Protein AF-A0A1E3XA93-F1 (afdb_monomer_lite)

Secondary structure (DSSP, 8-state):
--EEEEE--EEE-GGG--TTSB-TTT--B-TTSS-EEE-HHHHHHHHHHHHHHHHS---EEEEEES-GGGHHHHHHHHHHT-SEEEEE--GGGTT--HHHHHHHHHHHHHHHHHHHSTT---EEEEEES--TTT----HHHHHHHHHT--EEEEEEEEEEETTEEEEEEEETTEEEEE--SSSSEEEEES--SSPPPPPHHHHHHHHH--PEEE-HHHH--SS-TTTT-S-------PPP----------SHHHHHHHHHHHHHT-SS---------SS---PPP-S-TT----S--HHHHHHHHHHHHHHHHTT--SGGG--HHHHHHHHTT-SS---HHHHHHHHHHHHT-S-S----EEEEE-B-SSSB-HHHHHHHHHHHHHHHHHT--EEEEEEESS-GGGHHHHHHTT-SEEEEEE-GGGSS--HHHHHHHHHHHHHHH--SEEE--SSTTHHHH--

InterPro domains:
  IPR012255 Electron transfer flavoprotein, beta subunit [PTHR21294] (3-247)
  IPR014729 Rossmann-like alpha/beta/alpha sandwich fold [G3DSA:3.40.50.620] (3-265)
  IPR014729 Rossmann-like alpha/beta/alpha sandwich fold [G3DSA:3.40.50.620] (349-463)
  IPR014730 Electron transfer flavoprotein, alpha/beta-subunit, N-terminal [PF01012] (28-193)
  IPR014730 Electron transfer flavoprotein, alpha/beta-subunit, N-terminal [PF01012] (361-460)
  IPR014730 Electron transfer flavoprotein, alpha/beta-subunit, N-terminal [SM00893] (26-223)

pLDDT: mean 84.32, std 15.25, range [35.06, 98.69]

Sequence (463 aa):
MSNYIVTVKQVPDVTQITGNAFNPETGTLKRGALPSVINKLDADALAFANKMRQVSPGKIVCLTMGPPMAKDVLIYSLSRCADSAVLLTDRTLGGADTPATANPLAYAIRRIVKDVFNGNDDYIVISGMQSVDGDTAQVPAQIAEELQIPCIAYATAAEFMDGDFRIKKIVAGGNQWVRPKILPCVITVANYEYPLFALFQRSRWAKKFAVINWSTEDIKPTLFGYDGSKTRVIRVFPPPKSSRKNMRVTDIDTFITESVTDYKKGGGGSAFEVGEADYIVPSKRGGGTFQRNYESIDKEVKIFEQVAQALSKLRITEPNQLDEALVEKVQEHIQEKLSKRVMLEMFEGYKKTQPSYTGDVWVIAEHDGEKTNDVTAELLGKAGHLARSLGVRVSAVLVGHKCKHMVDELIAAGADDVHIIEDELLKDFRPSPYRKVVAEVVKKYEPQIVLFGATPQGRVITP

Radius of gyration: 26.75 Å; chains: 1; bounding box: 82×60×66 Å

Organism: NCBI:txid1872076

Structure (mmCIF, N/CA/C/O backbone):
data_AF-A0A1E3XA93-F1
#
_entry.id   AF-A0A1E3XA93-F1
#
loop_
_atom_site.group_PDB
_atom_site.id
_atom_site.type_symbol
_atom_site.label_atom_id
_atom_site.label_alt_id
_atom_site.label_comp_id
_atom_site.label_asym_id
_atom_site.label_entity_id
_atom_site.label_seq_id
_atom_site.pdbx_PDB_ins_code
_atom_site.Cartn_x
_atom_site.Cartn_y
_atom_site.Cartn_z
_atom_site.occupancy
_atom_site.B_iso_or_equiv
_atom_site.auth_seq_id
_atom_site.auth_comp_id
_atom_site.auth_asym_id
_atom_site.auth_atom_id
_atom_site.pdbx_PDB_model_num
ATOM 1 N N . MET A 1 1 ? -24.494 -2.553 13.210 1.00 80.00 1 MET A N 1
ATOM 2 C CA . MET A 1 1 ? -23.900 -1.240 13.552 1.00 80.00 1 MET A CA 1
ATOM 3 C C . MET A 1 1 ? -22.405 -1.450 13.510 1.00 80.00 1 MET A C 1
ATOM 5 O O . MET A 1 1 ? -21.887 -2.160 14.369 1.00 80.00 1 MET A O 1
ATOM 9 N N . SER A 1 2 ? -21.754 -0.916 12.479 1.00 90.31 2 SER A N 1
ATOM 10 C CA . SER A 1 2 ? -20.378 -1.284 12.139 1.00 90.31 2 SER A CA 1
ATOM 11 C C . SER A 1 2 ? -19.338 -0.592 13.012 1.00 90.31 2 SER A C 1
ATOM 13 O O . SER A 1 2 ? -19.411 0.616 13.232 1.00 90.31 2 SER A O 1
ATOM 15 N N . ASN A 1 3 ? -18.332 -1.340 13.462 1.00 97.25 3 ASN A N 1
ATOM 16 C CA . ASN A 1 3 ? -17.121 -0.784 14.066 1.00 97.25 3 ASN A CA 1
ATOM 17 C C . ASN A 1 3 ? -16.085 -0.396 13.000 1.00 97.25 3 ASN A C 1
ATOM 19 O O . ASN A 1 3 ? -16.159 -0.827 11.851 1.00 97.25 3 ASN A O 1
ATOM 23 N N . TYR A 1 4 ? -15.086 0.403 13.377 1.00 98.31 4 TYR A N 1
ATOM 24 C CA . TYR A 1 4 ? -14.094 0.933 12.442 1.00 98.31 4 TYR A CA 1
ATOM 25 C C . TYR A 1 4 ? -12.676 0.740 12.969 1.00 98.31 4 TYR A C 1
ATOM 27 O O . TYR A 1 4 ? -12.371 1.106 14.107 1.00 98.31 4 TYR A O 1
ATOM 35 N N . ILE A 1 5 ? -11.787 0.223 12.123 1.00 98.69 5 ILE A N 1
ATOM 36 C CA . ILE A 1 5 ? -10.350 0.159 12.399 1.00 98.69 5 ILE A CA 1
ATOM 37 C C . ILE A 1 5 ? -9.645 1.070 11.407 1.00 98.69 5 ILE A C 1
ATOM 39 O O . ILE A 1 5 ? -9.696 0.823 10.208 1.00 98.69 5 ILE A O 1
ATOM 43 N N . VAL A 1 6 ? -8.988 2.121 11.891 1.00 98.56 6 VAL A N 1
ATOM 44 C CA . VAL A 1 6 ? -8.261 3.064 11.036 1.00 98.56 6 VAL A CA 1
ATOM 45 C C . VAL A 1 6 ? -6.771 2.794 11.152 1.00 98.56 6 VAL A C 1
ATOM 47 O O . VAL A 1 6 ? -6.182 3.007 12.213 1.00 98.56 6 VAL A O 1
ATOM 50 N N . THR A 1 7 ? -6.147 2.335 10.073 1.00 98.38 7 THR A N 1
ATOM 51 C CA . THR A 1 7 ? -4.689 2.186 10.042 1.00 98.38 7 THR A CA 1
ATOM 52 C C . THR A 1 7 ? -4.052 3.537 9.750 1.00 98.38 7 THR A C 1
ATOM 54 O O . THR A 1 7 ? -4.434 4.186 8.776 1.00 98.38 7 THR A O 1
ATOM 57 N N . VAL A 1 8 ? -3.086 3.950 10.565 1.00 97.69 8 VAL A N 1
ATOM 58 C CA . VAL A 1 8 ? -2.368 5.220 10.405 1.00 97.69 8 VAL A CA 1
ATOM 59 C C . VAL A 1 8 ? -0.862 4.985 10.404 1.00 97.69 8 VAL A C 1
ATOM 61 O O . VAL A 1 8 ? -0.369 4.104 11.110 1.00 97.69 8 VAL A O 1
ATOM 64 N N . LYS A 1 9 ? -0.116 5.790 9.651 1.00 97.06 9 LYS A N 1
ATOM 65 C CA . LYS A 1 9 ? 1.343 5.738 9.553 1.00 97.06 9 LYS A CA 1
ATOM 66 C C . LYS A 1 9 ? 1.955 7.084 9.929 1.00 97.06 9 LYS A C 1
ATOM 68 O O . LYS A 1 9 ? 1.467 8.150 9.545 1.00 97.06 9 LYS A O 1
ATOM 73 N N . GLN A 1 10 ? 3.051 7.021 10.675 1.00 95.50 10 GLN A N 1
ATOM 74 C CA . GLN A 1 10 ? 3.930 8.162 10.891 1.00 95.50 10 GLN A CA 1
ATOM 75 C C . GLN A 1 10 ? 4.903 8.276 9.716 1.00 95.50 10 GLN A C 1
ATOM 77 O O . GLN A 1 10 ? 5.573 7.305 9.370 1.00 95.50 10 GLN A O 1
ATOM 82 N N . VAL A 1 11 ? 4.982 9.459 9.117 1.00 92.44 11 VAL A N 1
ATOM 83 C CA . VAL A 1 11 ? 5.837 9.755 7.962 1.00 92.44 11 VAL A CA 1
ATOM 84 C C . VAL A 1 11 ? 6.632 11.037 8.216 1.00 92.44 11 VAL A C 1
ATOM 86 O O . VAL A 1 11 ? 6.169 11.903 8.965 1.00 92.44 11 VAL A O 1
ATOM 89 N N . PRO A 1 12 ? 7.828 11.196 7.627 1.00 87.31 12 PRO A N 1
ATOM 90 C CA . PRO A 1 12 ? 8.499 12.490 7.611 1.00 87.31 12 PRO A CA 1
ATOM 91 C C . PRO A 1 12 ? 7.657 13.514 6.837 1.00 87.31 12 PRO A C 1
ATOM 93 O O . PRO A 1 12 ? 7.038 13.180 5.827 1.00 87.31 12 PRO A O 1
ATOM 96 N N . ASP A 1 13 ? 7.647 14.767 7.289 1.00 83.62 13 ASP A N 1
ATOM 97 C CA . ASP A 1 13 ? 6.970 15.847 6.571 1.00 83.62 13 ASP A CA 1
ATOM 98 C C . ASP A 1 13 ? 7.734 16.223 5.292 1.00 83.62 13 ASP A C 1
ATOM 100 O O . ASP A 1 13 ? 8.658 17.041 5.298 1.00 83.62 13 ASP A O 1
ATOM 104 N N . VAL A 1 14 ? 7.332 15.612 4.176 1.00 75.81 14 VAL A N 1
ATOM 105 C CA . VAL A 1 14 ? 7.942 15.834 2.859 1.00 75.81 14 VAL A CA 1
ATOM 106 C C . VAL A 1 14 ? 7.723 17.254 2.319 1.00 75.81 14 VAL A C 1
ATOM 108 O O . VAL A 1 14 ? 8.457 17.687 1.434 1.00 75.81 14 VAL A O 1
ATOM 111 N N . THR A 1 15 ? 6.764 18.018 2.857 1.00 73.31 15 THR A N 1
ATOM 112 C CA . THR A 1 15 ? 6.519 19.406 2.418 1.00 73.31 15 THR A CA 1
ATOM 113 C C . THR A 1 15 ? 7.612 20.368 2.883 1.00 73.31 15 THR A C 1
ATOM 115 O O . THR A 1 15 ? 7.807 21.423 2.284 1.00 73.31 15 THR A O 1
ATOM 118 N N . GLN A 1 16 ? 8.364 19.978 3.916 1.00 69.19 16 GLN A N 1
ATOM 119 C CA . GLN A 1 16 ? 9.450 20.763 4.502 1.00 69.19 16 GLN A CA 1
ATOM 120 C C . GLN A 1 16 ? 10.840 20.287 4.056 1.00 69.19 16 GLN A C 1
ATOM 122 O O . GLN A 1 16 ? 11.842 20.645 4.677 1.00 69.19 16 GLN A O 1
ATOM 127 N N . ILE A 1 17 ? 10.932 19.487 2.984 1.00 67.56 17 ILE A N 1
ATOM 128 C CA . ILE A 1 17 ? 12.216 19.054 2.414 1.00 67.56 17 ILE A CA 1
ATOM 129 C C . ILE A 1 17 ? 12.997 20.292 1.959 1.00 67.56 17 ILE A C 1
ATOM 131 O O . ILE A 1 17 ? 12.763 20.869 0.899 1.00 67.56 17 ILE A O 1
ATOM 135 N N . THR A 1 18 ? 13.961 20.702 2.778 1.00 61.00 18 THR A N 1
ATOM 136 C CA . THR A 1 18 ? 14.950 21.711 2.400 1.00 61.00 18 THR A CA 1
ATOM 137 C C . THR A 1 18 ? 15.966 21.096 1.437 1.00 61.00 18 THR A C 1
ATOM 139 O O . THR A 1 18 ? 16.212 19.889 1.460 1.00 61.00 18 THR A O 1
ATOM 142 N N . GLY A 1 19 ? 16.627 21.916 0.611 1.00 57.53 19 GLY A N 1
ATOM 143 C CA . GLY A 1 19 ? 17.668 21.445 -0.320 1.00 57.53 19 GLY A CA 1
ATOM 144 C C . GLY A 1 19 ? 18.838 20.695 0.344 1.00 57.53 19 GLY A C 1
ATOM 145 O O . GLY A 1 19 ? 19.565 19.983 -0.340 1.00 57.53 19 GLY A O 1
ATOM 146 N N . ASN A 1 20 ? 18.974 20.800 1.672 1.00 56.31 20 ASN A N 1
ATOM 147 C CA . ASN A 1 20 ? 19.995 20.139 2.490 1.00 56.31 20 ASN A CA 1
ATOM 148 C C . ASN A 1 20 ? 19.524 18.819 3.132 1.00 56.31 20 ASN A C 1
ATOM 150 O O . ASN A 1 20 ? 20.292 18.202 3.877 1.00 56.31 20 ASN A O 1
ATOM 154 N N . ALA A 1 21 ? 18.279 18.395 2.883 1.00 57.25 21 ALA A N 1
ATOM 155 C CA . ALA A 1 21 ? 17.683 17.199 3.480 1.00 57.25 21 ALA A CA 1
ATOM 156 C C . ALA A 1 21 ? 18.279 15.887 2.946 1.00 57.25 21 ALA A C 1
ATOM 158 O O . ALA A 1 21 ? 18.121 14.850 3.584 1.00 57.25 21 ALA A O 1
ATOM 159 N N . PHE A 1 22 ? 18.994 15.922 1.821 1.00 61.72 22 PHE A N 1
ATOM 160 C CA . PHE A 1 22 ? 19.686 14.769 1.249 1.00 61.72 22 PHE A CA 1
ATOM 161 C C . PHE A 1 22 ? 21.196 14.904 1.433 1.00 61.72 22 PHE A C 1
ATOM 163 O O . PHE A 1 22 ? 21.763 15.990 1.310 1.00 61.72 22 PHE A O 1
ATOM 170 N N . ASN A 1 23 ? 21.856 13.797 1.756 1.00 59.56 23 ASN A N 1
ATOM 171 C CA . ASN A 1 23 ? 23.303 13.697 1.679 1.00 59.56 23 ASN A CA 1
ATOM 172 C C . ASN A 1 23 ? 23.701 13.475 0.201 1.00 59.56 23 ASN A C 1
ATOM 174 O O . ASN A 1 23 ? 23.305 12.450 -0.355 1.00 59.56 23 ASN A O 1
ATOM 178 N N . PRO A 1 24 ? 24.456 14.395 -0.432 1.00 54.66 24 PRO A N 1
ATOM 179 C CA . PRO A 1 24 ? 24.851 14.281 -1.838 1.00 54.66 24 PRO A CA 1
ATOM 180 C C . PRO A 1 24 ? 25.721 13.053 -2.133 1.00 54.66 24 PRO A C 1
ATOM 182 O O . PRO A 1 24 ? 25.594 12.471 -3.201 1.00 54.66 24 PRO A O 1
ATOM 185 N N . GLU A 1 25 ? 26.560 12.635 -1.180 1.00 50.38 25 GLU A N 1
ATOM 186 C CA . GLU A 1 25 ? 27.517 11.533 -1.359 1.00 50.38 25 GLU A CA 1
ATOM 187 C C . GLU A 1 25 ? 26.856 10.157 -1.209 1.00 50.38 25 GLU A C 1
ATOM 189 O O . GLU A 1 25 ? 27.209 9.206 -1.897 1.00 50.38 25 GLU A O 1
ATOM 194 N N . THR A 1 26 ? 25.872 10.040 -0.311 1.00 53.94 26 THR A N 1
ATOM 195 C CA . THR A 1 26 ? 25.209 8.756 -0.006 1.00 53.94 26 THR A CA 1
ATOM 196 C C . THR A 1 26 ? 23.795 8.651 -0.574 1.00 53.94 26 THR A C 1
ATOM 198 O O . THR A 1 26 ? 23.135 7.633 -0.380 1.00 53.94 26 THR A O 1
ATOM 201 N N . GLY A 1 27 ? 23.274 9.711 -1.204 1.00 54.47 27 GLY A N 1
ATOM 202 C CA . GLY A 1 27 ? 21.893 9.792 -1.704 1.00 54.47 27 GLY A CA 1
ATOM 203 C C . GLY A 1 27 ? 20.813 9.670 -0.619 1.00 54.47 27 GLY A C 1
ATOM 204 O O . GLY A 1 27 ? 19.623 9.619 -0.924 1.00 54.47 27 GLY A O 1
ATOM 205 N N . THR A 1 28 ? 21.208 9.619 0.656 1.00 53.47 28 THR A N 1
ATOM 206 C CA . THR A 1 28 ? 20.333 9.260 1.775 1.00 53.47 28 THR A CA 1
ATOM 207 C C . THR A 1 28 ? 19.742 10.511 2.422 1.00 53.47 28 THR A C 1
ATOM 209 O O . THR A 1 28 ? 20.435 11.511 2.617 1.00 53.47 28 THR A O 1
ATOM 212 N N . LEU A 1 29 ? 18.462 10.463 2.802 1.00 61.56 29 LEU A N 1
ATOM 213 C CA . LEU A 1 29 ? 17.825 11.523 3.586 1.00 61.56 29 LEU A CA 1
ATOM 214 C C . LEU A 1 29 ? 18.515 11.649 4.959 1.00 61.56 29 LEU A C 1
ATOM 216 O O . LEU A 1 29 ? 18.639 10.661 5.689 1.00 61.56 29 LEU A O 1
ATOM 220 N N . LYS A 1 30 ? 18.933 12.857 5.350 1.00 63.56 30 LYS A N 1
ATOM 221 C CA . LYS A 1 30 ? 19.475 13.145 6.685 1.00 63.56 30 LYS A CA 1
ATOM 222 C C . LYS A 1 30 ? 18.358 12.999 7.725 1.00 63.56 30 LYS A C 1
ATOM 224 O O . LYS A 1 30 ? 17.573 13.917 7.965 1.00 63.56 30 LYS A O 1
ATOM 229 N N . ARG A 1 31 ? 18.268 11.808 8.325 1.00 49.00 31 ARG A N 1
ATOM 230 C CA . ARG A 1 31 ? 17.290 11.468 9.370 1.00 49.00 31 ARG A CA 1
ATOM 231 C C . ARG A 1 31 ? 17.544 12.354 10.597 1.00 49.00 31 ARG A C 1
ATOM 233 O O . ARG A 1 31 ? 18.593 12.251 11.221 1.00 49.00 31 ARG A O 1
ATOM 240 N N . GLY A 1 32 ? 16.601 13.252 10.889 1.00 57.69 32 GLY A N 1
ATOM 241 C CA . GLY A 1 32 ? 16.692 14.273 11.944 1.00 57.69 32 GLY A CA 1
ATOM 242 C C . GLY A 1 32 ? 16.317 15.689 11.486 1.00 57.69 32 GLY A C 1
ATOM 243 O O . GLY A 1 32 ? 16.037 16.537 12.323 1.00 57.69 32 GLY A O 1
ATOM 244 N N . ALA A 1 33 ? 16.267 15.942 10.173 1.00 58.75 33 ALA A N 1
ATOM 245 C CA . ALA A 1 33 ? 15.964 17.271 9.633 1.00 58.75 33 ALA A CA 1
ATOM 246 C C . ALA A 1 33 ? 14.461 17.583 9.496 1.00 58.75 33 ALA A C 1
ATOM 248 O O . ALA A 1 33 ? 14.106 18.748 9.341 1.00 58.75 33 ALA A O 1
ATOM 249 N N . LEU A 1 34 ? 13.584 16.570 9.526 1.00 69.56 34 LEU A N 1
ATOM 250 C CA . LEU A 1 34 ? 12.151 16.735 9.263 1.00 69.56 34 LEU A CA 1
ATOM 251 C C . LEU A 1 34 ? 11.301 16.292 10.457 1.00 69.56 34 LEU A C 1
ATOM 253 O O . LEU A 1 34 ? 11.564 15.223 11.022 1.00 69.56 34 LEU A O 1
ATOM 257 N N . PRO A 1 35 ? 10.265 17.067 10.826 1.00 81.31 35 PRO A N 1
ATOM 258 C CA . PRO A 1 35 ? 9.297 16.629 11.816 1.00 81.31 35 PRO A CA 1
ATOM 259 C C . PRO A 1 35 ? 8.545 15.400 11.294 1.00 81.31 35 PRO A C 1
ATOM 261 O O . PRO A 1 35 ? 8.252 15.279 10.104 1.00 81.31 35 PRO A O 1
ATOM 264 N N . SER A 1 36 ? 8.239 14.470 12.195 1.00 86.94 36 SER A N 1
ATOM 265 C CA . SER A 1 36 ? 7.397 13.316 11.880 1.00 86.94 36 SER A CA 1
ATOM 266 C C . SER A 1 36 ? 5.933 13.672 12.109 1.00 86.94 36 SER A C 1
ATOM 268 O O . SER A 1 36 ? 5.568 14.149 13.183 1.00 86.94 36 SER A O 1
ATOM 270 N N . VAL A 1 37 ? 5.093 13.429 11.110 1.00 92.38 37 VAL A N 1
ATOM 271 C CA . VAL A 1 37 ? 3.668 13.772 11.110 1.00 92.38 37 VAL A CA 1
ATOM 272 C C . VAL A 1 37 ? 2.824 12.545 10.776 1.00 92.38 37 VAL A C 1
ATOM 274 O O . VAL A 1 37 ? 3.332 11.522 10.315 1.00 92.38 37 VAL A O 1
ATOM 277 N N . ILE A 1 38 ? 1.517 12.623 11.032 1.00 94.69 38 ILE A N 1
ATOM 278 C CA . ILE A 1 38 ? 0.581 11.638 10.482 1.00 94.69 38 ILE A CA 1
ATOM 279 C C . ILE A 1 38 ? 0.546 11.796 8.960 1.00 94.69 38 ILE A C 1
ATOM 281 O O . ILE A 1 38 ? 0.506 12.919 8.454 1.00 94.69 38 ILE A O 1
ATOM 285 N N . ASN A 1 39 ? 0.548 10.682 8.233 1.00 94.81 39 ASN A N 1
ATOM 286 C CA . ASN A 1 39 ? 0.348 10.707 6.790 1.00 94.81 39 ASN A CA 1
ATOM 287 C C . ASN A 1 39 ? -0.958 11.442 6.444 1.00 94.81 39 ASN A C 1
ATOM 289 O O . ASN A 1 39 ? -2.001 11.192 7.052 1.00 94.81 39 ASN A O 1
ATOM 293 N N . LYS A 1 40 ? -0.914 12.353 5.464 1.00 93.06 40 LYS A N 1
ATOM 294 C CA . LYS A 1 40 ? -2.068 13.205 5.130 1.00 93.06 40 LYS A CA 1
ATOM 295 C C . LYS A 1 40 ? -3.292 12.373 4.738 1.00 93.06 40 LYS A C 1
ATOM 297 O O . LYS A 1 40 ? -4.379 12.618 5.250 1.00 93.06 40 LYS A O 1
ATOM 302 N N . LEU A 1 41 ? -3.091 11.348 3.914 1.00 94.81 41 LEU A N 1
ATOM 303 C CA . LEU A 1 41 ? -4.167 10.464 3.463 1.00 94.81 41 LEU A CA 1
ATOM 304 C C . LEU A 1 41 ? -4.755 9.623 4.604 1.00 94.81 41 LEU A C 1
ATOM 306 O O . LEU A 1 41 ? -5.944 9.318 4.593 1.00 94.81 41 LEU A O 1
ATOM 310 N N . ASP A 1 42 ? -3.966 9.310 5.632 1.00 96.56 42 ASP A N 1
ATOM 311 C CA . ASP A 1 42 ? -4.459 8.605 6.821 1.00 96.56 42 ASP A CA 1
ATOM 312 C C . ASP A 1 42 ? -5.266 9.542 7.732 1.00 96.56 42 ASP A C 1
ATOM 314 O O . ASP A 1 42 ? -6.234 9.131 8.373 1.00 96.56 42 ASP A O 1
ATOM 318 N N . ALA A 1 43 ? -4.907 10.829 7.776 1.00 95.56 43 ALA A N 1
ATOM 319 C CA . ALA A 1 43 ? -5.703 11.846 8.457 1.00 95.56 43 ALA A CA 1
ATOM 320 C C . ALA A 1 43 ? -7.065 12.058 7.769 1.00 95.56 43 ALA A C 1
ATOM 322 O O . ALA A 1 43 ? -8.068 12.266 8.462 1.00 95.56 43 ALA A O 1
ATOM 323 N N . ASP A 1 44 ? -7.104 11.960 6.439 1.00 96.00 44 ASP A N 1
ATOM 324 C CA . ASP A 1 44 ? -8.335 11.982 5.642 1.00 96.00 44 ASP A CA 1
ATOM 325 C C . ASP A 1 44 ? -9.145 10.691 5.854 1.00 96.00 44 ASP A C 1
ATOM 327 O O . ASP A 1 44 ? -10.356 10.752 6.063 1.00 96.00 44 ASP A O 1
ATOM 331 N N . ALA A 1 45 ? -8.485 9.529 5.936 1.00 97.31 45 ALA A N 1
ATOM 332 C CA . ALA A 1 45 ? -9.108 8.253 6.295 1.00 97.31 45 ALA A CA 1
ATOM 333 C C . ALA A 1 45 ? -9.763 8.280 7.687 1.00 97.31 45 ALA A C 1
ATOM 335 O O . ALA A 1 45 ? -10.875 7.783 7.873 1.00 97.31 45 ALA A O 1
ATOM 336 N N . LEU A 1 46 ? -9.119 8.921 8.664 1.00 97.31 46 LEU A N 1
ATOM 337 C CA . LEU A 1 46 ? -9.673 9.114 10.003 1.00 97.31 46 LEU A CA 1
ATOM 338 C C . LEU A 1 46 ? -10.911 10.030 9.997 1.00 97.31 46 LEU A C 1
ATOM 340 O O . LEU A 1 46 ? -11.885 9.782 10.717 1.00 97.31 46 LEU A O 1
ATOM 344 N N . ALA A 1 47 ? -10.895 11.086 9.180 1.00 96.94 47 ALA A N 1
ATOM 345 C CA . ALA A 1 47 ? -12.043 11.970 8.997 1.00 96.94 47 ALA A CA 1
ATOM 346 C C . ALA A 1 47 ? -13.208 11.253 8.287 1.00 96.94 47 ALA A C 1
ATOM 348 O O . ALA A 1 47 ? -14.360 11.370 8.717 1.00 96.94 47 ALA A O 1
ATOM 349 N N . PHE A 1 48 ? -12.899 10.444 7.273 1.00 97.12 48 PHE A N 1
ATOM 350 C CA . PHE A 1 48 ? -13.847 9.585 6.568 1.00 97.12 48 PHE A CA 1
ATOM 351 C C . PHE A 1 48 ? -14.509 8.575 7.519 1.00 97.12 48 PHE A C 1
ATOM 353 O O . PHE A 1 48 ? -15.735 8.484 7.569 1.00 97.12 48 PHE A O 1
ATOM 360 N N . ALA A 1 49 ? -13.723 7.898 8.364 1.00 97.31 49 ALA A N 1
ATOM 361 C CA . ALA A 1 49 ? -14.230 6.985 9.391 1.00 97.31 49 ALA A CA 1
ATOM 362 C C . ALA A 1 49 ? -15.182 7.685 10.375 1.00 97.31 49 ALA A C 1
ATOM 364 O O . ALA A 1 49 ? -16.232 7.150 10.730 1.00 97.31 49 ALA A O 1
ATOM 365 N N . ASN A 1 50 ? -14.862 8.918 10.782 1.00 96.50 50 ASN A N 1
ATOM 366 C CA . ASN A 1 50 ? -15.750 9.709 11.633 1.00 96.50 50 ASN A CA 1
ATOM 367 C C . ASN A 1 50 ? -17.081 10.043 10.940 1.00 96.50 50 ASN A C 1
ATOM 369 O O . ASN A 1 50 ? -18.119 10.018 11.599 1.00 96.50 50 ASN A O 1
ATOM 373 N N . LYS A 1 51 ? -17.073 10.325 9.630 1.00 95.25 51 LYS A N 1
ATOM 374 C CA . LYS A 1 51 ? -18.306 10.531 8.856 1.00 95.25 51 LYS A CA 1
ATOM 375 C C . LYS A 1 51 ? -19.137 9.254 8.766 1.00 95.25 51 LYS A C 1
ATOM 377 O O . LYS A 1 51 ? -20.343 9.317 8.984 1.00 95.25 51 LYS A O 1
ATOM 382 N N . MET A 1 52 ? -18.507 8.107 8.508 1.00 95.31 52 MET A N 1
ATOM 383 C CA . MET A 1 52 ? -19.201 6.814 8.509 1.00 95.31 52 MET A CA 1
ATOM 384 C C . MET A 1 52 ? -19.830 6.523 9.877 1.00 95.31 52 MET A C 1
ATOM 386 O O . MET A 1 52 ? -21.002 6.164 9.947 1.00 95.31 52 MET A O 1
ATOM 390 N N . ARG A 1 53 ? -19.113 6.806 10.973 1.00 95.56 53 ARG A N 1
ATOM 391 C CA . ARG A 1 53 ? -19.644 6.676 12.339 1.00 95.56 53 ARG A CA 1
ATOM 392 C C . ARG A 1 53 ? -20.884 7.538 12.601 1.00 95.56 53 ARG A C 1
ATOM 394 O O . ARG A 1 53 ? -21.740 7.134 13.379 1.00 95.56 53 ARG A O 1
ATOM 401 N N . GLN A 1 54 ? -20.994 8.718 11.987 1.00 93.62 54 GLN A N 1
ATOM 402 C CA . GLN A 1 54 ? -22.177 9.576 12.149 1.00 93.62 54 GLN A CA 1
ATOM 403 C C . GLN A 1 54 ? -23.440 8.969 11.526 1.00 93.62 54 GLN A C 1
ATOM 405 O O . GLN A 1 54 ? -24.533 9.261 12.001 1.00 93.62 54 GLN A O 1
ATOM 410 N N . VAL A 1 55 ? -23.299 8.151 10.478 1.00 92.19 55 VAL A N 1
ATOM 411 C CA . VAL A 1 55 ? -24.433 7.510 9.788 1.00 92.19 55 VAL A CA 1
ATOM 412 C C . VAL A 1 55 ? -24.676 6.065 10.242 1.00 92.19 55 VAL A C 1
ATOM 414 O O . VAL A 1 55 ? -25.810 5.606 10.211 1.00 92.19 55 VAL A O 1
ATOM 417 N N . SER A 1 56 ? -23.645 5.373 10.733 1.00 92.88 56 SER A N 1
ATOM 418 C CA . SER A 1 56 ? -23.740 4.074 11.411 1.00 92.88 56 SER A CA 1
ATOM 419 C C . SER A 1 56 ? -22.846 4.095 12.659 1.00 92.88 56 SER A C 1
ATOM 421 O O . SER A 1 56 ? -21.624 3.943 12.538 1.00 92.88 56 SER A O 1
ATOM 423 N N . PRO A 1 57 ? -23.417 4.297 13.860 1.00 94.00 57 PRO A N 1
ATOM 424 C CA . PRO A 1 57 ? -22.650 4.378 15.098 1.00 94.00 57 PRO A CA 1
ATOM 425 C C . PRO A 1 57 ? -21.811 3.123 15.359 1.00 94.00 57 PRO A C 1
ATOM 427 O O . PRO A 1 57 ? -22.259 2.002 15.139 1.00 94.00 57 PRO A O 1
ATOM 430 N N . GLY A 1 58 ? -20.599 3.326 15.872 1.00 95.12 58 GLY A N 1
ATOM 431 C CA . GLY A 1 58 ? -19.654 2.264 16.203 1.00 95.12 58 GLY A CA 1
ATOM 432 C C . GLY A 1 58 ? -18.345 2.825 16.746 1.00 95.12 58 GLY A C 1
ATOM 433 O O . GLY A 1 58 ? -18.124 4.040 16.739 1.00 95.12 58 GLY A O 1
ATOM 434 N N . LYS A 1 59 ? -17.478 1.944 17.246 1.00 97.31 59 LYS A N 1
ATOM 435 C CA . LYS A 1 59 ? -16.204 2.325 17.868 1.00 97.31 59 LYS A CA 1
ATOM 436 C C . LYS A 1 59 ? -15.114 2.512 16.814 1.00 97.31 59 LYS A C 1
ATOM 438 O O . LYS A 1 59 ? -14.980 1.672 15.929 1.00 97.31 59 LYS A O 1
ATOM 443 N N . ILE A 1 60 ? -14.309 3.570 16.933 1.00 98.44 60 ILE A N 1
ATOM 444 C CA . ILE A 1 60 ? -13.129 3.802 16.084 1.00 98.44 60 ILE A CA 1
ATOM 445 C C . ILE A 1 60 ? -11.862 3.400 16.846 1.00 98.44 60 ILE A C 1
ATOM 447 O O . ILE A 1 60 ? -11.534 3.993 17.877 1.00 98.44 60 ILE A O 1
ATOM 451 N N . VAL A 1 61 ? -11.120 2.426 16.321 1.00 98.62 61 VAL A N 1
ATOM 452 C CA . VAL A 1 61 ? -9.816 1.994 16.847 1.00 98.62 61 VAL A CA 1
ATOM 453 C C . VAL A 1 61 ? -8.727 2.376 15.853 1.00 98.62 61 VAL A C 1
ATOM 455 O O . VAL A 1 61 ? -8.759 1.934 14.709 1.00 98.62 61 VAL A O 1
ATOM 458 N N . CYS A 1 62 ? -7.751 3.180 16.271 1.00 98.56 62 CYS A N 1
ATOM 459 C CA . CYS A 1 62 ? -6.585 3.467 15.436 1.00 98.56 62 CYS A CA 1
ATOM 460 C C . CYS A 1 62 ? -5.481 2.434 15.658 1.00 98.56 62 CYS A C 1
ATOM 462 O O . CYS A 1 62 ? -5.134 2.138 16.799 1.00 98.56 62 CYS A O 1
ATOM 464 N N . LEU A 1 63 ? -4.905 1.929 14.573 1.00 98.62 63 LEU A N 1
ATOM 465 C CA . LEU A 1 63 ? -3.809 0.965 14.582 1.00 98.62 63 LEU A CA 1
ATOM 466 C C . LEU A 1 63 ? -2.613 1.554 13.830 1.00 98.62 63 LEU A C 1
ATOM 468 O O . LEU A 1 63 ? -2.764 2.044 12.714 1.00 98.62 63 LEU A O 1
ATOM 472 N N . THR A 1 64 ? -1.422 1.486 14.415 1.00 98.06 64 THR A N 1
ATOM 473 C CA . THR A 1 64 ? -0.175 1.827 13.716 1.00 98.06 64 THR A CA 1
ATOM 474 C C . THR A 1 64 ? 0.890 0.778 13.984 1.00 98.06 64 THR A C 1
ATOM 476 O O . THR A 1 64 ? 0.925 0.197 15.068 1.00 98.06 64 THR A O 1
ATOM 479 N N . MET A 1 65 ? 1.763 0.556 13.003 1.00 97.31 65 MET A N 1
ATOM 480 C CA . MET A 1 65 ? 2.980 -0.232 13.157 1.00 97.31 65 MET A CA 1
ATOM 481 C C . MET A 1 65 ? 4.177 0.697 13.002 1.00 97.31 65 MET A C 1
ATOM 483 O O . MET A 1 65 ? 4.291 1.396 11.994 1.00 97.31 65 MET A O 1
ATOM 487 N N . GLY A 1 66 ? 5.070 0.720 13.986 1.00 95.12 66 GLY A N 1
ATOM 488 C CA . GLY A 1 66 ? 6.223 1.606 13.928 1.00 95.12 66 GLY A CA 1
ATOM 489 C C . GLY A 1 66 ? 7.034 1.652 15.218 1.00 95.12 66 GLY A C 1
ATOM 490 O O . GLY A 1 66 ? 6.722 0.953 16.182 1.00 95.12 66 GLY A O 1
ATOM 491 N N . PRO A 1 67 ? 8.090 2.481 15.246 1.00 94.88 67 PRO A N 1
ATOM 492 C CA . PRO A 1 67 ? 8.890 2.690 16.446 1.00 94.88 67 PRO A CA 1
ATOM 493 C C . PRO A 1 67 ? 8.056 3.327 17.575 1.00 94.88 67 PRO A C 1
ATOM 495 O O . PRO A 1 67 ? 7.008 3.914 17.306 1.00 94.88 67 PRO A O 1
ATOM 498 N N . PRO A 1 68 ? 8.545 3.338 18.831 1.00 95.00 68 PRO A N 1
ATOM 499 C CA . PRO A 1 68 ? 7.811 3.909 19.968 1.00 95.00 68 PRO A CA 1
ATOM 500 C C . PRO A 1 68 ? 7.335 5.361 19.778 1.00 95.00 68 PRO A C 1
ATOM 502 O O . PRO A 1 68 ? 6.301 5.748 20.318 1.00 95.00 68 PRO A O 1
ATOM 505 N N . MET A 1 69 ? 8.051 6.161 18.978 1.00 93.56 69 MET A N 1
ATOM 506 C CA . MET A 1 69 ? 7.666 7.538 18.627 1.00 93.56 69 MET A CA 1
ATOM 507 C C . MET A 1 69 ? 6.396 7.633 17.759 1.00 93.56 69 MET A C 1
ATOM 509 O O . MET A 1 69 ? 5.741 8.673 17.745 1.00 93.56 69 MET A O 1
ATOM 513 N N . ALA A 1 70 ? 5.980 6.550 17.091 1.00 95.31 70 ALA A N 1
ATOM 514 C CA . ALA A 1 70 ? 4.711 6.490 16.361 1.00 95.31 70 ALA A CA 1
ATOM 515 C C . ALA A 1 70 ? 3.494 6.575 17.301 1.00 95.31 70 ALA A C 1
ATOM 517 O O . ALA A 1 70 ? 2.372 6.829 16.863 1.00 95.31 70 ALA A O 1
ATOM 518 N N . LYS A 1 71 ? 3.699 6.458 18.620 1.00 96.44 71 LYS A N 1
ATOM 519 C CA . LYS A 1 71 ? 2.677 6.780 19.618 1.00 96.44 71 LYS A CA 1
ATOM 520 C C . LYS A 1 71 ? 2.089 8.182 19.413 1.00 96.44 71 LYS A C 1
ATOM 522 O O . LYS A 1 71 ? 0.892 8.364 19.625 1.00 96.44 71 LYS A O 1
ATOM 527 N N . ASP A 1 72 ? 2.876 9.153 18.956 1.00 95.19 72 ASP A N 1
ATOM 528 C CA . ASP A 1 72 ? 2.411 10.535 18.803 1.00 95.19 72 ASP A CA 1
ATOM 529 C C . ASP A 1 72 ? 1.290 10.668 17.762 1.00 95.19 72 ASP A C 1
ATOM 531 O O . ASP A 1 72 ? 0.315 11.390 17.994 1.00 95.19 72 ASP A O 1
ATOM 535 N N . VAL A 1 73 ? 1.347 9.907 16.659 1.00 96.25 73 VAL A N 1
ATOM 536 C CA . VAL A 1 73 ? 0.274 9.916 15.647 1.00 96.25 73 VAL A CA 1
ATOM 537 C C . VAL A 1 73 ? -1.004 9.237 16.149 1.00 96.25 73 VAL A C 1
ATOM 539 O O . VAL A 1 73 ? -2.110 9.630 15.766 1.00 96.25 73 VAL A O 1
ATOM 542 N N . LEU A 1 74 ? -0.893 8.278 17.071 1.00 97.81 74 LEU A N 1
ATOM 543 C CA . LEU A 1 74 ? -2.050 7.675 17.736 1.00 97.81 74 LEU A CA 1
ATOM 544 C C . LEU A 1 74 ? -2.707 8.639 18.725 1.00 97.81 74 LEU A C 1
ATOM 546 O O . LEU A 1 74 ? -3.928 8.780 18.724 1.00 97.81 74 LEU A O 1
ATOM 550 N N . ILE A 1 75 ? -1.911 9.347 19.532 1.00 97.38 75 ILE A N 1
ATOM 551 C CA . ILE A 1 75 ? -2.413 10.394 20.434 1.00 97.38 75 ILE A CA 1
ATOM 552 C C . ILE A 1 75 ? -3.110 11.492 19.623 1.00 97.38 75 ILE A C 1
ATOM 554 O O . ILE A 1 75 ? -4.199 11.943 19.990 1.00 97.38 75 ILE A O 1
ATOM 558 N N . TYR A 1 76 ? -2.536 11.872 18.479 1.00 96.25 76 TYR A N 1
ATOM 559 C CA . TYR A 1 76 ? -3.177 12.788 17.541 1.00 96.25 76 TYR A CA 1
ATOM 560 C C . TYR A 1 76 ? -4.519 12.246 17.026 1.00 96.25 76 TYR A C 1
ATOM 562 O O . TYR A 1 76 ? -5.518 12.968 17.017 1.00 96.25 76 TYR A O 1
ATOM 570 N N . SER A 1 77 ? -4.593 10.962 16.688 1.00 97.31 77 SER A N 1
ATOM 571 C CA . SER A 1 77 ? -5.826 10.330 16.206 1.00 97.31 77 SER A CA 1
ATOM 572 C C . SER A 1 77 ? -6.930 10.272 17.278 1.00 97.31 77 SER A C 1
ATOM 574 O O . SER A 1 77 ? -8.091 10.600 17.005 1.00 97.31 77 SER A O 1
ATOM 576 N N . LEU A 1 78 ? -6.568 9.961 18.529 1.00 97.75 78 LEU A N 1
ATOM 577 C CA . LEU A 1 78 ? -7.454 10.005 19.706 1.00 97.75 78 LEU A CA 1
ATOM 578 C C . LEU A 1 78 ? -7.999 11.419 19.968 1.00 97.75 78 LEU A C 1
ATOM 580 O O . LEU A 1 78 ? -9.175 11.600 20.304 1.00 97.75 78 LEU A O 1
ATOM 584 N N . SER A 1 79 ? -7.158 12.439 19.770 1.00 97.19 79 SER A N 1
ATOM 585 C CA . SER A 1 79 ? -7.543 13.846 19.945 1.00 97.19 79 SER A CA 1
ATOM 586 C C . SER A 1 79 ? -8.596 14.329 18.937 1.00 97.19 79 SER A C 1
ATOM 588 O O . SER A 1 79 ? -9.308 15.300 19.204 1.00 97.19 79 SER A O 1
ATOM 590 N N . ARG A 1 80 ? -8.725 13.632 17.800 1.00 95.62 80 ARG A N 1
ATOM 591 C CA . ARG A 1 80 ? -9.681 13.929 16.728 1.00 95.62 80 ARG A CA 1
ATOM 592 C C . ARG A 1 80 ? -10.997 13.172 16.910 1.00 95.62 80 ARG A C 1
ATOM 594 O O . ARG A 1 80 ? -12.018 13.786 17.205 1.00 95.62 80 ARG A O 1
ATOM 601 N N . CYS A 1 81 ? -10.987 11.848 16.771 1.00 95.69 81 CYS A N 1
ATOM 602 C CA . CYS A 1 81 ? -12.216 11.042 16.860 1.00 95.69 81 CYS A CA 1
ATOM 603 C C . CYS A 1 81 ? -12.030 9.611 17.357 1.00 95.69 81 CYS A C 1
ATOM 605 O O . CYS A 1 81 ? -13.045 9.005 17.704 1.00 95.69 81 CYS A O 1
ATOM 607 N N . ALA A 1 82 ? -10.802 9.080 17.392 1.00 97.56 82 ALA A N 1
ATOM 608 C CA . ALA A 1 82 ? -10.580 7.695 17.787 1.00 97.56 82 ALA A CA 1
ATOM 609 C C . ALA A 1 82 ? -10.952 7.473 19.260 1.00 97.56 82 ALA A C 1
ATOM 611 O O . ALA A 1 82 ? -10.783 8.361 20.104 1.00 97.56 82 ALA A O 1
ATOM 612 N N . ASP A 1 83 ? -11.466 6.281 19.546 1.00 97.62 83 ASP A N 1
ATOM 613 C CA . ASP A 1 83 ? -11.942 5.862 20.865 1.00 97.62 83 ASP A CA 1
ATOM 614 C C . ASP A 1 83 ? -10.924 4.953 21.569 1.00 97.62 83 ASP A C 1
ATOM 616 O O . ASP A 1 83 ? -10.896 4.862 22.795 1.00 97.62 83 ASP A O 1
ATOM 620 N N . SER A 1 84 ? -10.071 4.281 20.795 1.00 97.56 84 SER A N 1
ATOM 621 C CA . SER A 1 84 ? -8.946 3.487 21.283 1.00 97.56 84 SER A CA 1
ATOM 622 C C . SER A 1 84 ? -7.791 3.523 20.283 1.00 97.56 84 SER A C 1
ATOM 624 O O . SER A 1 84 ? -7.972 3.899 19.122 1.00 97.56 84 SER A O 1
ATOM 626 N N . ALA A 1 85 ? -6.601 3.150 20.740 1.00 98.06 85 ALA A N 1
ATOM 627 C CA . ALA A 1 85 ? -5.397 3.148 19.931 1.00 98.06 85 ALA A CA 1
ATOM 628 C C . ALA A 1 85 ? -4.492 1.967 20.280 1.00 98.06 85 ALA A C 1
ATOM 630 O O . ALA A 1 85 ? -4.246 1.696 21.460 1.00 98.06 85 ALA A O 1
ATOM 631 N N . VAL A 1 86 ? -3.972 1.322 19.239 1.00 98.50 86 VAL A N 1
ATOM 632 C CA . VAL A 1 86 ? -3.052 0.190 19.303 1.00 98.50 86 VAL A CA 1
ATOM 633 C C . VAL A 1 86 ? -1.770 0.550 18.557 1.00 98.50 86 VAL A C 1
ATOM 635 O O . VAL A 1 86 ? -1.801 0.927 17.384 1.00 98.50 86 VAL A O 1
ATOM 638 N N . LEU A 1 87 ? -0.643 0.423 19.248 1.00 98.50 87 LEU A N 1
ATOM 639 C CA . LEU A 1 87 ? 0.697 0.538 18.699 1.00 98.50 87 LEU A CA 1
ATOM 640 C C . LEU A 1 87 ? 1.312 -0.856 18.603 1.00 98.50 87 LEU A C 1
ATOM 642 O O . LEU A 1 87 ? 1.606 -1.489 19.616 1.00 98.50 87 LEU A O 1
ATOM 646 N N . LEU A 1 88 ? 1.541 -1.312 17.379 1.00 97.81 88 LEU A N 1
ATOM 647 C CA . LEU A 1 88 ? 2.360 -2.478 17.104 1.00 97.81 88 LEU A CA 1
ATOM 648 C C . LEU A 1 88 ? 3.825 -2.022 17.010 1.00 97.81 88 LEU A C 1
ATOM 650 O O . LEU A 1 88 ? 4.224 -1.370 16.044 1.00 97.81 88 LEU A O 1
ATOM 654 N N . THR A 1 89 ? 4.608 -2.311 18.048 1.00 96.75 89 THR A N 1
ATOM 655 C CA . THR A 1 89 ? 5.979 -1.809 18.208 1.00 96.75 89 THR A CA 1
ATOM 656 C C . THR A 1 89 ? 6.914 -2.925 18.650 1.00 96.75 89 THR A C 1
ATOM 658 O O . THR A 1 89 ? 6.827 -3.434 19.763 1.00 96.75 89 THR A O 1
ATOM 661 N N . ASP A 1 90 ? 7.862 -3.264 17.786 1.00 94.25 90 ASP A N 1
ATOM 662 C CA . ASP A 1 90 ? 8.908 -4.251 18.040 1.00 94.25 90 ASP A CA 1
ATOM 663 C C . ASP A 1 90 ? 10.097 -3.947 17.119 1.00 94.25 90 ASP A C 1
ATOM 665 O O . ASP A 1 90 ? 9.915 -3.470 15.996 1.00 94.25 90 ASP A O 1
ATOM 669 N N . ARG A 1 91 ? 11.324 -4.211 17.575 1.00 92.25 91 ARG A N 1
ATOM 670 C CA . ARG A 1 91 ? 12.523 -4.043 16.741 1.00 92.25 91 ARG A CA 1
ATOM 671 C C . ARG A 1 91 ? 12.535 -5.030 15.578 1.00 92.25 91 ARG A C 1
ATOM 673 O O . ARG A 1 91 ? 13.042 -4.684 14.514 1.00 92.25 91 ARG A O 1
ATOM 680 N N . THR A 1 92 ? 11.960 -6.217 15.763 1.00 92.94 92 THR A N 1
ATOM 681 C CA . THR A 1 92 ? 11.909 -7.268 14.735 1.00 92.94 92 THR A CA 1
ATOM 682 C C . THR A 1 92 ? 11.010 -6.909 13.551 1.00 92.94 92 THR A C 1
ATOM 684 O O . THR A 1 92 ? 11.189 -7.452 12.470 1.00 92.94 92 THR A O 1
ATOM 687 N N . LEU A 1 93 ? 10.096 -5.946 13.711 1.00 92.25 93 LEU A N 1
ATOM 688 C CA . LEU A 1 93 ? 9.254 -5.412 12.633 1.00 92.25 93 LEU A CA 1
ATOM 689 C C . LEU A 1 93 ? 9.992 -4.400 11.740 1.00 92.25 93 LEU A C 1
ATOM 691 O O . LEU A 1 93 ? 9.456 -3.952 10.727 1.00 92.25 93 LEU A O 1
ATOM 695 N N . GLY A 1 94 ? 11.207 -3.996 12.121 1.00 89.44 94 GLY A N 1
ATOM 696 C CA . GLY A 1 94 ? 12.012 -3.043 11.368 1.00 89.44 94 GLY A CA 1
ATOM 697 C C . GLY A 1 94 ? 12.452 -3.586 10.006 1.00 89.44 94 GLY A C 1
ATOM 698 O O . GLY A 1 94 ? 12.701 -4.777 9.842 1.00 89.44 94 GLY A O 1
ATOM 699 N N . GLY A 1 95 ? 12.577 -2.688 9.025 1.00 86.62 95 GLY A N 1
ATOM 700 C CA . GLY A 1 95 ? 13.037 -3.042 7.677 1.00 86.62 95 GLY A CA 1
ATOM 701 C C . GLY A 1 95 ? 12.025 -3.830 6.841 1.00 86.62 95 GLY A C 1
ATOM 702 O O . GLY A 1 95 ? 12.425 -4.408 5.839 1.00 86.62 95 GLY A O 1
ATOM 703 N N . ALA A 1 96 ? 10.755 -3.851 7.254 1.00 91.38 96 ALA A N 1
ATOM 704 C CA . ALA A 1 96 ? 9.670 -4.511 6.542 1.00 91.38 96 ALA A CA 1
ATOM 705 C C . ALA A 1 96 ? 9.321 -3.815 5.214 1.00 91.38 96 ALA A C 1
ATOM 707 O O . ALA A 1 96 ? 9.192 -2.589 5.156 1.00 91.38 96 ALA A O 1
ATOM 708 N N . ASP A 1 97 ? 9.105 -4.611 4.170 1.00 92.38 97 ASP A N 1
ATOM 709 C CA . ASP A 1 97 ? 8.429 -4.195 2.945 1.00 92.38 97 ASP A CA 1
ATOM 710 C C . ASP A 1 97 ? 6.896 -4.230 3.084 1.00 92.38 97 ASP A C 1
ATOM 712 O O . ASP A 1 97 ? 6.355 -4.308 4.191 1.00 92.38 97 ASP A O 1
ATOM 716 N N . THR A 1 98 ? 6.167 -4.117 1.970 1.00 93.88 98 THR A N 1
ATOM 717 C CA . THR A 1 98 ? 4.701 -4.058 1.982 1.00 93.88 98 THR A CA 1
ATOM 718 C C . THR A 1 98 ? 4.063 -5.361 2.501 1.00 93.88 98 THR A C 1
ATOM 720 O O . THR A 1 98 ? 3.324 -5.247 3.486 1.00 93.88 98 THR A O 1
ATOM 723 N N . PRO A 1 99 ? 4.393 -6.580 2.006 1.00 93.19 99 PRO A N 1
ATOM 724 C CA . PRO A 1 99 ? 3.909 -7.833 2.595 1.00 93.19 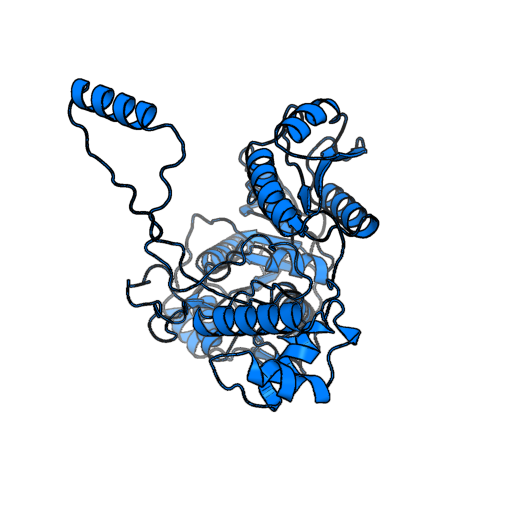99 PRO A CA 1
ATOM 725 C C . PRO A 1 99 ? 4.254 -7.994 4.077 1.00 93.19 99 PRO A C 1
ATOM 727 O O . PRO A 1 99 ? 3.383 -8.326 4.884 1.00 93.19 99 PRO A O 1
ATOM 730 N N . ALA A 1 100 ? 5.506 -7.710 4.452 1.00 94.94 100 ALA A N 1
ATOM 731 C CA . ALA A 1 100 ? 5.979 -7.818 5.830 1.00 94.94 100 ALA A CA 1
ATOM 732 C C . ALA A 1 100 ? 5.386 -6.746 6.767 1.00 94.94 100 ALA A C 1
ATOM 734 O O . ALA A 1 100 ? 5.518 -6.848 7.986 1.00 94.94 100 ALA A O 1
ATOM 735 N N . THR A 1 101 ? 4.724 -5.725 6.214 1.00 96.25 101 THR A N 1
ATOM 736 C CA . THR A 1 101 ? 3.945 -4.719 6.951 1.00 96.25 101 THR A CA 1
ATOM 737 C C . THR A 1 101 ? 2.464 -5.091 7.021 1.00 96.25 101 THR A C 1
ATOM 739 O O . THR A 1 101 ? 1.833 -4.952 8.070 1.00 96.25 101 THR A O 1
ATOM 742 N N . ALA A 1 102 ? 1.893 -5.574 5.918 1.00 96.75 102 ALA A N 1
ATOM 743 C CA . ALA A 1 102 ? 0.483 -5.929 5.826 1.00 96.75 102 ALA A CA 1
ATOM 744 C C . ALA A 1 102 ? 0.125 -7.126 6.715 1.00 96.75 102 ALA A C 1
ATOM 746 O O . ALA A 1 102 ? -0.904 -7.096 7.392 1.00 96.75 102 ALA A O 1
ATOM 747 N N . ASN A 1 103 ? 0.988 -8.145 6.770 1.00 97.19 103 ASN A N 1
ATOM 748 C CA . ASN A 1 103 ? 0.736 -9.351 7.553 1.00 97.19 103 ASN A CA 1
ATOM 749 C C . ASN A 1 103 ? 0.638 -9.049 9.066 1.00 97.19 103 ASN A C 1
ATOM 751 O O . ASN A 1 103 ? -0.417 -9.328 9.640 1.00 97.19 103 ASN A O 1
ATOM 755 N N . PRO A 1 104 ? 1.592 -8.364 9.731 1.00 97.75 104 PRO A N 1
ATOM 756 C CA . PRO A 1 104 ? 1.445 -8.015 11.147 1.00 97.75 104 PRO A CA 1
ATOM 757 C C . PRO A 1 104 ? 0.234 -7.131 11.441 1.00 97.75 104 PRO A C 1
ATOM 759 O O . PRO A 1 104 ? -0.449 -7.336 12.447 1.00 97.75 104 PRO A O 1
ATOM 762 N N . LEU A 1 105 ? -0.085 -6.187 10.548 1.00 98.19 105 LEU A N 1
ATOM 763 C CA . LEU A 1 105 ? -1.285 -5.359 10.671 1.00 98.19 105 LEU A CA 1
ATOM 764 C C . LEU A 1 105 ? -2.569 -6.196 10.590 1.00 98.19 105 LEU A C 1
ATOM 766 O O . LEU A 1 105 ? -3.477 -5.978 11.390 1.00 98.19 105 LEU A O 1
ATOM 770 N N . ALA A 1 106 ? -2.643 -7.183 9.695 1.00 98.12 106 ALA A N 1
ATOM 771 C CA . ALA A 1 106 ? -3.782 -8.094 9.597 1.00 98.12 106 ALA A CA 1
ATOM 772 C C . ALA A 1 106 ? -3.952 -8.948 10.868 1.00 98.12 106 ALA A C 1
ATOM 774 O O . ALA A 1 106 ? -5.066 -9.086 11.378 1.00 98.12 106 ALA A O 1
ATOM 775 N N . TYR A 1 107 ? -2.861 -9.466 11.443 1.00 98.12 107 TYR A N 1
ATOM 776 C CA . TYR A 1 107 ? -2.911 -10.187 12.724 1.00 98.12 107 TYR A CA 1
ATOM 777 C C . TYR A 1 107 ? -3.350 -9.279 13.882 1.00 98.12 107 TYR A C 1
ATOM 779 O O . TYR A 1 107 ? -4.188 -9.676 14.697 1.00 98.12 107 TYR A O 1
ATOM 787 N N . ALA A 1 108 ? -2.863 -8.037 13.924 1.00 98.19 108 ALA A N 1
ATOM 788 C CA . ALA A 1 108 ? -3.320 -7.049 14.896 1.00 98.19 108 ALA A CA 1
ATOM 789 C C . ALA A 1 108 ? -4.812 -6.713 14.717 1.00 98.19 108 ALA A C 1
ATOM 791 O O . ALA A 1 108 ? -5.532 -6.626 15.708 1.00 98.19 108 ALA A O 1
ATOM 792 N N . ILE A 1 109 ? -5.313 -6.599 13.481 1.00 98.38 109 ILE A N 1
ATOM 793 C CA . ILE A 1 109 ? -6.744 -6.400 13.195 1.00 98.38 109 ILE A CA 1
ATOM 794 C C . ILE A 1 109 ? -7.578 -7.560 13.749 1.00 98.38 109 ILE A C 1
ATOM 796 O O . ILE A 1 109 ? -8.540 -7.311 14.474 1.00 98.38 109 ILE A O 1
ATOM 800 N N . ARG A 1 110 ? -7.185 -8.817 13.502 1.00 97.88 110 ARG A N 1
ATOM 801 C CA . ARG A 1 110 ? -7.874 -9.994 14.070 1.00 97.88 110 ARG A CA 1
ATOM 802 C C . ARG A 1 110 ? -7.921 -9.941 15.598 1.00 97.88 110 ARG A C 1
ATOM 804 O O . ARG A 1 110 ? -8.952 -10.237 16.201 1.00 97.88 110 ARG A O 1
ATOM 811 N N . ARG A 1 111 ? -6.821 -9.524 16.233 1.00 97.69 111 ARG A N 1
ATOM 812 C CA . ARG A 1 111 ? -6.762 -9.364 17.690 1.00 97.69 111 ARG A CA 1
ATOM 813 C C . ARG A 1 111 ? -7.638 -8.210 18.186 1.00 97.69 111 ARG A C 1
ATOM 815 O O . ARG A 1 111 ? -8.315 -8.382 19.189 1.00 97.69 111 ARG A O 1
ATOM 822 N N . ILE A 1 112 ? -7.706 -7.078 17.479 1.00 97.94 112 ILE A N 1
ATOM 823 C CA . ILE A 1 112 ? -8.640 -5.979 17.796 1.00 97.94 112 ILE A CA 1
ATOM 824 C C . ILE A 1 112 ? -10.086 -6.473 17.742 1.00 97.94 112 ILE A C 1
ATOM 826 O O . ILE A 1 112 ? -10.856 -6.196 18.659 1.00 97.94 112 ILE A O 1
ATOM 830 N N . VAL A 1 113 ? -10.457 -7.225 16.705 1.00 97.25 113 VAL A N 1
ATOM 831 C CA . VAL A 1 113 ? -11.815 -7.772 16.573 1.00 97.25 113 VAL A CA 1
ATOM 832 C C . VAL A 1 113 ? -12.145 -8.668 17.767 1.00 97.25 113 VAL A C 1
ATOM 834 O O . VAL A 1 113 ? -13.189 -8.501 18.395 1.00 97.25 113 VAL A O 1
ATOM 837 N N . LYS A 1 114 ? -11.221 -9.555 18.149 1.00 96.69 114 LYS A N 1
ATOM 838 C CA . LYS A 1 114 ? -11.380 -10.440 19.307 1.00 96.69 114 LYS A CA 1
ATOM 839 C C . LYS A 1 114 ? -11.460 -9.680 20.639 1.00 96.69 114 LYS A C 1
ATOM 841 O O . LYS A 1 114 ? -12.408 -9.882 21.392 1.00 96.69 114 LYS A O 1
ATOM 846 N N . ASP A 1 115 ? -10.479 -8.824 20.920 1.00 95.88 115 ASP A N 1
ATOM 847 C CA . ASP A 1 115 ? -10.254 -8.235 22.247 1.00 95.88 115 ASP A CA 1
ATOM 848 C C . ASP A 1 115 ? -11.080 -6.955 22.479 1.00 95.88 115 ASP A C 1
ATOM 850 O O . ASP A 1 115 ? -11.403 -6.620 23.617 1.00 95.88 115 ASP A O 1
ATOM 854 N N . VAL A 1 116 ? -11.401 -6.207 21.416 1.00 94.81 116 VAL A N 1
ATOM 855 C CA . VAL A 1 116 ? -12.039 -4.879 21.499 1.00 94.81 116 VAL A CA 1
ATOM 856 C C . VAL A 1 116 ? -13.463 -4.879 20.951 1.00 94.81 116 VAL A C 1
ATOM 858 O O . VAL A 1 116 ? -14.302 -4.142 21.473 1.00 94.81 116 VAL A O 1
ATOM 861 N N . PHE A 1 117 ? -13.736 -5.657 19.899 1.00 96.06 117 PHE A N 1
ATOM 862 C CA . PHE A 1 117 ? -15.076 -5.781 19.306 1.00 96.06 117 PHE A CA 1
ATOM 863 C C . PHE A 1 117 ? -15.812 -7.052 19.742 1.00 96.06 117 PHE A C 1
ATOM 865 O O . PHE A 1 117 ? -16.911 -7.308 19.257 1.00 96.06 117 PHE A O 1
ATOM 872 N N . ASN A 1 118 ? -15.241 -7.829 20.666 1.00 94.31 118 ASN A N 1
ATOM 873 C CA . ASN A 1 118 ? -15.822 -9.051 21.224 1.00 94.31 118 ASN A CA 1
ATOM 874 C C . ASN A 1 118 ? -16.191 -10.096 20.152 1.00 94.31 118 ASN A C 1
ATOM 876 O O . ASN A 1 118 ? -17.203 -10.782 20.275 1.00 94.31 118 ASN A O 1
ATOM 880 N N . GLY A 1 119 ? -15.390 -10.196 19.086 1.00 92.12 119 GLY A N 1
ATOM 881 C CA . GLY A 1 119 ? -15.632 -11.116 17.970 1.00 92.12 119 GLY A CA 1
ATOM 882 C C . GLY A 1 119 ? -16.729 -10.668 17.000 1.00 92.12 119 GLY A C 1
ATOM 883 O O . GLY A 1 119 ? -17.237 -11.493 16.251 1.00 92.12 119 GLY A O 1
ATOM 884 N N . ASN A 1 120 ? -17.131 -9.394 17.022 1.00 93.00 120 ASN A N 1
ATOM 885 C CA . ASN A 1 120 ? -18.117 -8.867 16.082 1.00 93.00 120 ASN A CA 1
ATOM 886 C C . ASN A 1 120 ? -17.494 -8.611 14.697 1.00 93.00 120 ASN A C 1
ATOM 888 O O . ASN A 1 120 ? -16.644 -7.729 14.555 1.00 93.00 120 ASN A O 1
ATOM 892 N N . ASP A 1 121 ? -17.980 -9.339 13.690 1.00 92.50 121 ASP A N 1
ATOM 893 C CA . ASP A 1 121 ? -17.541 -9.252 12.291 1.00 92.50 121 ASP A CA 1
ATOM 894 C C . ASP A 1 121 ? -18.164 -8.079 11.503 1.00 92.50 121 ASP A C 1
ATOM 896 O O . ASP A 1 121 ? -17.787 -7.817 10.361 1.00 92.50 121 ASP A O 1
ATOM 900 N N . ASP A 1 122 ? -19.075 -7.310 12.107 1.00 94.19 122 ASP A N 1
ATOM 901 C CA . ASP A 1 122 ? -19.577 -6.048 11.556 1.00 94.19 122 ASP A CA 1
ATOM 902 C C . ASP A 1 122 ? -18.545 -4.927 11.795 1.00 94.19 122 ASP A C 1
ATOM 904 O O . ASP A 1 122 ? -18.665 -4.104 12.712 1.00 94.19 122 ASP A O 1
ATOM 908 N N . TYR A 1 123 ? -17.471 -4.927 10.996 1.00 96.44 123 TYR A N 1
ATOM 909 C CA . TYR A 1 123 ? -16.438 -3.891 11.027 1.00 96.44 123 TYR A CA 1
ATOM 910 C C . TYR A 1 123 ? -15.905 -3.508 9.642 1.00 96.44 123 TYR A C 1
ATOM 912 O O . TYR A 1 123 ? -15.999 -4.251 8.667 1.00 96.44 123 TYR A O 1
ATOM 920 N N . ILE A 1 124 ? -15.303 -2.322 9.561 1.00 97.88 124 ILE A N 1
ATOM 921 C CA . ILE A 1 124 ? -14.674 -1.794 8.349 1.00 97.88 124 ILE A CA 1
ATOM 922 C C . ILE A 1 124 ? -13.254 -1.340 8.684 1.00 97.88 124 ILE A C 1
ATOM 924 O O . ILE A 1 124 ? -13.038 -0.575 9.627 1.00 97.88 124 ILE A O 1
ATOM 928 N N . VAL A 1 125 ? -12.277 -1.796 7.902 1.00 98.38 125 VAL A N 1
ATOM 929 C CA . VAL A 1 125 ? -10.894 -1.311 7.978 1.00 98.38 125 VAL A CA 1
ATOM 930 C C . VAL A 1 125 ? -10.741 -0.144 7.013 1.00 98.38 125 VAL A C 1
ATOM 932 O O . VAL A 1 125 ? -11.067 -0.269 5.838 1.00 98.38 125 VAL A O 1
ATOM 935 N N . ILE A 1 126 ? -10.244 0.993 7.484 1.00 98.31 126 ILE A N 1
ATOM 936 C CA . ILE A 1 126 ? -10.107 2.218 6.695 1.00 98.31 126 ILE A CA 1
ATOM 937 C C . ILE A 1 126 ? -8.642 2.655 6.727 1.00 98.31 126 ILE A C 1
ATOM 939 O O . ILE A 1 126 ? -8.025 2.733 7.788 1.00 98.31 126 ILE A O 1
ATOM 943 N N . SER A 1 127 ? -8.077 2.939 5.560 1.00 97.69 127 SER A N 1
ATOM 944 C CA . SER A 1 127 ? -6.681 3.356 5.407 1.00 97.69 127 SER A CA 1
ATOM 945 C C . SER A 1 127 ? -6.566 4.509 4.417 1.00 97.69 127 SER A C 1
ATOM 947 O O . SER A 1 127 ? -7.424 4.649 3.542 1.00 97.69 127 SER A O 1
ATOM 949 N N . GLY A 1 128 ? -5.517 5.326 4.512 1.00 96.25 128 GLY A N 1
ATOM 950 C CA . GLY A 1 128 ? -5.150 6.206 3.405 1.00 96.25 128 GLY A CA 1
ATOM 951 C C . GLY A 1 128 ? -4.732 5.375 2.189 1.00 96.25 128 GLY A C 1
ATOM 952 O O . GLY A 1 128 ? -4.239 4.257 2.328 1.00 96.25 128 GLY A O 1
ATOM 953 N N . MET A 1 129 ? -4.941 5.887 0.972 1.00 92.00 129 MET A N 1
ATOM 954 C CA . MET A 1 129 ? -4.613 5.108 -0.231 1.00 92.00 129 MET A CA 1
ATOM 955 C C . MET A 1 129 ? -3.121 4.788 -0.363 1.00 92.00 129 MET A C 1
ATOM 957 O O . MET A 1 129 ? -2.781 3.735 -0.887 1.00 92.00 129 MET A O 1
ATOM 961 N N . GLN A 1 130 ? -2.241 5.678 0.096 1.00 91.75 130 GLN A N 1
ATOM 962 C CA . GLN A 1 130 ? -0.790 5.509 0.067 1.00 91.75 130 GLN A CA 1
ATOM 963 C C . GLN A 1 130 ? -0.141 6.371 1.152 1.00 91.75 130 GLN A C 1
ATOM 965 O O . GLN A 1 130 ? -0.776 7.276 1.700 1.00 91.75 130 GLN A O 1
ATOM 970 N N . SER A 1 131 ? 1.127 6.110 1.455 1.00 90.62 131 SER A N 1
ATOM 971 C CA . SER A 1 131 ? 1.926 6.950 2.342 1.00 90.62 131 SER A CA 1
ATOM 972 C C . SER A 1 131 ? 2.966 7.727 1.546 1.00 90.62 131 SER A C 1
ATOM 974 O O . SER A 1 131 ? 3.632 7.143 0.703 1.00 90.62 131 SER A O 1
ATOM 976 N N . VAL A 1 132 ? 3.136 9.016 1.841 1.00 85.12 132 VAL A N 1
ATOM 977 C CA . VAL A 1 132 ? 4.001 9.939 1.067 1.00 85.12 132 VAL A CA 1
ATOM 978 C C . VAL A 1 132 ? 5.501 9.624 1.107 1.00 85.12 132 VAL A C 1
ATOM 980 O O . VAL A 1 132 ? 6.294 10.262 0.427 1.00 85.12 132 VAL A O 1
ATOM 983 N N . ASP A 1 133 ? 5.916 8.691 1.960 1.00 83.62 133 ASP A N 1
ATOM 984 C CA . ASP A 1 133 ? 7.307 8.265 2.095 1.00 83.62 133 ASP A CA 1
ATOM 985 C C . ASP A 1 133 ? 7.673 7.132 1.126 1.00 83.62 133 ASP A C 1
ATOM 987 O O . ASP A 1 133 ? 8.756 7.143 0.550 1.00 83.62 133 ASP A O 1
ATOM 991 N N . GLY A 1 134 ? 6.784 6.149 0.966 1.00 81.31 134 GLY A N 1
ATOM 992 C CA . GLY A 1 134 ? 6.992 4.992 0.095 1.00 81.31 134 GLY A CA 1
ATOM 993 C C . GLY A 1 134 ? 6.167 5.019 -1.190 1.00 81.31 134 GLY A C 1
ATOM 994 O O . GLY A 1 134 ? 6.525 4.333 -2.139 1.00 81.31 134 GLY A O 1
ATOM 995 N N . ASP A 1 135 ? 5.052 5.755 -1.206 1.00 86.19 135 ASP A N 1
ATOM 996 C CA . ASP A 1 135 ? 4.116 5.936 -2.326 1.00 86.19 135 ASP A CA 1
ATOM 997 C C . ASP A 1 135 ? 3.693 4.639 -3.048 1.00 86.19 135 ASP A C 1
ATOM 999 O O . ASP A 1 135 ? 3.318 4.643 -4.219 1.00 86.19 135 ASP A O 1
ATOM 1003 N N . THR A 1 136 ? 3.693 3.508 -2.332 1.00 87.44 136 THR A N 1
ATOM 1004 C CA . THR A 1 136 ? 3.441 2.187 -2.930 1.00 87.44 136 THR A CA 1
ATOM 1005 C C . THR A 1 136 ? 1.962 1.904 -3.181 1.00 87.44 136 THR A C 1
ATOM 1007 O O . THR A 1 136 ? 1.635 1.188 -4.118 1.00 87.44 136 THR A O 1
ATOM 1010 N N . ALA A 1 137 ? 1.070 2.443 -2.343 1.00 90.69 137 ALA A N 1
ATOM 1011 C CA . ALA A 1 137 ? -0.375 2.174 -2.340 1.00 90.69 137 ALA A CA 1
ATOM 1012 C C . ALA A 1 137 ? -0.797 0.696 -2.127 1.00 90.69 137 ALA A C 1
ATOM 1014 O O . ALA A 1 137 ? -1.932 0.331 -2.420 1.00 90.69 137 ALA A O 1
ATOM 1015 N N . GLN A 1 138 ? 0.091 -0.151 -1.591 1.00 91.69 138 GLN A N 1
ATOM 1016 C CA . GLN A 1 138 ? -0.088 -1.618 -1.560 1.00 91.69 138 GLN A CA 1
ATOM 1017 C C . GLN A 1 138 ? -0.625 -2.174 -0.236 1.00 91.69 138 GLN A C 1
ATOM 1019 O O . GLN A 1 138 ? -1.470 -3.068 -0.219 1.00 91.69 138 GLN A O 1
ATOM 1024 N N . VAL A 1 139 ? -0.148 -1.641 0.896 1.00 94.75 139 VAL A N 1
ATOM 1025 C CA . VAL A 1 139 ? -0.394 -2.218 2.234 1.00 94.75 139 VAL A CA 1
ATOM 1026 C C . VAL A 1 139 ? -1.882 -2.479 2.517 1.00 94.75 139 VAL A C 1
ATOM 1028 O O . VAL A 1 139 ? -2.196 -3.575 2.975 1.00 94.75 139 VAL A O 1
ATOM 1031 N N . PRO A 1 140 ? -2.831 -1.564 2.228 1.00 94.50 140 PRO A N 1
ATOM 1032 C CA . PRO A 1 140 ? -4.241 -1.821 2.525 1.00 94.50 140 PRO A CA 1
ATOM 1033 C C . PRO A 1 140 ? -4.844 -2.970 1.705 1.00 94.50 140 PRO A C 1
ATOM 1035 O O . PRO A 1 140 ? -5.638 -3.750 2.229 1.00 94.50 140 PRO A O 1
ATOM 1038 N N . ALA A 1 141 ? -4.463 -3.099 0.431 1.00 92.31 141 ALA A N 1
ATOM 1039 C CA . ALA A 1 141 ? -4.926 -4.193 -0.421 1.00 92.31 141 ALA A CA 1
ATOM 1040 C C . ALA A 1 141 ? -4.359 -5.538 0.054 1.00 92.31 141 ALA A C 1
ATOM 1042 O O . ALA A 1 141 ? -5.083 -6.530 0.108 1.00 92.31 141 ALA A O 1
ATOM 1043 N N . GLN A 1 142 ? -3.099 -5.551 0.487 1.00 94.19 142 GLN A N 1
ATOM 1044 C CA . GLN A 1 142 ? -2.466 -6.734 1.064 1.00 94.19 142 GLN A CA 1
ATOM 1045 C C . GLN A 1 142 ? -3.057 -7.105 2.431 1.00 94.19 142 GLN A C 1
ATOM 1047 O O . GLN A 1 142 ? -3.225 -8.285 2.711 1.00 94.19 142 GLN A O 1
ATOM 1052 N N . ILE A 1 143 ? -3.468 -6.133 3.258 1.00 96.25 143 ILE A N 1
ATOM 1053 C CA . ILE A 1 143 ? -4.240 -6.404 4.485 1.00 96.25 143 ILE A CA 1
ATOM 1054 C C . ILE A 1 143 ? -5.565 -7.090 4.139 1.00 96.25 143 ILE A C 1
ATOM 1056 O O . ILE A 1 143 ? -5.952 -8.046 4.808 1.00 96.25 143 ILE A O 1
ATOM 1060 N N . ALA A 1 144 ? -6.263 -6.614 3.104 1.00 94.38 144 ALA A N 1
ATOM 1061 C CA . ALA A 1 144 ? -7.518 -7.214 2.662 1.00 94.38 144 ALA A CA 1
ATOM 1062 C C . ALA A 1 144 ? -7.321 -8.671 2.215 1.00 94.38 144 ALA A C 1
ATOM 1064 O O . ALA A 1 144 ? -8.116 -9.533 2.583 1.00 94.38 144 ALA A O 1
ATOM 1065 N N . GLU A 1 145 ? -6.234 -8.947 1.487 1.00 92.62 145 GLU A N 1
ATOM 1066 C CA . GLU A 1 145 ? -5.843 -10.304 1.101 1.00 92.62 145 GLU A CA 1
ATOM 1067 C C . GLU A 1 145 ? -5.520 -11.172 2.319 1.00 92.62 145 GLU A C 1
ATOM 1069 O O . GLU A 1 145 ? -6.078 -12.252 2.465 1.00 92.62 145 GLU A O 1
ATOM 1074 N N . GLU A 1 146 ? -4.676 -10.702 3.234 1.00 95.38 146 GLU A N 1
ATOM 1075 C CA . GLU A 1 146 ? -4.319 -11.447 4.446 1.00 95.38 146 GLU A CA 1
ATOM 1076 C C . GLU A 1 146 ? -5.555 -11.780 5.292 1.00 95.38 146 GLU A C 1
ATOM 1078 O O . GLU A 1 146 ? -5.667 -12.871 5.848 1.00 95.38 146 GLU A O 1
ATOM 1083 N N . LEU A 1 147 ? -6.526 -10.867 5.364 1.00 95.25 147 LEU A N 1
ATOM 1084 C CA . LEU A 1 147 ? -7.797 -11.077 6.056 1.00 95.25 147 LEU A CA 1
ATOM 1085 C C . LEU A 1 147 ? -8.819 -11.889 5.243 1.00 95.25 147 LEU A C 1
ATOM 1087 O O . LEU A 1 147 ? -9.796 -12.340 5.833 1.00 95.25 147 LEU A O 1
ATOM 1091 N N . GLN A 1 148 ? -8.595 -12.097 3.941 1.00 93.19 148 GLN A N 1
ATOM 1092 C CA . GLN A 1 148 ? -9.538 -12.705 2.991 1.00 93.19 148 GLN A CA 1
ATOM 1093 C C . GLN A 1 148 ? -10.883 -11.953 2.911 1.00 93.19 148 GLN A C 1
ATOM 1095 O O . GLN A 1 148 ? -11.955 -12.554 2.857 1.00 93.19 148 GLN A O 1
ATOM 1100 N N . ILE A 1 149 ? -10.829 -10.616 2.899 1.00 93.62 149 ILE A N 1
ATOM 1101 C CA . ILE A 1 149 ? -12.007 -9.731 2.871 1.00 93.62 149 ILE A CA 1
ATOM 1102 C C . ILE A 1 149 ? -11.962 -8.789 1.656 1.00 93.62 149 ILE A C 1
ATOM 1104 O O . ILE A 1 149 ? -10.885 -8.479 1.144 1.00 93.62 149 ILE A O 1
ATOM 1108 N N . PRO A 1 150 ? -13.112 -8.304 1.153 1.00 92.56 150 PRO A N 1
ATOM 1109 C CA . PRO A 1 150 ? -13.143 -7.412 -0.004 1.00 92.56 150 PRO A CA 1
ATOM 1110 C C . PRO A 1 150 ? -12.470 -6.057 0.268 1.00 92.56 150 PRO A C 1
ATOM 1112 O O . PRO A 1 150 ? -12.568 -5.510 1.365 1.00 92.56 150 PRO A O 1
ATOM 1115 N N . CYS A 1 151 ? -11.855 -5.476 -0.770 1.00 92.62 151 CYS A N 1
ATOM 1116 C CA . CYS A 1 151 ? -11.229 -4.151 -0.737 1.00 92.62 151 CYS A CA 1
ATOM 1117 C C . CYS A 1 151 ? -11.912 -3.173 -1.709 1.00 92.62 151 CYS A C 1
ATOM 1119 O O . CYS A 1 151 ? -12.059 -3.456 -2.901 1.00 92.62 151 CYS A O 1
ATOM 1121 N N . ILE A 1 152 ? -12.298 -1.997 -1.213 1.00 93.88 152 ILE A N 1
ATOM 1122 C CA . ILE A 1 152 ? -12.809 -0.868 -1.991 1.00 93.88 152 ILE A CA 1
ATOM 1123 C C . ILE A 1 152 ? -11.729 0.215 -2.026 1.00 93.88 152 ILE A C 1
ATOM 1125 O O . ILE A 1 152 ? -11.602 1.030 -1.115 1.00 93.88 152 ILE A O 1
ATOM 1129 N N . ALA A 1 153 ? -10.948 0.226 -3.105 1.00 92.94 153 ALA A N 1
ATOM 1130 C CA . ALA A 1 153 ? -9.905 1.228 -3.297 1.00 92.94 153 ALA A CA 1
ATOM 1131 C C . ALA A 1 153 ? -10.445 2.573 -3.814 1.00 92.94 153 ALA A C 1
ATOM 1133 O O . ALA A 1 153 ? -11.417 2.590 -4.578 1.00 92.94 153 ALA A O 1
ATOM 1134 N N . TYR A 1 154 ? -9.740 3.655 -3.476 1.00 93.31 154 TYR A N 1
ATOM 1135 C CA . TYR A 1 154 ? -9.943 5.034 -3.945 1.00 93.31 154 TYR A CA 1
ATOM 1136 C C . TYR A 1 154 ? -11.274 5.684 -3.563 1.00 93.31 154 TYR A C 1
ATOM 1138 O O . TYR A 1 154 ? -11.877 6.395 -4.367 1.00 93.31 154 TYR A O 1
ATOM 1146 N N . ALA A 1 155 ? -11.745 5.440 -2.346 1.00 95.62 155 ALA A N 1
ATOM 1147 C CA . ALA A 1 155 ? -12.940 6.065 -1.809 1.00 95.62 155 ALA A CA 1
ATOM 1148 C C . ALA A 1 155 ? -12.766 7.580 -1.618 1.00 95.62 155 ALA A C 1
ATOM 1150 O O . ALA A 1 155 ? -11.708 8.052 -1.193 1.00 95.62 155 ALA A O 1
ATOM 1151 N N . THR A 1 156 ? -13.834 8.322 -1.903 1.00 95.19 156 THR A N 1
ATOM 1152 C CA . THR A 1 156 ? -13.912 9.782 -1.733 1.00 95.19 156 THR A CA 1
ATOM 1153 C C . THR A 1 156 ? -15.148 10.229 -0.954 1.00 95.19 156 THR A C 1
ATOM 1155 O O . THR A 1 156 ? -15.155 11.318 -0.391 1.00 95.19 156 THR A O 1
ATOM 1158 N N . ALA A 1 157 ? -16.209 9.414 -0.914 1.00 94.38 157 ALA A N 1
ATOM 1159 C CA . ALA A 1 157 ? -17.413 9.683 -0.124 1.00 94.38 157 ALA A CA 1
ATOM 1160 C C . ALA A 1 157 ? -18.082 8.381 0.344 1.00 94.38 157 ALA A C 1
ATOM 1162 O O . ALA A 1 157 ? -17.912 7.335 -0.285 1.00 94.38 157 ALA A O 1
ATOM 1163 N N . ALA A 1 158 ? -18.851 8.464 1.430 1.00 94.06 158 ALA A N 1
ATOM 1164 C CA . ALA A 1 158 ? -19.680 7.380 1.944 1.00 94.06 158 ALA A CA 1
ATOM 1165 C C . ALA A 1 158 ? -21.078 7.895 2.303 1.00 94.06 158 ALA A C 1
ATOM 1167 O O . ALA A 1 158 ? -21.219 8.925 2.966 1.00 94.06 158 ALA A O 1
ATOM 1168 N N . GLU A 1 159 ? -22.089 7.134 1.908 1.00 93.19 159 GLU A N 1
ATOM 1169 C CA . GLU A 1 159 ? -23.494 7.309 2.264 1.00 93.19 159 GLU A CA 1
ATOM 1170 C C . GLU A 1 159 ? -24.017 6.016 2.891 1.00 93.19 159 GLU A C 1
ATOM 1172 O O . GLU A 1 159 ? -23.469 4.937 2.661 1.00 93.19 159 GLU A O 1
ATOM 1177 N N . PHE A 1 160 ? -25.074 6.123 3.690 1.00 90.81 160 PHE A N 1
ATOM 1178 C CA . PHE A 1 160 ? -25.752 4.973 4.276 1.00 90.81 160 PHE A CA 1
ATOM 1179 C C . PHE A 1 160 ? -27.217 5.021 3.857 1.00 90.81 160 PHE A C 1
ATOM 1181 O O . PHE A 1 160 ? -27.926 5.971 4.191 1.00 90.81 160 PHE A O 1
ATOM 1188 N N . MET A 1 161 ? -27.644 4.038 3.070 1.00 88.50 161 MET A N 1
ATOM 1189 C CA . MET A 1 161 ? -28.986 3.963 2.494 1.00 88.50 161 MET A CA 1
ATOM 1190 C C . MET A 1 161 ? -29.473 2.524 2.563 1.00 88.50 161 MET A C 1
ATOM 1192 O O . MET A 1 161 ? -28.710 1.609 2.269 1.00 88.50 161 MET A O 1
ATOM 1196 N N . ASP A 1 162 ? -30.741 2.327 2.916 1.00 85.56 162 ASP A N 1
ATOM 1197 C CA . ASP A 1 162 ? -31.386 1.006 2.917 1.00 85.56 162 ASP A CA 1
ATOM 1198 C C . ASP A 1 162 ? -30.649 -0.050 3.771 1.00 85.56 162 ASP A C 1
ATOM 1200 O O . ASP A 1 162 ? -30.699 -1.241 3.485 1.00 85.56 162 ASP A O 1
ATOM 1204 N N . GLY A 1 163 ? -29.946 0.389 4.823 1.00 84.19 163 GLY A N 1
ATOM 1205 C CA . GLY A 1 163 ? -29.153 -0.481 5.699 1.00 84.19 163 GLY A CA 1
ATOM 1206 C C . GLY A 1 163 ? -27.743 -0.813 5.192 1.00 84.19 163 GLY A C 1
ATOM 1207 O O . GLY A 1 163 ? -26.998 -1.465 5.919 1.00 84.19 163 GLY A O 1
ATOM 1208 N N . ASP A 1 164 ? -27.357 -0.327 4.009 1.00 88.00 164 ASP A N 1
ATOM 1209 C CA . ASP A 1 164 ? -26.065 -0.589 3.373 1.00 88.00 164 ASP A CA 1
ATOM 1210 C C . ASP A 1 164 ? -25.224 0.690 3.216 1.00 88.00 164 ASP A C 1
ATOM 1212 O O . ASP A 1 164 ? -25.727 1.790 2.958 1.00 88.00 164 ASP A O 1
ATOM 1216 N N . PHE A 1 165 ? -23.898 0.535 3.272 1.00 93.06 165 PHE A N 1
ATOM 1217 C CA . PHE A 1 165 ? -22.973 1.589 2.856 1.00 93.06 165 PHE A CA 1
ATOM 1218 C C . PHE A 1 165 ? -22.863 1.671 1.332 1.00 93.06 165 PHE A C 1
ATOM 1220 O O . PHE A 1 165 ? -22.580 0.681 0.654 1.00 93.06 165 PHE A O 1
ATOM 1227 N N . ARG A 1 166 ? -22.974 2.886 0.794 1.00 95.00 166 ARG A N 1
ATOM 1228 C CA . ARG A 1 166 ? -22.609 3.220 -0.586 1.00 95.00 166 ARG A CA 1
ATOM 1229 C C . ARG A 1 166 ? -21.348 4.067 -0.565 1.00 95.00 166 ARG A C 1
ATOM 1231 O O . ARG A 1 166 ? -21.300 5.101 0.091 1.00 95.00 166 ARG A O 1
ATOM 1238 N N . ILE A 1 167 ? -20.320 3.624 -1.276 1.00 95.50 167 ILE A N 1
ATOM 1239 C CA . ILE A 1 167 ? -19.002 4.253 -1.317 1.00 95.50 167 ILE A CA 1
ATOM 1240 C C . ILE A 1 167 ? -18.766 4.799 -2.720 1.00 95.50 167 ILE A C 1
ATOM 1242 O O . ILE A 1 167 ? -18.798 4.051 -3.699 1.00 95.50 167 ILE A O 1
ATOM 1246 N N . LYS A 1 168 ? -18.511 6.103 -2.825 1.00 95.25 168 LYS A N 1
ATOM 1247 C CA . LYS A 1 168 ? -18.071 6.730 -4.072 1.00 95.25 168 LYS A CA 1
ATOM 1248 C C . LYS A 1 168 ? -16.573 6.521 -4.209 1.00 95.25 168 LYS A C 1
ATOM 1250 O O . LYS A 1 168 ? -15.837 6.852 -3.279 1.00 95.25 168 LYS A O 1
ATOM 1255 N N . LYS A 1 169 ? -16.126 6.002 -5.351 1.00 92.69 169 LYS A N 1
ATOM 1256 C CA . LYS A 1 169 ? -14.706 5.785 -5.637 1.00 92.69 169 LYS A CA 1
ATOM 1257 C C . LYS A 1 169 ? -14.281 6.277 -7.014 1.00 92.69 169 LYS A C 1
ATOM 1259 O O . LYS A 1 169 ? -15.090 6.301 -7.943 1.00 92.69 169 LYS A O 1
ATOM 1264 N N . ILE A 1 170 ? -12.992 6.583 -7.132 1.00 90.50 170 ILE A N 1
ATOM 1265 C CA . ILE A 1 170 ? -12.345 6.987 -8.383 1.00 90.50 170 ILE A CA 1
ATOM 1266 C C . ILE A 1 170 ? -12.093 5.756 -9.265 1.00 90.50 170 ILE A C 1
ATOM 1268 O O . ILE A 1 170 ? -11.701 4.686 -8.785 1.00 90.50 170 ILE A O 1
ATOM 1272 N N . VAL A 1 171 ? -12.321 5.923 -10.564 1.00 85.00 171 VAL A N 1
ATOM 1273 C CA . VAL A 1 171 ? -11.960 5.003 -11.651 1.00 85.00 171 VAL A CA 1
ATOM 1274 C C . VAL A 1 171 ? -11.394 5.800 -12.825 1.00 85.00 171 VAL A C 1
ATOM 1276 O O . VAL A 1 171 ? -11.530 7.018 -12.861 1.00 85.00 171 VAL A O 1
ATOM 1279 N N . ALA A 1 172 ? -10.780 5.125 -13.799 1.00 71.19 172 ALA A N 1
ATOM 1280 C CA . ALA A 1 172 ? -10.175 5.784 -14.961 1.00 71.19 172 ALA A CA 1
ATOM 1281 C C . ALA A 1 172 ? -11.138 6.756 -15.683 1.00 71.19 172 ALA A C 1
ATOM 1283 O O . ALA A 1 172 ? -10.743 7.864 -16.023 1.00 71.19 172 ALA A O 1
ATOM 1284 N N . GLY A 1 173 ? -12.416 6.383 -15.837 1.00 74.88 173 GLY A N 1
ATOM 1285 C CA . GLY A 1 173 ? -13.445 7.209 -16.488 1.00 74.88 173 GLY A CA 1
ATOM 1286 C C . GLY A 1 173 ? -14.184 8.203 -15.580 1.00 74.88 173 GLY A C 1
ATOM 1287 O O . GLY A 1 173 ? -15.209 8.740 -15.991 1.00 74.88 173 GLY A O 1
ATOM 1288 N N . GLY A 1 174 ? -13.736 8.422 -14.337 1.00 86.50 174 GLY A N 1
ATOM 1289 C CA . GLY A 1 174 ? -14.374 9.348 -13.396 1.00 86.50 174 GLY A CA 1
ATOM 1290 C C . GLY A 1 174 ? -14.698 8.709 -12.047 1.00 86.50 174 GLY A C 1
ATOM 1291 O O . GLY A 1 174 ? -13.804 8.278 -11.324 1.00 86.50 174 GLY A O 1
ATOM 1292 N N . ASN A 1 175 ? -15.978 8.683 -11.669 1.00 90.81 175 ASN A N 1
ATOM 1293 C CA . ASN A 1 175 ? -16.415 8.196 -10.360 1.00 90.81 175 ASN A CA 1
ATOM 1294 C C . ASN A 1 175 ? -17.522 7.154 -10.485 1.00 90.81 175 ASN A C 1
ATOM 1296 O O . ASN A 1 175 ? -18.411 7.287 -11.321 1.00 90.81 175 ASN A O 1
ATOM 1300 N N . GLN A 1 176 ? -17.519 6.178 -9.582 1.00 91.75 176 GLN A N 1
ATOM 1301 C CA . GLN A 1 176 ? -18.580 5.179 -9.469 1.00 91.75 176 GLN A CA 1
ATOM 1302 C C . GLN A 1 176 ? -19.016 4.994 -8.016 1.00 91.75 176 GLN A C 1
ATOM 1304 O O . GLN A 1 176 ? -18.206 5.109 -7.094 1.00 91.75 176 GLN A O 1
ATOM 1309 N N . TRP A 1 177 ? -20.294 4.675 -7.822 1.00 94.19 177 TRP A N 1
ATOM 1310 C CA . TRP A 1 177 ? -20.829 4.249 -6.534 1.00 94.19 177 TRP A CA 1
ATOM 1311 C C . TRP A 1 177 ? -20.822 2.729 -6.454 1.00 94.19 177 TRP A C 1
ATOM 1313 O O . TRP A 1 177 ? -21.342 2.048 -7.335 1.00 94.19 177 TRP A O 1
ATOM 1323 N N . VAL A 1 178 ? -20.239 2.198 -5.385 1.00 93.19 178 VAL A N 1
ATOM 1324 C CA . VAL A 1 178 ? -20.181 0.761 -5.114 1.00 93.19 178 VAL A CA 1
ATOM 1325 C C . VAL A 1 178 ? -20.672 0.478 -3.702 1.00 93.19 178 VAL A C 1
ATOM 1327 O O . VAL A 1 178 ? -20.607 1.342 -2.832 1.00 93.19 178 VAL A O 1
ATOM 1330 N N . ARG A 1 179 ? -21.140 -0.744 -3.458 1.00 92.31 179 ARG A N 1
ATOM 1331 C CA . ARG A 1 179 ? -21.468 -1.227 -2.113 1.00 92.31 179 ARG A CA 1
ATOM 1332 C C . ARG A 1 179 ? -20.642 -2.472 -1.787 1.00 92.31 179 ARG A C 1
ATOM 1334 O O . ARG A 1 179 ? -20.394 -3.269 -2.701 1.00 92.31 179 ARG A O 1
ATOM 1341 N N . PRO A 1 180 ? -20.201 -2.662 -0.532 1.00 88.19 180 PRO A N 1
ATOM 1342 C CA . PRO A 1 180 ? -19.615 -3.928 -0.122 1.00 88.19 180 PRO A CA 1
ATOM 1343 C C . PRO A 1 180 ? -20.677 -5.029 -0.241 1.00 88.19 180 PRO A C 1
ATOM 1345 O O . PRO A 1 180 ? -21.823 -4.841 0.154 1.00 88.19 180 PRO A O 1
ATOM 1348 N N . LYS A 1 181 ? -20.313 -6.178 -0.820 1.00 84.88 181 LYS A N 1
ATOM 1349 C CA . LYS A 1 181 ? -21.226 -7.334 -0.894 1.00 84.88 181 LYS A CA 1
ATOM 1350 C C . LYS A 1 181 ? -21.392 -8.025 0.457 1.00 84.88 181 LYS A C 1
ATOM 1352 O O . LYS A 1 181 ? -22.443 -8.592 0.720 1.00 84.88 181 LYS A O 1
ATOM 1357 N N . ILE A 1 182 ? -20.326 -8.009 1.251 1.00 89.50 182 ILE A N 1
ATOM 1358 C CA . ILE A 1 182 ? -20.230 -8.592 2.585 1.00 89.50 182 ILE A CA 1
ATOM 1359 C C . ILE A 1 182 ? -19.415 -7.643 3.463 1.00 89.50 182 ILE A C 1
ATOM 1361 O O . ILE A 1 182 ? -18.541 -6.930 2.958 1.00 89.50 182 ILE A O 1
ATOM 1365 N N . LEU A 1 183 ? -19.710 -7.655 4.757 1.00 91.00 183 LEU A N 1
ATOM 1366 C CA . LEU A 1 183 ? -18.837 -7.126 5.797 1.00 91.00 183 LEU A CA 1
ATOM 1367 C C . LEU A 1 183 ? -18.166 -8.310 6.509 1.00 91.00 183 LEU A C 1
ATOM 1369 O O . LEU A 1 183 ? -18.780 -9.379 6.583 1.00 91.00 183 LEU A O 1
ATOM 1373 N N . PRO A 1 184 ? -16.926 -8.150 6.993 1.00 95.62 184 PRO A N 1
ATOM 1374 C CA . PRO A 1 184 ? -16.116 -6.927 6.979 1.00 95.62 184 PRO A CA 1
ATOM 1375 C C . PRO A 1 184 ? -15.492 -6.601 5.609 1.00 95.62 184 PRO A C 1
ATOM 1377 O O . PRO A 1 184 ? -15.441 -7.439 4.710 1.00 95.62 184 PRO A O 1
ATOM 1380 N N . CYS A 1 185 ? -15.007 -5.368 5.431 1.00 96.00 185 CYS A N 1
ATOM 1381 C CA . CYS A 1 185 ? -14.286 -4.944 4.224 1.00 96.00 185 CYS A CA 1
ATOM 1382 C C . CYS A 1 185 ? -13.159 -3.942 4.530 1.00 96.00 185 CYS A C 1
ATOM 1384 O O . CYS A 1 185 ? -13.140 -3.311 5.590 1.00 96.00 185 CYS A O 1
ATOM 1386 N N . VAL A 1 186 ? -12.222 -3.787 3.590 1.00 97.06 186 VAL A N 1
ATOM 1387 C CA . VAL A 1 186 ? -11.200 -2.730 3.602 1.00 97.06 186 VAL A CA 1
ATOM 1388 C C . VAL A 1 186 ? -11.611 -1.601 2.662 1.00 97.06 186 VAL A C 1
ATOM 1390 O O . VAL A 1 186 ? -12.046 -1.852 1.540 1.00 97.06 186 VAL A O 1
ATOM 1393 N N . ILE A 1 187 ? -11.436 -0.352 3.084 1.00 97.19 187 ILE A N 1
ATOM 1394 C CA . ILE A 1 187 ? -11.640 0.847 2.270 1.00 97.19 187 ILE A CA 1
ATOM 1395 C C . ILE A 1 187 ? -10.348 1.665 2.261 1.00 97.19 187 ILE A C 1
ATOM 1397 O O . ILE A 1 187 ? -9.809 1.990 3.320 1.00 97.19 187 ILE A O 1
ATOM 1401 N N . THR A 1 188 ? -9.867 2.037 1.073 1.00 96.50 188 THR A N 1
ATOM 1402 C CA . THR A 1 188 ? -8.737 2.969 0.934 1.00 96.50 188 THR A CA 1
ATOM 1403 C C . THR A 1 188 ? -9.240 4.342 0.517 1.00 96.50 188 THR A C 1
ATOM 1405 O O . THR A 1 188 ? -9.991 4.461 -0.449 1.00 96.50 188 THR A O 1
ATOM 1408 N N . VAL A 1 189 ? -8.863 5.384 1.251 1.00 96.56 189 VAL A N 1
ATOM 1409 C CA . VAL A 1 189 ? -9.346 6.753 1.044 1.00 96.56 189 VAL A CA 1
ATOM 1410 C C . VAL A 1 189 ? -8.344 7.517 0.186 1.00 96.56 189 VAL A C 1
ATOM 1412 O O . VAL A 1 189 ? -7.179 7.661 0.557 1.00 96.56 189 VAL A O 1
ATOM 1415 N N . ALA A 1 190 ? -8.796 7.977 -0.982 1.00 93.19 190 ALA A N 1
ATOM 1416 C CA . ALA A 1 190 ? -7.967 8.735 -1.921 1.00 93.19 190 ALA A CA 1
ATOM 1417 C C . ALA A 1 190 ? -7.858 10.209 -1.543 1.00 93.19 190 ALA A C 1
ATOM 1419 O O . ALA A 1 190 ? -6.805 10.822 -1.674 1.00 93.19 190 ALA A O 1
ATOM 1420 N N . ASN A 1 191 ? -8.977 10.778 -1.116 1.00 89.75 191 ASN A N 1
ATOM 1421 C CA . ASN A 1 191 ? -9.103 12.150 -0.661 1.00 89.75 191 ASN A CA 1
ATOM 1422 C C . ASN A 1 191 ? -10.427 12.260 0.096 1.00 89.75 191 ASN A C 1
ATOM 1424 O O . ASN A 1 191 ? -11.392 11.572 -0.248 1.00 89.75 191 ASN A O 1
ATOM 1428 N N . TYR A 1 192 ? -10.495 13.139 1.089 1.00 91.75 192 TYR A N 1
ATOM 1429 C CA . TYR A 1 192 ? -11.741 13.464 1.762 1.00 91.75 192 TYR A CA 1
ATOM 1430 C C . TYR A 1 192 ? -11.835 14.967 2.026 1.00 91.75 192 TYR A C 1
ATOM 1432 O O . TYR A 1 192 ? -10.947 15.569 2.619 1.00 91.75 192 TYR A O 1
ATOM 1440 N N . GLU A 1 193 ? -12.935 15.570 1.578 1.00 86.38 193 GLU A N 1
ATOM 1441 C CA . GLU A 1 193 ? -13.097 17.027 1.514 1.00 86.38 193 GLU A CA 1
ATOM 1442 C C . GLU A 1 193 ? -13.211 17.696 2.891 1.00 86.38 193 GLU A C 1
ATOM 1444 O O . GLU A 1 193 ? -12.837 18.856 3.049 1.00 86.38 193 GLU A O 1
ATOM 1449 N N . TYR A 1 194 ? -13.703 16.972 3.901 1.00 88.31 194 TYR A N 1
ATOM 1450 C CA . TYR A 1 194 ? -14.000 17.537 5.216 1.00 88.31 194 TYR A CA 1
ATOM 1451 C C . TYR A 1 194 ? -12.926 17.152 6.239 1.00 88.31 194 TYR A C 1
ATOM 1453 O O . TYR A 1 194 ? -13.040 16.099 6.879 1.00 88.31 194 TYR A O 1
ATOM 1461 N N . PRO A 1 195 ? -11.884 17.983 6.440 1.00 85.06 195 PRO A N 1
ATOM 1462 C CA . PRO A 1 195 ? -10.853 17.694 7.422 1.00 85.06 195 PRO A CA 1
ATOM 1463 C C . PRO A 1 195 ? -11.440 17.700 8.833 1.00 85.06 195 PRO A C 1
ATOM 1465 O O . PRO A 1 195 ? -12.291 18.514 9.190 1.00 85.06 195 PRO A O 1
ATOM 1468 N N . LEU A 1 196 ? -10.935 16.799 9.667 1.00 89.62 196 LEU A N 1
ATOM 1469 C CA . LEU A 1 196 ? -11.339 16.691 11.061 1.00 89.62 196 LEU A CA 1
ATOM 1470 C C . LEU A 1 196 ? -10.282 17.327 11.963 1.00 89.62 196 LEU A C 1
ATOM 1472 O O . LEU A 1 196 ? -9.149 16.871 11.969 1.00 89.62 196 LEU A O 1
ATOM 1476 N N . PHE A 1 197 ? -10.619 18.340 12.757 1.00 91.69 197 PHE A N 1
ATOM 1477 C CA . PHE A 1 197 ? -9.652 18.982 13.657 1.00 91.69 197 PHE A CA 1
ATOM 1478 C C . PHE A 1 197 ? -9.634 18.349 15.053 1.00 91.69 197 PHE A C 1
ATOM 1480 O O . PHE A 1 197 ? -10.619 17.771 15.510 1.00 91.69 197 PHE A O 1
ATOM 1487 N N . ALA A 1 198 ? -8.493 18.455 15.740 1.00 92.50 198 ALA A N 1
ATOM 1488 C CA . ALA A 1 198 ? -8.365 18.009 17.124 1.00 92.50 198 ALA A CA 1
ATOM 1489 C C . ALA A 1 198 ? -9.127 18.953 18.062 1.00 92.50 198 ALA A C 1
ATOM 1491 O O . ALA A 1 198 ? -8.978 20.173 17.985 1.00 92.50 198 ALA A O 1
ATOM 1492 N N . LEU A 1 199 ? -9.914 18.393 18.980 1.00 91.69 199 LEU A N 1
ATOM 1493 C CA . LEU A 1 199 ? -10.669 19.178 19.957 1.00 91.69 199 LEU A CA 1
ATOM 1494 C C . LEU A 1 199 ? -9.852 19.344 21.237 1.00 91.69 199 LEU A C 1
ATOM 1496 O O . LEU A 1 199 ? -9.359 18.358 21.780 1.00 91.69 199 LEU A O 1
ATOM 1500 N N . PHE A 1 200 ? -9.774 20.561 21.784 1.00 92.62 200 PHE A N 1
ATOM 1501 C CA . PHE A 1 200 ? -8.984 20.851 22.991 1.00 92.62 200 PHE A CA 1
ATOM 1502 C C . PHE A 1 200 ? -9.293 19.898 24.163 1.00 92.62 200 PHE A C 1
ATOM 1504 O O . PHE A 1 200 ? -8.384 19.327 24.772 1.00 92.62 200 PHE A O 1
ATOM 1511 N N . GLN A 1 201 ? -10.581 19.658 24.437 1.00 92.81 201 GLN A N 1
ATOM 1512 C CA . GLN A 1 201 ? -11.023 18.729 25.481 1.00 92.81 201 GLN A CA 1
ATOM 1513 C C . GLN A 1 201 ? -10.556 17.289 25.211 1.00 92.81 201 GLN A C 1
ATOM 1515 O O . GLN A 1 201 ? -10.040 16.633 26.121 1.00 92.81 201 GLN A O 1
ATOM 1520 N N . ARG A 1 202 ? -10.682 16.804 23.965 1.00 95.38 202 ARG A N 1
ATOM 1521 C CA . ARG A 1 202 ? -10.223 15.459 23.580 1.00 95.38 202 ARG A CA 1
ATOM 1522 C C . ARG A 1 202 ? -8.707 15.345 23.631 1.00 95.38 202 ARG A C 1
ATOM 1524 O O . ARG A 1 202 ? -8.219 14.324 24.092 1.00 95.38 202 ARG A O 1
ATOM 1531 N N . SER A 1 203 ? -7.956 16.378 23.256 1.00 95.69 203 SER A N 1
ATOM 1532 C CA . SER A 1 203 ? -6.488 16.386 23.336 1.00 95.69 203 SER A CA 1
ATOM 1533 C C . SER A 1 203 ? -5.979 16.155 24.760 1.00 95.69 203 SER A C 1
ATOM 1535 O O . SER A 1 203 ? -5.003 15.432 24.964 1.00 95.69 203 SER A O 1
ATOM 1537 N N . ARG A 1 204 ? -6.656 16.719 25.770 1.00 95.56 204 ARG A N 1
ATOM 1538 C CA . ARG A 1 204 ? -6.312 16.495 27.183 1.00 95.56 204 ARG A CA 1
ATOM 1539 C C . ARG A 1 204 ? -6.571 15.052 27.622 1.00 95.56 204 ARG A C 1
ATOM 1541 O O . ARG A 1 204 ? -5.772 14.506 28.380 1.00 95.56 204 ARG A O 1
ATOM 1548 N N . TRP A 1 205 ? -7.668 14.449 27.164 1.00 96.56 205 TRP A N 1
ATOM 1549 C CA . TRP A 1 205 ? -7.968 13.034 27.402 1.00 96.56 205 TRP A CA 1
ATOM 1550 C C . TRP A 1 205 ? -6.979 12.120 26.669 1.00 96.56 205 TRP A C 1
ATOM 1552 O O . TRP A 1 205 ? -6.378 11.253 27.295 1.00 96.56 205 TRP A O 1
ATOM 1562 N N . ALA A 1 206 ? -6.730 12.383 25.385 1.00 96.56 206 ALA A N 1
ATOM 1563 C CA . ALA A 1 206 ? -5.833 11.613 24.532 1.00 96.56 206 ALA A CA 1
ATOM 1564 C C . ALA A 1 206 ? -4.421 11.522 25.122 1.00 96.56 206 ALA A C 1
ATOM 1566 O O . ALA A 1 206 ? -3.868 10.433 25.198 1.00 96.56 206 ALA A O 1
ATOM 1567 N N . LYS A 1 207 ? -3.867 12.629 25.641 1.00 94.69 207 LYS A N 1
ATOM 1568 C CA . LYS A 1 207 ? -2.552 12.630 26.313 1.00 94.69 207 LYS A CA 1
ATOM 1569 C C . LYS A 1 207 ? -2.469 11.706 27.535 1.00 94.69 207 LYS A C 1
ATOM 1571 O O . LYS A 1 207 ? -1.377 11.267 27.879 1.00 94.69 207 LYS A O 1
ATOM 1576 N N . LYS A 1 208 ? -3.593 11.447 28.207 1.00 95.62 208 LYS A N 1
ATOM 1577 C CA . LYS A 1 208 ? -3.678 10.550 29.371 1.00 95.62 208 LYS A CA 1
ATOM 1578 C C . LYS A 1 208 ? -4.048 9.118 28.991 1.00 95.62 208 LYS A C 1
ATOM 1580 O O . LYS A 1 208 ? -4.006 8.242 29.849 1.00 95.62 208 LYS A O 1
ATOM 1585 N N . PHE A 1 209 ? -4.456 8.886 27.745 1.00 96.44 209 PHE A N 1
ATOM 1586 C CA . PHE A 1 209 ? -4.903 7.582 27.290 1.00 96.44 209 PHE A CA 1
ATOM 1587 C C . PHE A 1 209 ? -3.733 6.591 27.278 1.00 96.44 209 PHE A C 1
ATOM 1589 O O . PHE A 1 209 ? -2.661 6.869 26.733 1.00 96.44 209 PHE A O 1
ATOM 1596 N N . ALA A 1 210 ? -3.950 5.417 27.868 1.00 95.75 210 ALA A N 1
ATOM 1597 C CA . ALA A 1 210 ? -2.995 4.322 27.820 1.00 95.75 210 ALA A CA 1
ATOM 1598 C C . ALA A 1 210 ? -3.110 3.615 26.463 1.00 95.75 210 ALA A C 1
ATOM 1600 O O . ALA A 1 210 ? -3.993 2.787 26.253 1.00 95.75 210 ALA A O 1
ATOM 1601 N N . VAL A 1 211 ? -2.234 3.986 25.526 1.00 96.75 211 VAL A N 1
ATOM 1602 C CA . VAL A 1 211 ? -2.113 3.305 24.229 1.00 96.75 211 VAL A CA 1
ATOM 1603 C C . VAL A 1 211 ? -1.751 1.841 24.465 1.00 96.75 211 VAL A C 1
ATOM 1605 O O . VAL A 1 211 ? -0.825 1.547 25.223 1.00 96.75 211 VAL A O 1
ATOM 1608 N N . ILE A 1 212 ? -2.489 0.939 23.820 1.00 97.50 212 ILE A N 1
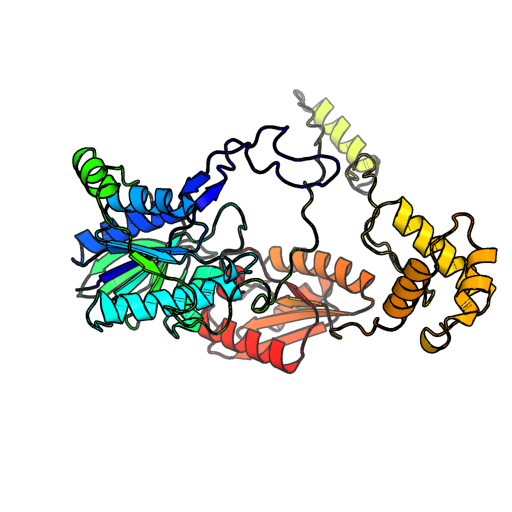ATOM 1609 C CA . ILE A 1 212 ? -2.245 -0.500 23.889 1.00 97.50 212 ILE A CA 1
ATOM 1610 C C . ILE A 1 212 ? -1.004 -0.789 23.050 1.00 97.50 212 ILE A C 1
ATOM 1612 O O . ILE A 1 212 ? -0.993 -0.487 21.861 1.00 97.50 212 ILE A O 1
ATOM 1616 N N . ASN A 1 213 ? 0.030 -1.366 23.656 1.00 97.56 213 ASN A N 1
ATOM 1617 C CA . ASN A 1 213 ? 1.238 -1.763 22.942 1.00 97.56 213 ASN A CA 1
ATOM 1618 C C . ASN A 1 213 ? 1.226 -3.273 22.737 1.00 97.56 213 ASN A C 1
ATOM 1620 O O . ASN A 1 213 ? 1.055 -4.011 23.706 1.00 97.56 213 ASN A O 1
ATOM 1624 N N . TRP A 1 214 ? 1.444 -3.711 21.501 1.00 97.88 214 TRP A N 1
ATOM 1625 C CA . TRP A 1 214 ? 1.656 -5.113 21.159 1.00 97.88 214 TRP A CA 1
ATOM 1626 C C . TRP A 1 214 ? 3.008 -5.291 20.473 1.00 97.88 214 TRP A C 1
ATOM 1628 O O . TRP A 1 214 ? 3.458 -4.425 19.720 1.00 97.88 214 TRP A O 1
ATOM 1638 N N . SER A 1 215 ? 3.637 -6.426 20.752 1.00 96.62 215 SER A N 1
ATOM 1639 C CA . SER A 1 215 ? 4.885 -6.900 20.152 1.00 96.62 215 SER A CA 1
ATOM 1640 C C . SER A 1 215 ? 4.633 -7.989 19.099 1.00 96.62 215 SER A C 1
ATOM 1642 O O . SER A 1 215 ? 3.489 -8.352 18.813 1.00 96.62 215 SER A O 1
ATOM 1644 N N . THR A 1 216 ? 5.690 -8.556 18.516 1.00 93.75 216 THR A N 1
ATOM 1645 C CA . THR A 1 216 ? 5.538 -9.735 17.647 1.00 93.75 216 THR A CA 1
ATOM 1646 C C . THR A 1 216 ? 5.100 -10.987 18.407 1.00 93.75 216 THR A C 1
ATOM 1648 O O . THR A 1 216 ? 4.328 -11.778 17.869 1.00 93.75 216 THR A O 1
ATOM 1651 N N . GLU A 1 217 ? 5.486 -11.140 19.675 1.00 94.56 217 GLU A N 1
ATOM 1652 C CA . GLU A 1 217 ? 5.078 -12.271 20.525 1.00 94.56 217 GLU A CA 1
ATOM 1653 C C . GLU A 1 217 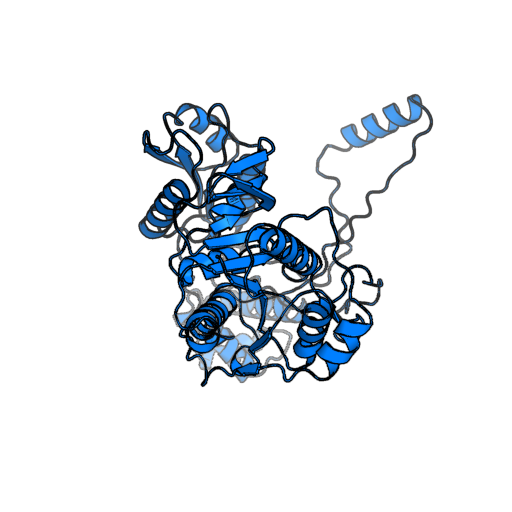? 3.575 -12.253 20.845 1.00 94.56 217 GLU A C 1
ATOM 1655 O O . GLU A 1 217 ? 2.931 -13.297 20.985 1.00 94.56 217 GLU A O 1
ATOM 1660 N N . ASP A 1 218 ? 3.015 -11.047 20.911 1.00 95.50 218 ASP A N 1
ATOM 1661 C CA . ASP A 1 218 ? 1.616 -10.759 21.199 1.00 95.50 218 ASP A CA 1
ATOM 1662 C C . ASP A 1 218 ? 0.661 -11.156 20.070 1.00 95.50 218 ASP A C 1
ATOM 1664 O O . ASP A 1 218 ? -0.443 -11.645 20.326 1.00 95.50 218 ASP A O 1
ATOM 1668 N N . ILE A 1 219 ? 1.042 -10.873 18.824 1.00 94.94 219 ILE A N 1
ATOM 1669 C CA . ILE A 1 219 ? 0.188 -11.082 17.645 1.00 94.94 219 ILE A CA 1
ATOM 1670 C C . ILE A 1 219 ? 0.609 -12.288 16.801 1.00 94.94 219 ILE A C 1
ATOM 1672 O O . ILE A 1 219 ? -0.204 -12.780 16.025 1.00 94.94 219 ILE A O 1
ATOM 1676 N N . LYS A 1 220 ? 1.836 -12.792 16.985 1.00 95.62 220 LYS A N 1
ATOM 1677 C CA . LYS A 1 220 ? 2.411 -13.972 16.316 1.00 95.62 220 LYS A CA 1
ATOM 1678 C C . LYS A 1 220 ? 2.229 -13.968 14.786 1.00 95.62 220 LYS A C 1
ATOM 1680 O O . LYS A 1 220 ? 1.658 -14.917 14.246 1.00 95.62 220 LYS A O 1
ATOM 1685 N N . PRO A 1 221 ? 2.682 -12.911 14.084 1.00 94.50 221 PRO A N 1
ATOM 1686 C CA . PRO A 1 221 ? 2.585 -12.840 12.635 1.00 94.50 221 PRO A CA 1
ATOM 1687 C C . PRO A 1 221 ? 3.515 -13.859 11.979 1.00 94.50 221 PRO A C 1
ATOM 1689 O O . PRO A 1 221 ? 4.530 -14.260 12.547 1.00 94.50 221 PRO A O 1
ATOM 1692 N N . THR A 1 222 ? 3.176 -14.262 10.760 1.00 94.38 222 THR A N 1
ATOM 1693 C CA . THR A 1 222 ? 3.936 -15.269 10.005 1.00 94.38 222 THR A CA 1
ATOM 1694 C C . THR A 1 222 ? 4.963 -14.651 9.068 1.00 94.38 222 THR A C 1
ATOM 1696 O O . THR A 1 222 ? 5.962 -15.291 8.758 1.00 94.38 222 THR A O 1
ATOM 1699 N N . LEU A 1 223 ? 4.718 -13.425 8.603 1.00 92.56 223 LEU A N 1
ATOM 1700 C CA . LEU A 1 223 ? 5.573 -12.727 7.650 1.00 92.56 223 LEU A CA 1
ATOM 1701 C C . LEU A 1 223 ? 5.827 -11.312 8.162 1.00 92.56 223 LEU A C 1
ATOM 1703 O O . LEU A 1 223 ? 4.905 -10.506 8.200 1.00 92.56 223 LEU A O 1
ATOM 1707 N N . PHE A 1 224 ? 7.044 -11.002 8.599 1.00 93.50 224 PHE A N 1
ATOM 1708 C CA . PHE A 1 224 ? 7.328 -9.697 9.191 1.00 93.50 224 PHE A CA 1
ATOM 1709 C C . PHE A 1 224 ? 8.804 -9.323 9.140 1.00 93.50 224 PHE A C 1
ATOM 1711 O O . PHE A 1 224 ? 9.675 -10.178 8.982 1.00 93.50 224 PHE A O 1
ATOM 1718 N N . GLY A 1 225 ? 9.067 -8.026 9.306 1.00 90.38 225 GLY A N 1
ATOM 1719 C CA . GLY A 1 225 ? 10.423 -7.499 9.386 1.00 90.38 225 GLY A CA 1
ATOM 1720 C C . GLY A 1 225 ? 11.242 -7.715 8.120 1.00 90.38 225 GLY A C 1
ATOM 1721 O O . GLY A 1 225 ? 10.718 -7.969 7.034 1.00 90.38 225 GLY A O 1
ATOM 1722 N N . TYR A 1 226 ? 12.557 -7.619 8.280 1.00 86.88 226 TYR A N 1
ATOM 1723 C CA . TYR A 1 226 ? 13.510 -7.791 7.188 1.00 86.88 226 TYR A CA 1
ATOM 1724 C C . TYR A 1 226 ? 13.469 -9.200 6.575 1.00 86.88 226 TYR A C 1
ATOM 1726 O O . TYR A 1 226 ? 13.450 -9.336 5.353 1.00 86.88 226 TYR A O 1
ATOM 1734 N N . ASP A 1 227 ? 13.405 -10.246 7.404 1.00 85.81 227 ASP A N 1
ATOM 1735 C CA . ASP A 1 227 ? 13.436 -11.638 6.931 1.00 85.81 227 ASP A CA 1
ATOM 1736 C C . ASP A 1 227 ? 12.145 -12.043 6.209 1.00 85.81 227 ASP A C 1
ATOM 1738 O O . ASP A 1 227 ? 12.184 -12.824 5.261 1.00 85.81 227 ASP A O 1
ATOM 1742 N N . GLY A 1 228 ? 11.003 -11.477 6.613 1.00 88.12 228 GLY A N 1
ATOM 1743 C CA . GLY A 1 228 ? 9.728 -11.654 5.922 1.00 88.12 228 GLY A CA 1
ATOM 1744 C C . GLY A 1 228 ? 9.555 -10.773 4.682 1.00 88.12 228 GLY A C 1
ATOM 1745 O O . GLY A 1 228 ? 8.546 -10.897 3.990 1.00 88.12 228 GLY A O 1
ATOM 1746 N N . SER A 1 229 ? 10.498 -9.875 4.389 1.00 88.88 229 SER A N 1
ATOM 1747 C CA . SER A 1 229 ? 10.380 -8.970 3.245 1.00 88.88 229 SER A CA 1
ATOM 1748 C C . SER A 1 229 ? 10.706 -9.679 1.934 1.00 88.88 229 SER A C 1
ATOM 1750 O O . SER A 1 229 ? 11.760 -10.299 1.782 1.00 88.88 229 SER A O 1
ATOM 1752 N N . LYS A 1 230 ? 9.809 -9.552 0.952 1.00 85.50 230 LYS A N 1
ATOM 1753 C CA . LYS A 1 230 ? 9.981 -10.100 -0.404 1.00 85.50 230 LYS A CA 1
ATOM 1754 C C . LYS A 1 230 ? 10.807 -9.182 -1.297 1.00 85.50 230 LYS A C 1
ATOM 1756 O O . LYS A 1 230 ? 11.444 -9.638 -2.241 1.00 85.50 230 LYS A O 1
ATOM 1761 N N . THR A 1 231 ? 10.788 -7.889 -1.005 1.00 82.00 231 THR A N 1
ATOM 1762 C CA . THR A 1 231 ? 11.533 -6.858 -1.722 1.00 82.00 231 THR A CA 1
ATOM 1763 C C . THR A 1 231 ? 12.624 -6.275 -0.836 1.00 82.00 231 THR A C 1
ATOM 1765 O O . THR A 1 231 ? 12.520 -6.247 0.390 1.00 82.00 231 THR A O 1
ATOM 1768 N N . ARG A 1 232 ? 13.712 -5.821 -1.461 1.00 75.75 232 ARG A N 1
ATOM 1769 C CA . ARG A 1 232 ? 14.834 -5.190 -0.765 1.00 75.75 232 ARG A CA 1
ATOM 1770 C C . ARG A 1 232 ? 15.185 -3.896 -1.471 1.00 75.75 232 ARG A C 1
ATOM 1772 O O . ARG A 1 232 ? 15.481 -3.897 -2.663 1.00 75.75 232 ARG A O 1
ATOM 1779 N N . VAL A 1 233 ? 15.164 -2.795 -0.725 1.00 75.12 233 VAL A N 1
ATOM 1780 C CA . VAL A 1 233 ? 15.653 -1.509 -1.224 1.00 75.12 233 VAL A CA 1
ATOM 1781 C C . VAL A 1 233 ? 17.175 -1.573 -1.243 1.00 75.12 233 VAL A C 1
ATOM 1783 O O . VAL A 1 233 ? 17.816 -1.507 -0.197 1.00 75.12 233 VAL A O 1
ATOM 1786 N N . ILE A 1 234 ? 17.743 -1.740 -2.436 1.00 66.44 234 ILE A N 1
ATOM 1787 C CA . ILE A 1 234 ? 19.197 -1.791 -2.636 1.00 66.44 234 ILE A CA 1
ATOM 1788 C C . ILE A 1 234 ? 19.783 -0.376 -2.571 1.00 66.44 234 ILE A C 1
ATOM 1790 O O . ILE A 1 234 ? 20.826 -0.167 -1.955 1.00 66.44 234 ILE A O 1
ATOM 1794 N N . ARG A 1 235 ? 19.091 0.609 -3.163 1.00 58.47 235 ARG A N 1
ATOM 1795 C CA . ARG A 1 235 ? 19.564 1.992 -3.240 1.00 58.47 235 ARG A CA 1
ATOM 1796 C C . ARG A 1 235 ? 18.424 3.005 -3.260 1.00 58.47 235 ARG A C 1
ATOM 1798 O O . ARG A 1 235 ? 17.357 2.750 -3.811 1.00 58.47 235 ARG A O 1
ATOM 1805 N N . VAL A 1 236 ? 18.699 4.182 -2.700 1.00 67.62 236 VAL A N 1
ATOM 1806 C CA . VAL A 1 236 ? 17.891 5.397 -2.843 1.00 67.62 236 VAL A CA 1
ATOM 1807 C C . VAL A 1 236 ? 18.810 6.507 -3.343 1.00 67.62 236 VAL A C 1
ATOM 1809 O O . VAL A 1 236 ? 19.882 6.721 -2.781 1.00 67.62 236 VAL A O 1
ATOM 1812 N N . PHE A 1 237 ? 18.413 7.198 -4.407 1.00 64.38 237 PHE A N 1
ATOM 1813 C CA . PHE A 1 237 ? 19.144 8.340 -4.948 1.00 64.38 237 PHE A CA 1
ATOM 1814 C C . PHE A 1 237 ? 18.154 9.417 -5.404 1.00 64.38 237 PHE A C 1
ATOM 1816 O O . PHE A 1 237 ? 17.047 9.086 -5.838 1.00 64.38 237 PHE A O 1
ATOM 1823 N N . PRO A 1 238 ? 18.511 10.707 -5.295 1.00 63.25 238 PRO A N 1
ATOM 1824 C CA . PRO A 1 238 ? 17.669 11.766 -5.823 1.00 63.25 238 PRO A CA 1
ATOM 1825 C C . PRO A 1 238 ? 17.632 11.678 -7.357 1.00 63.25 238 PRO A C 1
ATOM 1827 O O . PRO A 1 238 ? 18.676 11.437 -7.972 1.00 63.25 238 PRO A O 1
ATOM 1830 N N . PRO A 1 239 ? 16.470 11.893 -8.001 1.00 64.31 239 PRO A N 1
ATOM 1831 C CA . PRO A 1 239 ? 16.428 11.990 -9.452 1.00 64.31 239 PRO A CA 1
ATOM 1832 C C . PRO A 1 239 ? 17.332 13.146 -9.915 1.00 64.31 239 PRO A C 1
ATOM 1834 O O . PRO A 1 239 ? 17.430 14.162 -9.212 1.00 64.31 239 PRO A O 1
ATOM 1837 N N . PRO A 1 240 ? 17.991 13.024 -11.082 1.00 59.00 240 PRO A N 1
ATOM 1838 C CA . PRO A 1 240 ? 18.798 14.111 -11.616 1.00 59.00 240 PRO A CA 1
ATOM 1839 C C . PRO A 1 240 ? 17.923 15.358 -11.753 1.00 59.00 240 PRO A C 1
ATOM 1841 O O . PRO A 1 240 ? 16.800 15.297 -12.262 1.00 59.00 240 PRO A O 1
ATOM 1844 N N . LYS A 1 241 ? 18.417 16.500 -11.268 1.00 58.50 241 LYS A N 1
ATOM 1845 C CA . LYS A 1 241 ? 17.697 17.768 -11.398 1.00 58.50 241 LYS A CA 1
ATOM 1846 C C . LYS A 1 241 ? 17.634 18.129 -12.878 1.00 58.50 241 LYS A C 1
ATOM 1848 O O . LYS A 1 241 ? 18.618 18.597 -13.438 1.00 58.50 241 LYS A O 1
ATOM 1853 N N . SER A 1 242 ? 16.477 17.942 -13.508 1.00 54.84 242 SER A N 1
ATOM 1854 C CA . SER A 1 242 ? 16.254 18.456 -14.855 1.00 54.84 242 SER A CA 1
ATOM 1855 C C . SER A 1 242 ? 16.099 19.973 -14.777 1.00 54.84 242 SER A C 1
ATOM 1857 O O . SER A 1 242 ? 15.044 20.481 -14.389 1.00 54.84 242 SER A O 1
ATOM 1859 N N . SER A 1 243 ? 17.129 20.720 -15.154 1.00 52.81 243 SER A N 1
ATOM 1860 C CA . SER A 1 243 ? 16.959 22.121 -15.514 1.00 52.81 243 SER A CA 1
ATOM 1861 C C . SER A 1 243 ? 16.349 22.160 -16.914 1.00 52.81 243 SER A C 1
ATOM 1863 O O . SER A 1 243 ? 17.049 22.245 -17.921 1.00 52.81 243 SER A O 1
ATOM 1865 N N . ARG A 1 244 ? 15.013 22.100 -17.013 1.00 56.22 244 ARG A N 1
ATOM 1866 C CA . ARG A 1 244 ? 14.382 22.607 -18.236 1.00 56.22 244 ARG A CA 1
ATOM 1867 C C . ARG A 1 244 ? 14.781 24.077 -18.323 1.00 56.22 244 ARG A C 1
ATOM 1869 O O . ARG A 1 244 ? 14.377 24.874 -17.474 1.00 56.22 244 ARG A O 1
ATOM 1876 N N . LYS A 1 245 ? 15.635 24.422 -19.291 1.00 62.72 245 LYS A N 1
ATOM 1877 C CA . LYS A 1 245 ? 15.948 25.815 -19.623 1.00 62.72 245 LYS A CA 1
ATOM 1878 C C . LYS A 1 245 ? 14.676 26.412 -20.214 1.00 62.72 245 LYS A C 1
ATOM 1880 O O . LYS A 1 245 ? 14.465 26.396 -21.418 1.00 62.72 245 LYS A O 1
ATOM 1885 N N . ASN A 1 246 ? 13.780 26.854 -19.339 1.00 66.56 246 ASN A N 1
ATOM 1886 C CA . ASN A 1 246 ? 12.549 27.502 -19.748 1.00 66.56 246 ASN A CA 1
ATOM 1887 C C . ASN A 1 246 ? 12.927 28.874 -20.305 1.00 66.56 246 ASN A C 1
ATOM 1889 O O . ASN A 1 246 ? 13.336 29.759 -19.553 1.00 66.56 246 ASN A O 1
ATOM 1893 N N . MET A 1 247 ? 12.811 29.044 -21.618 1.00 73.38 247 MET A N 1
ATOM 1894 C CA . MET A 1 247 ? 12.934 30.350 -22.248 1.00 73.38 247 MET A CA 1
ATOM 1895 C C . MET A 1 247 ? 11.555 31.007 -22.256 1.00 73.38 247 MET A C 1
ATOM 1897 O O . MET A 1 247 ? 10.597 30.458 -22.799 1.00 73.38 247 MET A O 1
ATOM 1901 N N . ARG A 1 248 ? 11.432 32.175 -21.623 1.00 82.12 248 ARG A N 1
ATOM 1902 C CA . ARG A 1 248 ? 10.223 32.990 -21.749 1.00 82.12 248 ARG A CA 1
ATOM 1903 C C . ARG A 1 248 ? 10.297 33.722 -23.080 1.00 82.12 248 ARG A C 1
ATOM 1905 O O . ARG A 1 248 ? 11.147 34.589 -23.244 1.00 82.12 248 ARG A O 1
ATOM 1912 N N . VAL A 1 249 ? 9.387 33.393 -23.984 1.00 86.31 249 VAL A N 1
ATOM 1913 C CA . VAL A 1 249 ? 9.262 34.069 -25.274 1.00 86.31 249 VAL A CA 1
ATOM 1914 C C . VAL A 1 249 ? 8.115 35.076 -25.204 1.00 86.31 249 VAL A C 1
ATOM 1916 O O . VAL A 1 249 ? 7.065 34.779 -24.633 1.00 86.31 249 VAL A O 1
ATOM 1919 N N . THR A 1 250 ? 8.328 36.283 -25.726 1.00 89.50 250 THR A N 1
ATOM 1920 C CA . THR A 1 250 ? 7.355 37.392 -25.682 1.00 89.50 250 THR A CA 1
ATOM 1921 C C . THR A 1 250 ? 6.777 37.761 -27.046 1.00 89.50 250 THR A C 1
ATOM 1923 O O . THR A 1 250 ? 5.822 38.530 -27.106 1.00 89.50 250 THR A O 1
ATOM 1926 N N . ASP A 1 251 ? 7.322 37.204 -28.123 1.00 92.62 251 ASP A N 1
ATOM 1927 C CA . ASP A 1 251 ? 6.981 37.516 -29.508 1.00 92.62 251 ASP A CA 1
ATOM 1928 C C . ASP A 1 251 ? 6.988 36.249 -30.381 1.00 92.62 251 ASP A C 1
ATOM 1930 O O . ASP A 1 251 ? 7.682 35.268 -30.102 1.00 92.62 251 ASP A O 1
ATOM 1934 N N . ILE A 1 252 ? 6.163 36.253 -31.431 1.00 90.56 252 ILE A N 1
ATOM 1935 C CA . ILE A 1 252 ? 5.938 35.065 -32.265 1.00 90.56 252 ILE A CA 1
ATOM 1936 C C . ILE A 1 252 ? 7.159 34.715 -33.124 1.00 90.56 252 ILE A C 1
ATOM 1938 O O . ILE A 1 252 ? 7.421 33.538 -33.365 1.00 90.56 252 ILE A O 1
ATOM 1942 N N . ASP A 1 253 ? 7.939 35.718 -33.525 1.00 89.62 253 ASP A N 1
ATOM 1943 C CA . ASP A 1 253 ? 9.108 35.538 -34.386 1.00 89.62 253 ASP A CA 1
ATOM 1944 C C . ASP A 1 253 ? 10.235 34.814 -33.643 1.00 89.62 253 ASP A C 1
ATOM 1946 O O . ASP A 1 253 ? 10.815 33.855 -34.164 1.00 89.62 253 ASP A O 1
ATOM 1950 N N . THR A 1 254 ? 10.488 35.190 -32.386 1.00 85.75 254 THR A N 1
ATOM 1951 C CA . THR A 1 254 ? 11.432 34.486 -31.510 1.00 85.75 254 THR A CA 1
ATOM 1952 C C . THR A 1 254 ? 10.952 33.064 -31.224 1.00 85.75 254 THR A C 1
ATOM 1954 O O . THR A 1 254 ? 11.755 32.133 -31.243 1.00 85.75 254 THR A O 1
ATOM 1957 N N . PHE A 1 255 ? 9.642 32.849 -31.048 1.00 86.62 255 PHE A N 1
ATOM 1958 C CA . PHE A 1 255 ? 9.099 31.506 -30.806 1.00 86.62 255 PHE A CA 1
ATOM 1959 C C . PHE A 1 255 ? 9.329 30.571 -31.997 1.00 86.62 255 PHE A C 1
ATOM 1961 O O . PHE A 1 255 ? 9.778 29.435 -31.821 1.00 86.62 255 PHE A O 1
ATOM 1968 N N . ILE A 1 256 ? 9.047 31.049 -33.211 1.00 87.81 256 ILE A N 1
ATOM 1969 C CA . ILE A 1 256 ? 9.243 30.280 -34.443 1.00 87.81 256 ILE A CA 1
ATOM 1970 C C . ILE A 1 256 ? 10.734 30.014 -34.664 1.00 87.81 256 ILE A C 1
ATOM 1972 O O . ILE A 1 256 ? 11.115 28.884 -34.970 1.00 87.81 256 ILE A O 1
ATOM 1976 N N . THR A 1 257 ? 11.584 31.024 -34.469 1.00 86.75 257 THR A N 1
ATOM 1977 C CA . THR A 1 257 ? 13.035 30.905 -34.670 1.00 86.75 257 THR A CA 1
ATOM 1978 C C . THR A 1 257 ? 13.648 29.860 -33.743 1.00 86.75 257 THR A C 1
ATOM 1980 O O . THR A 1 257 ? 14.380 28.979 -34.204 1.00 86.75 257 THR A O 1
ATOM 1983 N N . GLU A 1 258 ? 13.312 29.901 -32.455 1.00 82.56 258 GLU A N 1
ATOM 1984 C CA . GLU A 1 258 ? 13.812 28.937 -31.472 1.00 82.56 258 GLU A CA 1
ATOM 1985 C C . GLU A 1 258 ? 13.252 27.533 -31.725 1.00 82.56 258 GLU A C 1
ATOM 1987 O O . GLU A 1 258 ? 14.018 26.573 -31.763 1.00 82.56 258 GLU A O 1
ATOM 1992 N N . SER A 1 259 ? 11.952 27.399 -32.021 1.00 80.69 259 SER A N 1
ATOM 1993 C CA . SER A 1 259 ? 11.329 26.097 -32.317 1.00 80.69 259 SER A CA 1
ATOM 1994 C C . SER A 1 259 ? 11.938 25.424 -33.551 1.00 80.69 259 SER A C 1
ATOM 1996 O O . SER A 1 259 ? 12.203 24.223 -33.552 1.00 80.69 259 SER A O 1
ATOM 1998 N N . VAL A 1 260 ? 12.199 26.196 -34.612 1.00 83.75 260 VAL A N 1
ATOM 1999 C CA . VAL A 1 260 ? 12.845 25.691 -35.833 1.00 83.75 260 VAL A CA 1
ATOM 2000 C C . VAL A 1 260 ? 14.307 25.336 -35.569 1.00 83.75 260 VAL A C 1
ATOM 2002 O O . VAL A 1 260 ? 14.803 24.353 -36.119 1.00 83.75 260 VAL A O 1
ATOM 2005 N N . THR A 1 261 ? 15.004 26.107 -34.734 1.00 82.31 261 THR A N 1
ATOM 2006 C CA . THR A 1 261 ? 16.394 25.828 -34.351 1.00 82.31 261 THR A CA 1
ATOM 2007 C C . THR A 1 261 ? 16.495 24.545 -33.532 1.00 82.31 261 THR A C 1
ATOM 2009 O O . THR A 1 261 ? 17.372 23.723 -33.800 1.00 82.31 261 THR A O 1
ATOM 2012 N N . ASP A 1 262 ? 15.582 24.339 -32.585 1.00 76.56 262 ASP A N 1
ATOM 2013 C CA . ASP A 1 262 ? 15.522 23.136 -31.754 1.00 76.56 262 ASP A CA 1
ATOM 2014 C C . ASP A 1 262 ? 15.161 21.898 -32.588 1.00 76.56 262 ASP A C 1
ATOM 2016 O O . ASP A 1 262 ? 15.844 20.877 -32.526 1.00 76.56 262 ASP A O 1
ATOM 2020 N N . TYR A 1 263 ? 14.186 22.023 -33.495 1.00 74.06 263 TYR A N 1
ATOM 2021 C CA . TYR A 1 263 ? 13.846 20.966 -34.451 1.00 74.06 263 TYR A CA 1
ATOM 2022 C C . TYR A 1 263 ? 15.030 20.598 -35.366 1.00 74.06 263 TYR A C 1
ATOM 2024 O O . TYR A 1 263 ? 15.311 19.419 -35.588 1.00 74.06 263 TYR A O 1
ATOM 2032 N N . LYS A 1 264 ? 15.767 21.599 -35.877 1.00 78.06 264 LYS A N 1
ATOM 2033 C CA . LYS A 1 264 ? 16.935 21.407 -36.761 1.00 78.06 264 LYS A CA 1
ATOM 2034 C C . LYS A 1 264 ? 18.153 20.813 -36.061 1.00 78.06 264 LYS A C 1
ATOM 2036 O O . LYS A 1 264 ? 18.938 20.143 -36.726 1.00 78.06 264 LYS A O 1
ATOM 2041 N N . LYS A 1 265 ? 18.313 21.019 -34.750 1.00 72.50 265 LYS A N 1
ATOM 2042 C CA . LYS A 1 265 ? 19.335 20.319 -33.949 1.00 72.50 265 LYS A CA 1
ATOM 2043 C C . LYS A 1 265 ? 19.098 18.804 -33.893 1.00 72.50 265 LYS A C 1
ATOM 2045 O O . LYS A 1 265 ? 19.973 18.074 -33.439 1.00 72.50 265 LYS A O 1
ATOM 2050 N N . GLY A 1 266 ? 17.972 18.341 -34.441 1.00 46.16 266 GLY A N 1
ATOM 2051 C CA . GLY A 1 266 ? 17.549 16.957 -34.437 1.00 46.16 266 GLY A CA 1
ATOM 2052 C C . GLY A 1 266 ? 16.917 16.658 -33.091 1.00 46.16 266 GLY A C 1
ATOM 2053 O O . GLY A 1 266 ? 17.528 16.878 -32.051 1.00 46.16 266 GLY A O 1
ATOM 2054 N N . GLY A 1 267 ? 15.704 16.107 -33.104 1.00 45.22 267 GLY A N 1
ATOM 2055 C CA . GLY A 1 267 ? 15.018 15.579 -31.920 1.00 45.22 267 GLY A CA 1
ATOM 2056 C C . GLY A 1 267 ? 15.718 14.371 -31.278 1.00 45.22 267 GLY A C 1
ATOM 2057 O O . GLY A 1 267 ? 15.056 13.463 -30.787 1.00 45.22 267 GLY A O 1
ATOM 2058 N N . GLY A 1 268 ? 17.051 14.329 -31.283 1.00 39.00 268 GLY A N 1
ATOM 2059 C CA . GLY A 1 268 ? 17.885 13.421 -30.512 1.00 39.00 268 GLY A CA 1
ATOM 2060 C C . GLY A 1 268 ? 18.002 13.905 -29.075 1.00 39.00 268 GLY A C 1
ATOM 2061 O O . GLY A 1 268 ? 19.099 14.183 -28.617 1.00 39.00 268 GLY A O 1
ATOM 2062 N N . GLY A 1 269 ? 16.861 14.009 -28.393 1.00 38.88 269 GLY A N 1
ATOM 2063 C CA . GLY A 1 269 ? 16.758 14.368 -26.988 1.00 38.88 269 GLY A CA 1
ATOM 2064 C C . GLY A 1 269 ? 17.222 15.792 -26.678 1.00 38.88 269 GLY A C 1
ATOM 2065 O O . GLY A 1 269 ? 18.360 16.183 -26.917 1.00 38.88 269 GLY A O 1
ATOM 2066 N N . SER A 1 270 ? 16.424 16.516 -25.898 1.00 35.81 270 SER A N 1
ATOM 2067 C CA . SER A 1 270 ? 17.055 17.159 -24.752 1.00 35.81 270 SER A CA 1
ATOM 2068 C C . SER A 1 270 ? 17.675 16.018 -23.940 1.00 35.81 270 SER A C 1
ATOM 2070 O O . SER A 1 270 ? 17.021 15.437 -23.069 1.00 35.81 270 SER A O 1
ATOM 2072 N N . ALA A 1 271 ? 18.886 15.598 -24.317 1.00 39.12 271 ALA A N 1
ATOM 2073 C CA . ALA A 1 271 ? 19.727 14.806 -23.461 1.00 39.12 271 ALA A CA 1
ATOM 2074 C C . ALA A 1 271 ? 19.717 15.585 -22.160 1.00 39.12 271 ALA A C 1
ATOM 2076 O O . ALA A 1 271 ? 20.092 16.758 -22.113 1.00 39.12 271 ALA A O 1
ATOM 2077 N N . PHE A 1 272 ? 19.124 14.969 -21.145 1.00 37.22 272 PHE A N 1
ATOM 2078 C CA . PHE A 1 272 ? 19.316 15.387 -19.784 1.00 37.22 272 PHE A CA 1
ATOM 2079 C C . PHE A 1 272 ? 20.820 15.645 -19.673 1.00 37.22 272 PHE A C 1
ATOM 2081 O O . PHE A 1 272 ? 21.600 14.702 -19.805 1.00 37.22 272 PHE A O 1
ATOM 2088 N N . GLU A 1 273 ? 21.242 16.903 -19.521 1.00 35.06 273 GLU A N 1
ATOM 2089 C CA . GLU A 1 273 ? 22.571 17.191 -18.995 1.00 35.06 273 GLU A CA 1
ATOM 2090 C C . GLU A 1 273 ? 22.506 16.710 -17.547 1.00 35.06 273 GLU A C 1
ATOM 2092 O O . GLU A 1 273 ? 22.253 17.455 -16.602 1.00 35.06 273 GLU A O 1
ATOM 2097 N N . VAL A 1 274 ? 22.607 15.391 -17.393 1.00 37.59 274 VAL A N 1
ATOM 2098 C CA . VAL A 1 274 ? 22.975 14.758 -16.149 1.00 37.59 274 VAL A CA 1
ATOM 2099 C C . VAL A 1 274 ? 24.404 15.231 -15.977 1.00 37.59 274 VAL A C 1
ATOM 2101 O O . VAL A 1 274 ? 25.302 14.727 -16.647 1.00 37.59 274 VAL A O 1
ATOM 2104 N N . GLY A 1 275 ? 24.603 16.276 -15.167 1.00 36.28 275 GLY A N 1
ATOM 2105 C CA . GLY A 1 275 ? 25.940 16.575 -14.665 1.00 36.28 275 GLY A CA 1
ATOM 2106 C C . GLY A 1 275 ? 26.525 15.258 -14.175 1.00 36.28 275 GLY A C 1
ATOM 2107 O O . GLY A 1 275 ? 25.792 14.519 -13.512 1.00 36.28 275 GLY A O 1
ATOM 2108 N N . GLU A 1 276 ? 27.749 14.943 -14.614 1.00 36.62 276 GLU A N 1
ATOM 2109 C CA . GLU A 1 276 ? 28.421 13.665 -14.368 1.00 36.62 276 GLU A CA 1
ATOM 2110 C C . GLU A 1 276 ? 28.109 13.198 -12.949 1.00 36.62 276 GLU A C 1
ATOM 2112 O O . GLU A 1 276 ? 28.567 13.769 -11.961 1.00 36.62 276 GLU A O 1
ATOM 2117 N N . ALA A 1 277 ? 27.225 12.209 -12.842 1.00 39.50 277 ALA A N 1
ATOM 2118 C CA . ALA A 1 277 ? 27.078 11.515 -11.590 1.00 39.50 277 ALA A CA 1
ATOM 2119 C C . ALA A 1 277 ? 28.378 10.729 -11.431 1.00 39.50 277 ALA A C 1
ATOM 2121 O O . ALA A 1 277 ? 28.729 9.970 -12.333 1.00 39.50 277 ALA A O 1
ATOM 2122 N N . ASP A 1 278 ? 29.044 10.848 -10.284 1.00 42.06 278 ASP A N 1
ATOM 2123 C CA . ASP A 1 278 ? 30.221 10.046 -9.898 1.00 42.06 278 ASP A CA 1
ATOM 2124 C C . ASP A 1 278 ? 29.931 8.523 -9.820 1.00 42.06 278 ASP A C 1
ATOM 2126 O O . ASP A 1 278 ? 30.673 7.746 -9.218 1.00 42.06 278 ASP A O 1
ATOM 2130 N N . TYR A 1 279 ? 28.803 8.072 -10.372 1.00 41.06 279 TYR A N 1
ATOM 2131 C CA . TYR A 1 279 ? 28.254 6.746 -10.209 1.00 41.06 279 TYR A CA 1
ATOM 2132 C C . TYR A 1 279 ? 27.720 6.194 -11.534 1.00 41.06 279 TYR A C 1
ATOM 2134 O O . TYR A 1 279 ? 26.755 6.706 -12.106 1.00 41.06 279 TYR A O 1
ATOM 2142 N N . ILE A 1 280 ? 28.331 5.101 -11.986 1.00 45.22 280 ILE A N 1
ATOM 2143 C CA . ILE A 1 280 ? 28.065 4.461 -13.274 1.00 45.22 280 ILE A CA 1
ATOM 2144 C C . ILE A 1 280 ? 26.913 3.460 -13.112 1.00 45.22 280 ILE A C 1
ATOM 2146 O O . ILE A 1 280 ? 27.004 2.492 -12.359 1.00 45.22 280 ILE A O 1
ATOM 2150 N N . VAL A 1 281 ? 25.811 3.682 -13.831 1.00 39.91 281 VAL A N 1
ATOM 2151 C CA . VAL A 1 281 ? 24.730 2.688 -13.955 1.00 39.91 281 VAL A CA 1
ATOM 2152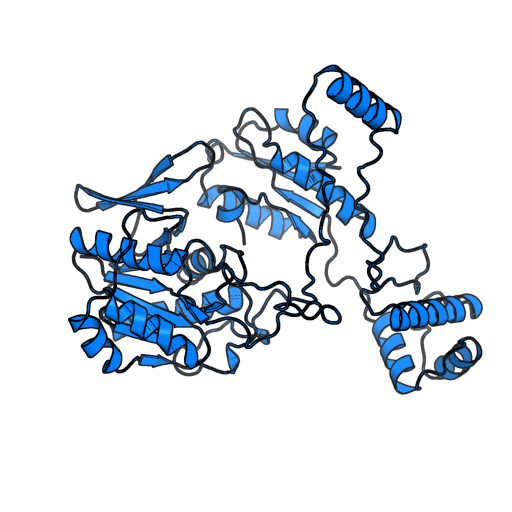 C C . VAL A 1 281 ? 25.246 1.515 -14.798 1.00 39.91 281 VAL A C 1
ATOM 2154 O O . VAL A 1 281 ? 25.928 1.771 -15.794 1.00 39.91 281 VAL A O 1
ATOM 2157 N N . PRO A 1 282 ? 24.916 0.249 -14.471 1.00 43.41 282 PRO A N 1
ATOM 2158 C CA . PRO A 1 282 ? 25.333 -0.896 -15.267 1.00 43.41 282 PRO A CA 1
ATOM 2159 C C . PRO A 1 282 ? 25.013 -0.728 -16.754 1.00 43.41 282 PRO A C 1
ATOM 2161 O O . PRO A 1 282 ? 23.855 -0.784 -17.170 1.00 43.41 282 PRO A O 1
ATOM 2164 N N . SER A 1 283 ? 26.046 -0.512 -17.567 1.00 48.66 283 SER A N 1
ATOM 2165 C CA . SER A 1 283 ? 25.912 -0.464 -19.020 1.00 48.66 283 SER A CA 1
ATOM 2166 C C . SER A 1 283 ? 25.808 -1.886 -19.586 1.00 48.66 283 SER A C 1
ATOM 2168 O O . SER A 1 283 ? 25.982 -2.883 -18.876 1.00 48.66 283 SER A O 1
ATOM 2170 N N . LYS A 1 284 ? 25.476 -2.001 -20.874 1.00 44.56 284 LYS A N 1
ATOM 2171 C CA . LYS A 1 284 ? 25.342 -3.283 -21.581 1.00 44.56 284 LYS A CA 1
ATOM 2172 C C . LYS A 1 284 ? 26.612 -4.130 -21.384 1.00 44.56 284 LYS A C 1
ATOM 2174 O O . LYS A 1 284 ? 27.713 -3.621 -21.583 1.00 44.56 284 LYS A O 1
ATOM 2179 N N . ARG A 1 285 ? 26.478 -5.411 -21.007 1.00 54.84 285 ARG A N 1
ATOM 2180 C CA . ARG A 1 285 ? 27.638 -6.314 -20.864 1.00 54.84 285 ARG A CA 1
ATOM 2181 C C . ARG A 1 285 ? 28.388 -6.381 -22.196 1.00 54.84 285 ARG A C 1
ATOM 2183 O O . ARG A 1 285 ? 27.792 -6.739 -23.209 1.00 54.84 285 ARG A O 1
ATOM 2190 N N . GLY A 1 286 ? 29.688 -6.099 -22.184 1.00 51.25 286 GLY A N 1
ATOM 2191 C CA . GLY A 1 286 ? 30.571 -6.168 -23.357 1.00 51.25 286 GLY A CA 1
ATOM 2192 C C . GLY A 1 286 ? 30.872 -7.587 -23.862 1.00 51.25 286 GLY A C 1
ATOM 2193 O O . GLY A 1 286 ? 31.791 -7.766 -24.652 1.00 51.25 286 GLY A O 1
ATOM 2194 N N . GLY A 1 287 ? 30.116 -8.598 -23.417 1.00 48.34 287 GLY A N 1
ATOM 2195 C CA . GLY A 1 287 ? 30.223 -9.984 -23.882 1.00 48.34 287 GLY A CA 1
ATOM 2196 C C . GLY A 1 287 ? 31.181 -10.892 -23.099 1.00 48.34 287 GLY A C 1
ATOM 2197 O O . GLY A 1 287 ? 31.224 -12.081 -23.389 1.00 48.34 287 GLY A O 1
ATOM 2198 N N . GLY A 1 288 ? 31.920 -10.398 -22.096 1.00 58.53 288 GLY A N 1
ATOM 2199 C CA . GLY A 1 288 ? 32.798 -11.240 -21.266 1.00 58.53 288 GLY A CA 1
ATOM 2200 C C . GLY A 1 288 ? 32.105 -11.851 -20.036 1.00 58.53 288 GLY A C 1
ATOM 2201 O O . GLY A 1 288 ? 31.433 -11.136 -19.297 1.00 58.53 288 GLY A O 1
ATOM 2202 N N . THR A 1 289 ? 32.334 -13.142 -19.746 1.00 62.34 289 THR A N 1
ATOM 2203 C CA . THR A 1 289 ? 31.783 -13.875 -18.574 1.00 62.34 289 THR A CA 1
ATOM 2204 C C . THR A 1 289 ? 32.027 -13.166 -17.232 1.00 62.34 289 THR A C 1
ATOM 2206 O O . THR A 1 289 ? 31.190 -13.207 -16.327 1.00 62.34 289 THR A O 1
ATOM 2209 N N . PHE A 1 290 ? 33.170 -12.482 -17.115 1.00 68.31 290 PHE A N 1
ATOM 2210 C CA . PHE A 1 290 ? 33.603 -11.762 -15.914 1.00 68.31 290 PHE A CA 1
ATOM 2211 C C . PHE A 1 290 ? 33.450 -10.238 -16.019 1.00 68.31 290 PHE A C 1
ATOM 2213 O O . PHE A 1 290 ? 33.652 -9.549 -15.026 1.00 68.31 290 PHE A O 1
ATOM 2220 N N . GLN A 1 291 ? 33.064 -9.697 -17.184 1.00 65.94 291 GLN A N 1
ATOM 2221 C CA . GLN A 1 291 ? 32.778 -8.268 -17.338 1.00 65.94 291 GLN A CA 1
ATOM 2222 C C . GLN A 1 291 ? 31.432 -7.953 -16.695 1.00 65.94 291 GLN A C 1
ATOM 2224 O O . GLN A 1 291 ? 30.363 -8.153 -17.281 1.00 65.94 291 GLN A O 1
ATOM 2229 N N . ARG A 1 292 ? 31.494 -7.485 -15.452 1.00 60.59 292 ARG A N 1
ATOM 2230 C CA . ARG A 1 292 ? 30.318 -7.132 -14.673 1.00 60.59 292 ARG A CA 1
ATOM 2231 C C . ARG A 1 292 ? 30.338 -5.653 -14.375 1.00 60.59 292 ARG A C 1
ATOM 2233 O O . ARG A 1 292 ? 31.174 -5.176 -13.620 1.00 60.59 292 ARG A O 1
ATOM 2240 N N . ASN A 1 293 ? 29.350 -4.967 -14.925 1.00 53.12 293 ASN A N 1
ATOM 2241 C CA . ASN A 1 293 ? 29.000 -3.643 -14.463 1.00 53.12 293 ASN A CA 1
ATOM 2242 C C . ASN A 1 293 ? 28.085 -3.858 -13.259 1.00 53.12 293 ASN A C 1
ATOM 2244 O O . ASN A 1 293 ? 26.925 -4.241 -13.416 1.00 53.12 293 ASN A O 1
ATOM 2248 N N . TYR A 1 294 ? 28.632 -3.731 -12.058 1.00 52.38 294 TYR A N 1
ATOM 2249 C CA . TYR A 1 294 ? 27.817 -3.663 -10.853 1.00 52.38 294 TYR A CA 1
ATOM 2250 C C . TYR A 1 294 ? 27.462 -2.209 -10.581 1.00 52.38 294 TYR A C 1
ATOM 2252 O O . TYR A 1 294 ? 28.230 -1.307 -10.907 1.00 52.38 294 TYR A O 1
ATOM 2260 N N . GLU A 1 295 ? 26.314 -1.986 -9.951 1.00 42.34 295 GLU A N 1
ATOM 2261 C CA . GLU A 1 295 ? 26.089 -0.737 -9.231 1.00 42.34 295 GLU A CA 1
ATOM 2262 C C . GLU A 1 295 ? 27.116 -0.667 -8.089 1.00 42.34 295 GLU A C 1
ATOM 2264 O O . GLU A 1 295 ? 26.928 -1.296 -7.048 1.00 42.34 295 GLU A O 1
ATOM 2269 N N . SER A 1 296 ? 28.211 0.073 -8.278 1.00 54.59 296 SER A N 1
ATOM 2270 C CA . SER A 1 296 ? 29.139 0.416 -7.198 1.00 54.59 296 SER A CA 1
ATOM 2271 C C . SER A 1 296 ? 29.852 1.755 -7.438 1.00 54.59 296 SER A C 1
ATOM 2273 O O . SER A 1 296 ? 29.639 2.415 -8.453 1.00 54.59 296 SER A O 1
ATOM 2275 N N . ILE A 1 297 ? 30.662 2.192 -6.471 1.00 56.03 297 ILE A N 1
ATOM 2276 C CA . ILE A 1 297 ? 31.497 3.399 -6.550 1.00 56.03 297 ILE A CA 1
ATOM 2277 C C . ILE A 1 297 ? 32.464 3.247 -7.732 1.00 56.03 297 ILE A C 1
ATOM 2279 O O . ILE A 1 297 ? 32.979 2.154 -7.961 1.00 56.03 297 ILE A O 1
ATOM 2283 N N . ASP A 1 298 ? 32.777 4.339 -8.435 1.00 63.03 298 ASP A N 1
ATOM 2284 C CA . ASP A 1 298 ? 33.713 4.359 -9.575 1.00 63.03 298 ASP A CA 1
ATOM 2285 C C . ASP A 1 298 ? 35.029 3.596 -9.300 1.00 63.03 298 ASP A C 1
ATOM 2287 O O . ASP A 1 298 ? 35.522 2.848 -10.143 1.00 63.03 298 ASP A O 1
ATOM 2291 N N . LYS A 1 299 ? 35.548 3.682 -8.068 1.00 67.06 299 LYS A N 1
ATOM 2292 C CA . LYS A 1 299 ? 36.718 2.909 -7.615 1.00 67.06 299 LYS A CA 1
ATOM 2293 C C . LYS A 1 299 ? 36.497 1.394 -7.643 1.00 67.06 299 LYS A C 1
ATOM 2295 O O . LYS A 1 299 ? 37.342 0.663 -8.146 1.00 67.06 299 LYS A O 1
ATOM 2300 N N . GLU A 1 300 ? 35.372 0.912 -7.123 1.00 66.38 300 GLU A N 1
ATOM 2301 C CA . GLU A 1 300 ? 35.060 -0.521 -7.114 1.00 66.38 300 GLU A CA 1
ATOM 2302 C C . GLU A 1 300 ? 34.762 -1.043 -8.520 1.00 66.38 300 GLU A C 1
ATOM 2304 O O . GLU A 1 300 ? 35.216 -2.128 -8.873 1.00 66.38 300 GLU A O 1
ATOM 2309 N N . VAL A 1 301 ? 34.065 -0.262 -9.350 1.00 67.94 301 VAL A N 1
ATOM 2310 C CA . VAL A 1 301 ? 33.811 -0.622 -10.755 1.00 67.94 301 VAL A CA 1
ATOM 2311 C C . VAL A 1 301 ? 35.134 -0.794 -11.504 1.00 67.94 301 VAL A C 1
ATOM 2313 O O . VAL A 1 301 ? 35.347 -1.833 -12.129 1.00 67.94 301 VAL A O 1
ATOM 2316 N N . LYS A 1 302 ? 36.073 0.148 -11.349 1.00 76.38 302 LYS A N 1
ATOM 2317 C CA . LYS A 1 302 ? 37.427 0.052 -11.921 1.00 76.38 302 LYS A CA 1
ATOM 2318 C C . LYS A 1 302 ? 38.192 -1.173 -11.422 1.00 76.38 302 LYS A C 1
ATOM 2320 O O . LYS A 1 302 ? 38.861 -1.835 -12.212 1.00 76.38 302 LYS A O 1
ATOM 2325 N N . ILE A 1 303 ? 38.068 -1.519 -10.140 1.00 78.38 303 ILE A N 1
ATOM 2326 C CA . ILE A 1 303 ? 38.651 -2.745 -9.576 1.00 78.38 303 ILE A CA 1
ATOM 2327 C C . ILE A 1 303 ? 38.070 -3.995 -10.260 1.00 78.38 303 ILE A C 1
ATOM 2329 O O . ILE A 1 303 ? 38.826 -4.862 -10.704 1.00 78.38 303 ILE A O 1
ATOM 2333 N N . PHE A 1 304 ? 36.744 -4.094 -10.388 1.00 76.94 304 PHE A N 1
ATOM 2334 C CA . PHE A 1 304 ? 36.095 -5.224 -11.061 1.00 76.94 304 PHE A CA 1
ATOM 2335 C C . PHE A 1 304 ? 36.481 -5.316 -12.543 1.00 76.94 304 PHE A C 1
ATOM 2337 O O . PHE A 1 304 ? 36.724 -6.419 -13.034 1.00 76.94 304 PHE A O 1
ATOM 2344 N N . GLU A 1 305 ? 36.608 -4.186 -13.240 1.00 78.69 305 GLU A N 1
ATOM 2345 C CA . GLU A 1 305 ? 37.102 -4.135 -14.619 1.00 78.69 305 GLU A CA 1
ATOM 2346 C C . GLU A 1 305 ? 38.545 -4.635 -14.732 1.00 78.69 305 GLU A C 1
ATOM 2348 O O . GLU A 1 305 ? 38.843 -5.448 -15.609 1.00 78.69 305 GLU A O 1
ATOM 2353 N N . GLN A 1 306 ? 39.436 -4.212 -13.829 1.00 82.50 306 GLN A N 1
ATOM 2354 C CA . GLN A 1 306 ? 40.824 -4.678 -13.798 1.00 82.50 306 GLN A CA 1
ATOM 2355 C C . GLN A 1 306 ? 40.908 -6.187 -13.529 1.00 82.50 306 GLN A C 1
ATOM 2357 O O . GLN A 1 306 ? 41.636 -6.893 -14.229 1.00 82.50 306 GLN A O 1
ATOM 2362 N N . VAL A 1 307 ? 40.120 -6.705 -12.578 1.00 83.50 307 VAL A N 1
ATOM 2363 C CA . VAL A 1 307 ? 40.028 -8.149 -12.301 1.00 83.50 307 VAL A CA 1
ATOM 2364 C C . VAL A 1 307 ? 39.498 -8.904 -13.523 1.00 83.50 307 VAL A C 1
ATOM 2366 O O . VAL A 1 307 ? 40.070 -9.922 -13.911 1.00 83.50 307 VAL A O 1
ATOM 2369 N N . ALA A 1 308 ? 38.452 -8.404 -14.183 1.00 80.12 308 ALA A N 1
ATOM 2370 C CA . ALA A 1 308 ? 37.893 -9.027 -15.381 1.00 80.12 308 ALA A CA 1
ATOM 2371 C C . ALA A 1 308 ? 38.893 -9.045 -16.552 1.00 80.12 308 ALA A C 1
ATOM 2373 O O . ALA A 1 308 ? 39.020 -10.055 -17.249 1.00 80.12 308 ALA A O 1
ATOM 2374 N N . GLN A 1 309 ? 39.646 -7.958 -16.750 1.00 82.81 309 GLN A N 1
ATOM 2375 C CA . GLN A 1 309 ? 40.715 -7.883 -17.749 1.00 82.81 309 GLN A CA 1
ATOM 2376 C C . GLN A 1 309 ? 41.865 -8.846 -17.429 1.00 82.81 309 GLN A C 1
ATOM 2378 O O . GLN A 1 309 ? 42.372 -9.512 -18.332 1.00 82.81 309 GLN A O 1
ATOM 2383 N N . ALA A 1 310 ? 42.265 -8.953 -16.160 1.00 84.81 310 ALA A N 1
ATOM 2384 C CA . ALA A 1 310 ? 43.286 -9.897 -15.713 1.00 84.81 310 ALA A CA 1
ATOM 2385 C C . ALA A 1 310 ? 42.857 -11.353 -15.960 1.00 84.81 310 ALA A C 1
ATOM 2387 O O . ALA A 1 310 ? 43.612 -12.124 -16.552 1.00 84.81 310 ALA A O 1
ATOM 2388 N N . LEU A 1 311 ? 41.619 -11.714 -15.609 1.00 84.38 311 LEU A N 1
ATOM 2389 C CA . LEU A 1 311 ? 41.054 -13.041 -15.883 1.00 84.38 311 LEU A CA 1
ATOM 2390 C C . LEU A 1 311 ? 41.004 -13.347 -17.388 1.00 84.38 311 LEU A C 1
ATOM 2392 O O . LEU A 1 311 ? 41.371 -14.446 -17.806 1.00 84.38 311 LEU A O 1
ATOM 2396 N N . SER A 1 312 ? 40.643 -12.358 -18.212 1.00 82.19 312 SER A N 1
ATOM 2397 C CA . SER A 1 312 ? 40.665 -12.493 -19.672 1.00 82.19 312 SER A CA 1
ATOM 2398 C C . SER A 1 312 ? 42.080 -12.714 -20.220 1.00 82.19 312 SER A C 1
ATOM 2400 O O . SER A 1 312 ? 42.254 -13.536 -21.120 1.00 82.19 312 SER A O 1
ATOM 2402 N N . LYS A 1 313 ? 43.100 -12.022 -19.688 1.00 83.56 313 LYS A N 1
ATOM 2403 C CA . LYS A 1 313 ? 44.513 -12.227 -20.069 1.00 83.56 313 LYS A CA 1
ATOM 2404 C C . LYS A 1 313 ? 45.009 -13.622 -19.688 1.00 83.56 313 LYS A C 1
ATOM 2406 O O . LYS A 1 313 ? 45.727 -14.246 -20.464 1.00 83.56 313 LYS A O 1
ATOM 2411 N N . LEU A 1 314 ? 44.571 -14.128 -18.535 1.00 85.00 314 LEU A N 1
ATOM 2412 C CA . LEU A 1 314 ? 44.866 -15.480 -18.054 1.00 85.00 314 LEU A CA 1
ATOM 2413 C C . LEU A 1 314 ? 44.057 -16.576 -18.774 1.00 85.00 314 LEU A C 1
ATOM 2415 O O . LEU A 1 314 ? 44.205 -17.750 -18.442 1.00 85.00 314 LEU A O 1
ATOM 2419 N N . ARG A 1 315 ? 43.232 -16.213 -19.771 1.00 82.31 315 ARG A N 1
ATOM 2420 C CA . ARG A 1 315 ? 42.358 -17.119 -20.539 1.00 82.31 315 ARG A CA 1
ATOM 2421 C C . ARG A 1 315 ? 41.393 -17.926 -19.665 1.00 82.31 315 ARG A C 1
ATOM 2423 O O . ARG A 1 315 ? 41.000 -19.029 -20.034 1.00 82.31 315 ARG A O 1
ATOM 2430 N N . ILE A 1 316 ? 40.999 -17.370 -18.523 1.00 81.62 316 ILE A N 1
ATOM 2431 C CA . ILE A 1 316 ? 39.947 -17.943 -17.688 1.00 81.62 316 ILE A CA 1
ATOM 2432 C C . ILE A 1 316 ? 38.611 -17.560 -18.316 1.00 81.62 316 ILE A C 1
ATOM 2434 O O . ILE A 1 316 ? 38.343 -16.377 -18.535 1.00 81.62 316 ILE A O 1
ATOM 2438 N N . THR A 1 317 ? 37.784 -18.555 -18.633 1.00 75.06 317 THR A N 1
ATOM 2439 C CA . THR A 1 317 ? 36.501 -18.358 -19.330 1.00 75.06 317 THR A CA 1
ATOM 2440 C C . THR A 1 317 ? 35.302 -18.787 -18.493 1.00 75.06 317 THR A C 1
ATOM 2442 O O . THR A 1 317 ? 34.198 -18.302 -18.746 1.00 75.06 317 THR A O 1
ATOM 2445 N N . GLU A 1 318 ? 35.506 -19.628 -17.472 1.00 75.69 318 GLU A N 1
ATOM 2446 C CA . GLU A 1 318 ? 34.435 -20.174 -16.633 1.00 75.69 318 GLU A CA 1
ATOM 2447 C C . GLU A 1 318 ? 34.631 -19.883 -15.133 1.00 75.69 318 GLU A C 1
ATOM 2449 O O . GLU A 1 318 ? 35.733 -20.063 -14.613 1.00 75.69 318 GLU A O 1
ATOM 2454 N N . PRO A 1 319 ? 33.576 -19.490 -14.385 1.00 77.81 319 PRO A N 1
ATOM 2455 C CA . PRO A 1 319 ? 33.677 -19.198 -12.948 1.00 77.81 319 PRO A CA 1
ATOM 2456 C C . PRO A 1 319 ? 34.151 -20.371 -12.081 1.00 77.81 319 PRO A C 1
ATOM 2458 O O . PRO A 1 319 ? 34.714 -20.157 -11.008 1.00 77.81 319 PRO A O 1
ATOM 2461 N N . ASN A 1 320 ? 33.966 -21.609 -12.548 1.00 78.62 320 ASN A N 1
ATOM 2462 C CA . ASN A 1 320 ? 34.414 -22.820 -11.853 1.00 78.62 320 ASN A CA 1
ATOM 2463 C C . ASN A 1 320 ? 35.942 -22.931 -11.783 1.00 78.62 320 ASN A C 1
ATOM 2465 O O . ASN A 1 320 ? 36.466 -23.626 -10.918 1.00 78.62 320 ASN A O 1
ATOM 2469 N N . GLN A 1 321 ? 36.649 -22.233 -12.672 1.00 79.62 321 GLN A N 1
ATOM 2470 C CA . GLN A 1 321 ? 38.106 -22.213 -12.716 1.00 79.62 321 GLN A CA 1
ATOM 2471 C C . GLN A 1 321 ? 38.705 -21.277 -11.659 1.00 79.62 321 GLN A C 1
ATOM 2473 O O . GLN A 1 321 ? 39.909 -21.309 -11.469 1.00 79.62 321 GLN A O 1
ATOM 2478 N N . LEU A 1 322 ? 37.902 -20.444 -10.982 1.00 82.56 322 LEU A N 1
ATOM 2479 C CA . LEU A 1 322 ? 38.383 -19.484 -9.987 1.00 82.56 322 LEU A CA 1
ATOM 2480 C C . LEU A 1 322 ? 38.713 -20.177 -8.657 1.00 82.56 322 LEU A C 1
ATOM 2482 O O . LEU A 1 322 ? 37.813 -20.582 -7.916 1.00 82.56 322 LEU A O 1
ATOM 2486 N N . ASP A 1 323 ? 39.996 -20.274 -8.327 1.00 82.50 323 ASP A N 1
ATOM 2487 C CA . ASP A 1 323 ? 40.501 -20.888 -7.098 1.00 82.50 323 ASP A CA 1
ATOM 2488 C C . ASP A 1 323 ? 41.448 -19.955 -6.322 1.00 82.50 323 ASP A C 1
ATOM 2490 O O . ASP A 1 323 ? 41.760 -18.838 -6.739 1.00 82.50 323 ASP A O 1
ATOM 2494 N N . GLU A 1 324 ? 41.891 -20.404 -5.147 1.00 83.62 324 GLU A N 1
ATOM 2495 C CA . GLU A 1 324 ? 42.809 -19.635 -4.304 1.00 83.62 324 GLU A CA 1
ATOM 2496 C C . GLU A 1 324 ? 44.195 -19.455 -4.953 1.00 83.62 324 GLU A C 1
ATOM 2498 O O . GLU A 1 324 ? 44.856 -18.445 -4.713 1.00 83.62 324 GLU A O 1
ATOM 2503 N N . ALA A 1 325 ? 44.612 -20.379 -5.827 1.00 82.69 325 ALA A N 1
ATOM 2504 C CA . ALA A 1 325 ? 45.894 -20.328 -6.533 1.00 82.69 325 ALA A CA 1
ATOM 2505 C C . ALA A 1 325 ? 45.927 -19.256 -7.640 1.00 82.69 325 ALA A C 1
ATOM 2507 O O . ALA A 1 325 ? 46.994 -18.754 -8.002 1.00 82.69 325 ALA A O 1
ATOM 2508 N N . LEU A 1 326 ? 44.766 -18.871 -8.170 1.00 83.19 326 LEU A N 1
ATOM 2509 C CA . LEU A 1 326 ? 44.619 -17.778 -9.130 1.00 83.19 326 LEU A CA 1
ATOM 2510 C C . LEU A 1 326 ? 44.686 -16.392 -8.494 1.00 83.19 326 LEU A C 1
ATOM 2512 O O . LEU A 1 326 ? 44.950 -15.430 -9.212 1.00 83.19 326 LEU A O 1
ATOM 2516 N N . VAL A 1 327 ? 44.490 -16.267 -7.178 1.00 82.94 327 VAL A N 1
ATOM 2517 C CA . VAL A 1 327 ? 44.491 -14.960 -6.502 1.00 82.94 327 VAL A CA 1
ATOM 2518 C C . VAL A 1 327 ? 45.827 -14.247 -6.697 1.00 82.94 327 VAL A C 1
ATOM 2520 O O . VAL A 1 327 ? 45.842 -13.081 -7.081 1.00 82.94 327 VAL A O 1
ATOM 2523 N N . GLU A 1 328 ? 46.944 -14.952 -6.510 1.00 81.94 328 GLU A N 1
ATOM 2524 C CA . GLU A 1 328 ? 48.287 -14.382 -6.675 1.00 81.94 328 GLU A CA 1
ATOM 2525 C C . GLU A 1 328 ? 48.565 -14.001 -8.135 1.00 81.94 328 GLU A C 1
ATOM 2527 O O . GLU A 1 328 ? 49.041 -12.902 -8.410 1.00 81.94 328 GLU A O 1
ATOM 2532 N N . LYS A 1 329 ? 48.159 -14.849 -9.087 1.00 82.56 329 LYS A N 1
ATOM 2533 C CA . LYS A 1 329 ? 48.339 -14.597 -10.528 1.00 82.56 329 LYS A CA 1
ATOM 2534 C C . LYS A 1 329 ? 47.511 -13.417 -11.024 1.00 82.56 329 LYS A C 1
ATOM 2536 O O . LYS A 1 329 ? 47.962 -12.651 -11.869 1.00 82.56 329 LYS A O 1
ATOM 2541 N N . VAL A 1 330 ? 46.289 -13.266 -10.520 1.00 83.38 330 VAL A N 1
ATOM 2542 C CA . VAL A 1 330 ? 45.420 -12.140 -10.870 1.00 83.38 330 VAL A CA 1
ATOM 2543 C C . VAL A 1 330 ? 45.947 -10.848 -10.239 1.00 83.38 330 VAL A C 1
ATOM 2545 O O . VAL A 1 330 ? 45.963 -9.819 -10.909 1.00 83.38 330 VAL A O 1
ATOM 2548 N N . GLN A 1 331 ? 46.475 -10.909 -9.013 1.00 83.50 331 GLN A N 1
ATOM 2549 C CA . GLN A 1 331 ? 47.088 -9.770 -8.325 1.00 83.50 331 GLN A CA 1
ATOM 2550 C C . GLN A 1 331 ? 48.282 -9.174 -9.091 1.00 83.50 331 GLN A C 1
ATOM 2552 O O . GLN A 1 331 ? 48.467 -7.961 -9.081 1.00 83.50 331 GLN A O 1
ATOM 2557 N N . GLU A 1 332 ? 49.077 -10.000 -9.778 1.00 82.88 332 GLU A N 1
ATOM 2558 C CA . GLU A 1 332 ? 50.202 -9.541 -10.613 1.00 82.88 332 GLU A CA 1
ATOM 2559 C C . GLU A 1 332 ? 49.762 -8.690 -11.818 1.00 82.88 332 GLU A C 1
ATOM 2561 O O . GLU A 1 332 ? 50.560 -7.939 -12.377 1.00 82.88 332 GLU A O 1
ATOM 2566 N N . HIS A 1 333 ? 48.493 -8.789 -12.216 1.00 80.62 333 HIS A N 1
ATOM 2567 C CA . HIS A 1 333 ? 47.945 -8.147 -13.412 1.00 80.62 333 HIS A CA 1
ATOM 2568 C C . HIS A 1 333 ? 47.057 -6.929 -13.106 1.00 80.62 333 HIS A C 1
ATOM 2570 O O . HIS A 1 333 ? 46.527 -6.321 -14.041 1.00 80.62 333 HIS A O 1
ATOM 2576 N N . ILE A 1 334 ? 46.897 -6.567 -11.829 1.00 81.06 334 ILE A N 1
ATOM 2577 C CA . ILE A 1 334 ? 46.046 -5.469 -11.348 1.00 81.06 334 ILE A CA 1
ATOM 2578 C C . ILE A 1 334 ? 46.939 -4.365 -10.768 1.00 81.06 334 ILE A C 1
ATOM 2580 O O . ILE A 1 334 ? 47.943 -4.643 -10.116 1.00 81.06 334 ILE A O 1
ATOM 2584 N N . GLN A 1 335 ? 46.596 -3.099 -11.022 1.00 72.56 335 GLN A N 1
ATOM 2585 C CA . GLN A 1 335 ? 47.395 -1.957 -10.558 1.00 72.56 335 GLN A CA 1
ATOM 2586 C C . GLN A 1 335 ? 47.201 -1.678 -9.059 1.00 72.56 335 GLN A C 1
ATOM 2588 O O . GLN A 1 335 ? 48.156 -1.323 -8.369 1.00 72.56 335 GLN A O 1
ATOM 2593 N N . GLU A 1 336 ? 45.983 -1.858 -8.542 1.00 73.75 336 GLU A N 1
ATOM 2594 C CA . GLU A 1 336 ? 45.677 -1.735 -7.115 1.00 73.75 336 GLU A CA 1
ATOM 2595 C C . GLU A 1 336 ? 45.818 -3.081 -6.392 1.00 73.75 336 GLU A C 1
ATOM 2597 O O . GLU A 1 336 ? 45.190 -4.077 -6.752 1.00 73.75 336 GLU A O 1
ATOM 2602 N N . LYS A 1 337 ? 46.625 -3.121 -5.323 1.00 75.25 337 LYS A N 1
ATOM 2603 C CA . LYS A 1 337 ? 46.757 -4.332 -4.507 1.00 75.25 337 LYS A CA 1
ATOM 2604 C C . LYS A 1 337 ? 45.513 -4.546 -3.644 1.00 75.25 337 LYS A C 1
ATOM 2606 O O . LYS A 1 337 ? 45.339 -3.890 -2.620 1.00 75.25 337 LYS A O 1
ATOM 2611 N N . LEU A 1 338 ? 44.705 -5.534 -4.009 1.00 78.44 338 LEU A N 1
ATOM 2612 C CA . LEU A 1 338 ? 43.583 -6.021 -3.209 1.00 78.44 338 LEU A CA 1
ATOM 2613 C C . LEU A 1 338 ? 44.061 -6.975 -2.109 1.00 78.44 338 LEU A C 1
ATOM 2615 O O . LEU A 1 338 ? 45.092 -7.638 -2.236 1.00 78.44 338 LEU A O 1
ATOM 2619 N N . SER A 1 339 ? 43.309 -7.067 -1.012 1.00 82.69 339 SER A N 1
ATOM 2620 C CA . SER A 1 339 ? 43.575 -8.094 -0.002 1.00 82.69 339 SER A CA 1
ATOM 2621 C C . SER A 1 339 ? 43.138 -9.472 -0.513 1.00 82.69 339 SER A C 1
ATOM 2623 O O . SER A 1 339 ? 42.140 -9.591 -1.227 1.00 82.69 339 SER A O 1
ATOM 2625 N N . LYS A 1 340 ? 43.839 -10.532 -0.087 1.00 80.75 340 LYS A N 1
ATOM 2626 C CA . LYS A 1 340 ? 43.505 -11.922 -0.448 1.00 80.75 340 LYS A CA 1
ATOM 2627 C C . LYS A 1 340 ? 42.045 -12.274 -0.125 1.00 80.75 340 LYS A C 1
ATOM 2629 O O . LYS A 1 340 ? 41.387 -12.957 -0.901 1.00 80.75 340 LYS A O 1
ATOM 2634 N N . ARG A 1 341 ? 41.523 -11.752 0.991 1.00 79.62 341 ARG A N 1
ATOM 2635 C CA . ARG A 1 341 ? 40.127 -11.931 1.411 1.00 79.62 341 ARG A CA 1
ATOM 2636 C C . ARG A 1 341 ? 39.137 -11.319 0.417 1.00 79.62 341 ARG A C 1
ATOM 2638 O O . ARG A 1 341 ? 38.206 -12.001 0.014 1.00 79.62 341 ARG A O 1
ATOM 2645 N N . VAL A 1 342 ? 39.361 -10.072 0.001 1.00 80.00 342 VAL A N 1
ATOM 2646 C CA . VAL A 1 342 ? 38.481 -9.372 -0.953 1.00 80.00 342 VAL A CA 1
ATOM 2647 C C . VAL A 1 342 ? 38.465 -10.094 -2.301 1.00 80.00 342 VAL A C 1
ATOM 2649 O O . VAL A 1 342 ? 37.401 -10.318 -2.863 1.00 80.00 342 VAL A O 1
ATOM 2652 N N . MET A 1 343 ? 39.624 -10.548 -2.784 1.00 79.94 343 MET A N 1
ATOM 2653 C CA . MET A 1 343 ? 39.723 -11.317 -4.031 1.00 79.94 343 MET A CA 1
ATOM 2654 C C . MET A 1 343 ? 38.945 -12.639 -3.985 1.00 79.94 343 MET A C 1
ATOM 2656 O O . MET A 1 343 ? 38.243 -12.980 -4.937 1.00 79.94 343 MET A O 1
ATOM 2660 N N . LEU A 1 344 ? 39.023 -13.367 -2.868 1.00 82.12 344 LEU A N 1
ATOM 2661 C CA . LEU A 1 344 ? 38.254 -14.597 -2.668 1.00 82.12 344 LEU A CA 1
ATOM 2662 C C . LEU A 1 344 ? 36.746 -14.326 -2.581 1.00 82.12 344 LEU A C 1
ATOM 2664 O O . LEU A 1 344 ? 35.962 -15.061 -3.178 1.00 82.12 344 LEU A O 1
ATOM 2668 N N . GLU A 1 345 ? 36.336 -13.252 -1.900 1.00 79.44 345 GLU A N 1
ATOM 2669 C CA . GLU A 1 345 ? 34.935 -12.811 -1.854 1.00 79.44 345 GLU A CA 1
ATOM 2670 C C . GLU A 1 345 ? 34.418 -12.441 -3.259 1.00 79.44 345 GLU A C 1
ATOM 2672 O O . GLU A 1 345 ? 33.307 -12.828 -3.629 1.00 79.44 345 GLU A O 1
ATOM 2677 N N . MET A 1 346 ? 35.241 -11.786 -4.089 1.00 79.19 346 MET A N 1
ATOM 2678 C CA . MET A 1 346 ? 34.919 -11.509 -5.494 1.00 79.19 346 MET A CA 1
ATOM 2679 C C . MET A 1 346 ? 34.779 -12.800 -6.315 1.00 79.19 346 MET A C 1
ATOM 2681 O O . MET A 1 346 ? 33.824 -12.928 -7.080 1.00 79.19 346 MET A O 1
ATOM 2685 N N . PHE A 1 347 ? 35.688 -13.771 -6.158 1.00 83.75 347 PHE A N 1
ATOM 2686 C CA . PHE A 1 347 ? 35.639 -15.064 -6.860 1.00 83.75 347 PHE A CA 1
ATOM 2687 C C . PHE A 1 347 ? 34.406 -15.886 -6.480 1.00 83.75 347 PHE A C 1
ATOM 2689 O O . PHE A 1 347 ? 33.727 -16.421 -7.356 1.00 83.75 347 PHE A O 1
ATOM 2696 N N . GLU A 1 348 ? 34.059 -15.929 -5.197 1.00 77.88 348 GLU A N 1
ATOM 2697 C CA . GLU A 1 348 ? 32.800 -16.512 -4.729 1.00 77.88 348 GLU A CA 1
ATOM 2698 C C . GLU A 1 348 ? 31.584 -15.784 -5.317 1.00 77.88 348 GLU A C 1
ATOM 2700 O O . GLU A 1 348 ? 30.635 -16.418 -5.785 1.00 77.88 348 GLU A O 1
ATOM 2705 N N . GLY A 1 349 ? 31.631 -14.451 -5.392 1.00 72.06 349 GLY A N 1
ATOM 2706 C CA . GLY A 1 349 ? 30.629 -13.650 -6.095 1.00 72.06 349 GLY A CA 1
ATOM 2707 C C . GLY A 1 349 ? 30.513 -14.003 -7.583 1.00 72.06 349 GLY A C 1
ATOM 2708 O O . GLY A 1 349 ? 29.411 -13.999 -8.133 1.00 72.06 349 GLY A O 1
ATOM 2709 N N . TYR A 1 350 ? 31.615 -14.366 -8.248 1.00 73.38 350 TYR A N 1
ATOM 2710 C CA . TYR A 1 350 ? 31.594 -14.855 -9.630 1.00 73.38 350 TYR A CA 1
ATOM 2711 C C . TYR A 1 350 ? 30.932 -16.228 -9.778 1.00 73.38 350 TYR A C 1
ATOM 2713 O O . TYR A 1 350 ? 30.263 -16.458 -10.783 1.00 73.38 350 TYR A O 1
ATOM 2721 N N . LYS A 1 351 ? 31.058 -17.108 -8.779 1.00 70.12 351 LYS A N 1
ATOM 2722 C CA . LYS A 1 351 ? 30.447 -18.450 -8.769 1.00 70.12 351 LYS A CA 1
ATOM 2723 C C . LYS A 1 351 ? 28.951 -18.439 -8.448 1.00 70.12 351 LYS A C 1
ATOM 2725 O O . LYS A 1 351 ? 28.220 -19.305 -8.915 1.00 70.12 351 LYS A O 1
ATOM 2730 N N . LYS A 1 352 ? 28.470 -17.444 -7.696 1.00 63.56 352 LYS A N 1
ATOM 2731 C CA . LYS A 1 352 ? 27.062 -17.330 -7.262 1.00 63.56 352 LYS A CA 1
ATOM 2732 C C . LYS A 1 352 ? 26.114 -16.672 -8.279 1.00 63.56 352 LYS A C 1
ATOM 2734 O O . LYS A 1 352 ? 25.010 -16.283 -7.920 1.00 63.56 352 LYS A O 1
ATOM 2739 N N . THR A 1 353 ? 26.505 -16.542 -9.546 1.00 55.00 353 THR A N 1
ATOM 2740 C CA . THR A 1 353 ? 25.728 -15.826 -10.582 1.00 55.00 353 THR A CA 1
ATOM 2741 C C . THR A 1 353 ? 24.947 -16.702 -11.528 1.00 55.00 353 THR A C 1
ATOM 2743 O O . THR A 1 353 ? 25.000 -16.534 -12.748 1.00 55.00 353 THR A O 1
ATOM 2746 N N . GLN A 1 354 ? 24.162 -17.604 -10.974 1.00 52.66 354 GLN A N 1
ATOM 2747 C CA . GLN A 1 354 ? 22.944 -17.938 -11.687 1.00 52.66 354 GLN A CA 1
ATOM 2748 C C . GLN A 1 354 ? 21.960 -16.790 -11.428 1.00 52.66 354 GLN A C 1
ATOM 2750 O O . GLN A 1 354 ? 21.864 -16.339 -10.283 1.00 52.66 354 GLN A O 1
ATOM 2755 N N . PRO A 1 355 ? 21.291 -16.240 -12.458 1.00 51.75 355 PR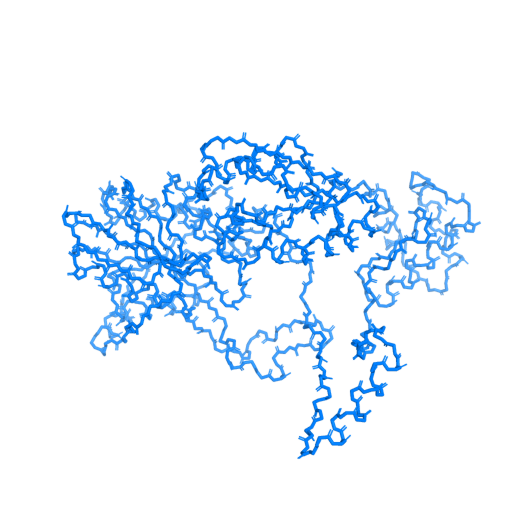O A N 1
ATOM 2756 C CA . PRO A 1 355 ? 20.150 -15.371 -12.225 1.00 51.75 355 PRO A CA 1
ATOM 2757 C C . PRO A 1 355 ? 19.205 -16.102 -11.272 1.00 51.75 355 PRO A C 1
ATOM 2759 O O . PRO A 1 355 ? 18.801 -17.224 -11.566 1.00 51.75 355 PRO A O 1
ATOM 2762 N N . SER A 1 356 ? 18.865 -15.496 -10.131 1.00 49.25 356 SER A N 1
ATOM 2763 C CA . SER A 1 356 ? 17.906 -16.103 -9.196 1.00 49.25 356 SER A CA 1
ATOM 2764 C C . SER A 1 356 ? 16.531 -16.326 -9.837 1.00 49.25 356 SER A C 1
ATOM 2766 O O . SER A 1 356 ? 15.710 -17.040 -9.274 1.00 49.25 356 SER A O 1
ATOM 2768 N N . TYR A 1 357 ? 16.286 -15.696 -10.990 1.00 55.69 357 TYR A N 1
ATOM 2769 C CA . TYR A 1 357 ? 15.084 -15.823 -11.794 1.00 55.69 357 TYR A CA 1
ATOM 2770 C C . TYR A 1 357 ? 15.434 -15.742 -13.284 1.00 55.69 357 TYR A C 1
ATOM 2772 O O . TYR A 1 357 ? 16.261 -14.924 -13.693 1.00 55.69 357 TYR A O 1
ATOM 2780 N N . THR A 1 358 ? 14.787 -16.574 -14.094 1.00 66.75 358 THR A N 1
ATOM 2781 C CA . THR A 1 358 ? 14.885 -16.578 -15.559 1.00 66.75 358 THR A CA 1
ATOM 2782 C C . THR A 1 358 ? 13.482 -16.415 -16.126 1.00 66.75 358 THR A C 1
ATOM 2784 O O . THR A 1 358 ? 12.587 -17.131 -15.697 1.00 66.75 358 THR A O 1
ATOM 2787 N N . GLY A 1 359 ? 13.277 -15.500 -17.071 1.00 80.19 359 GLY A N 1
ATOM 2788 C CA . GLY A 1 359 ? 11.967 -15.249 -17.680 1.00 80.19 359 GLY A CA 1
ATOM 2789 C C . GLY A 1 359 ? 12.001 -14.028 -18.596 1.00 80.19 359 GLY A C 1
ATOM 2790 O O . GLY A 1 359 ? 13.060 -13.441 -18.788 1.00 80.19 359 GLY A O 1
ATOM 2791 N N . ASP A 1 360 ? 10.861 -13.613 -19.135 1.00 89.81 360 ASP A N 1
ATOM 2792 C CA . ASP A 1 360 ? 10.756 -12.401 -19.960 1.00 89.81 360 ASP A CA 1
ATOM 2793 C C . ASP A 1 360 ? 10.311 -11.184 -19.124 1.00 89.81 360 ASP A C 1
ATOM 2795 O O . ASP A 1 360 ? 9.930 -11.316 -17.954 1.00 89.81 360 ASP A O 1
ATOM 2799 N N . VAL A 1 361 ? 10.402 -9.983 -19.704 1.00 92.50 361 VAL A N 1
ATOM 2800 C CA . VAL A 1 361 ? 9.857 -8.755 -19.106 1.00 92.50 361 VAL A CA 1
ATOM 2801 C C . VAL A 1 361 ? 8.441 -8.563 -19.619 1.00 92.50 361 VAL A C 1
ATOM 2803 O O . VAL A 1 361 ? 8.218 -8.427 -20.816 1.00 92.50 361 VAL A O 1
ATOM 2806 N N . TRP A 1 362 ? 7.473 -8.547 -18.720 1.00 96.56 362 TRP A N 1
ATOM 2807 C CA . TRP A 1 362 ? 6.066 -8.463 -19.071 1.00 96.56 362 TRP A CA 1
ATOM 2808 C C . TRP A 1 362 ? 5.485 -7.084 -18.787 1.00 96.56 362 TRP A C 1
ATOM 2810 O O . TRP A 1 362 ? 5.874 -6.419 -17.829 1.00 96.56 362 TRP A O 1
ATOM 2820 N N . VAL A 1 363 ? 4.504 -6.679 -19.589 1.00 97.25 363 VAL A N 1
ATOM 2821 C CA . VAL A 1 363 ? 3.651 -5.510 -19.347 1.00 97.25 363 VAL A CA 1
ATOM 2822 C C . VAL A 1 363 ? 2.203 -5.973 -19.323 1.00 97.25 363 VAL A C 1
ATOM 2824 O O . VAL A 1 363 ? 1.733 -6.570 -20.290 1.00 97.25 363 VAL A O 1
ATOM 2827 N N . ILE A 1 364 ? 1.475 -5.695 -18.242 1.00 96.25 364 ILE A N 1
ATOM 2828 C CA . ILE A 1 364 ? 0.023 -5.904 -18.239 1.00 96.25 364 ILE A CA 1
ATOM 2829 C C . ILE A 1 364 ? -0.631 -4.722 -18.954 1.00 96.25 364 ILE A C 1
ATOM 2831 O O . ILE A 1 364 ? -0.559 -3.589 -18.478 1.00 96.25 364 ILE A O 1
ATOM 2835 N N . ALA A 1 365 ? -1.240 -4.993 -20.106 1.00 95.31 365 ALA A N 1
ATOM 2836 C CA . ALA A 1 365 ? -1.854 -3.983 -20.951 1.00 95.31 365 ALA A CA 1
ATOM 2837 C C . ALA A 1 365 ? -3.192 -3.520 -20.363 1.00 95.31 365 ALA A C 1
ATOM 2839 O O . ALA A 1 365 ? -4.113 -4.316 -20.171 1.00 95.31 365 ALA A O 1
ATOM 2840 N N . GLU A 1 366 ? -3.308 -2.218 -20.113 1.00 93.56 366 GLU A N 1
ATOM 2841 C CA . GLU A 1 366 ? -4.581 -1.580 -19.778 1.00 93.56 366 GLU A CA 1
ATOM 2842 C C . GLU A 1 366 ? -5.290 -1.121 -21.057 1.00 93.56 366 GLU A C 1
ATOM 2844 O O . GLU A 1 366 ? -4.645 -0.620 -21.984 1.00 93.56 366 GLU A O 1
ATOM 2849 N N . HIS A 1 367 ? -6.614 -1.269 -21.096 1.00 91.75 367 HIS A N 1
ATOM 2850 C CA . HIS A 1 367 ? -7.452 -0.884 -22.231 1.00 91.75 367 HIS A CA 1
ATOM 2851 C C . HIS A 1 367 ? -8.853 -0.458 -21.773 1.00 91.75 367 HIS A C 1
ATOM 2853 O O . HIS A 1 367 ? -9.293 -0.795 -20.670 1.00 91.75 367 HIS A O 1
ATOM 2859 N N . ASP A 1 368 ? -9.575 0.253 -22.638 1.00 87.12 368 ASP A N 1
ATOM 2860 C CA . ASP A 1 368 ? -10.991 0.609 -22.447 1.00 87.12 368 ASP A CA 1
ATOM 2861 C C . ASP A 1 368 ? -11.960 -0.333 -23.189 1.00 87.12 368 ASP A C 1
ATOM 2863 O O . ASP A 1 368 ? -13.169 -0.273 -22.983 1.00 87.12 368 ASP A O 1
ATOM 2867 N N . GLY A 1 369 ? -11.416 -1.250 -23.998 1.00 84.25 369 GLY A N 1
ATOM 2868 C CA . GLY A 1 369 ? -12.153 -2.237 -24.793 1.00 84.25 369 GLY A CA 1
ATOM 2869 C C . GLY A 1 369 ? -12.084 -1.948 -26.290 1.00 84.25 369 GLY A C 1
ATOM 2870 O O . GLY A 1 369 ? -12.145 -2.877 -27.093 1.00 84.25 369 GLY A O 1
ATOM 2871 N N . GLU A 1 370 ? -11.879 -0.686 -26.659 1.00 85.31 370 GLU A N 1
ATOM 2872 C CA . GLU A 1 370 ? -11.685 -0.271 -28.045 1.00 85.31 370 GLU A CA 1
ATOM 2873 C C . GLU A 1 370 ? -10.198 -0.207 -28.385 1.00 85.31 370 GLU A C 1
ATOM 2875 O O . GLU A 1 370 ? -9.795 -0.739 -29.420 1.00 85.31 370 GLU A O 1
ATOM 2880 N N . LYS A 1 371 ? -9.386 0.373 -27.495 1.00 89.88 371 LYS A N 1
ATOM 2881 C CA . LYS A 1 371 ? -7.946 0.573 -27.699 1.00 89.88 371 LYS A CA 1
ATOM 2882 C C . LYS A 1 371 ? -7.139 0.408 -26.415 1.00 89.88 371 LYS A C 1
ATOM 2884 O O . LYS A 1 371 ? -7.689 0.411 -25.308 1.00 89.88 371 LYS A O 1
ATOM 2889 N N . THR A 1 372 ? -5.819 0.302 -26.560 1.00 92.38 372 THR A N 1
ATOM 2890 C CA . THR A 1 372 ? -4.925 0.296 -25.399 1.00 92.38 372 THR A CA 1
ATOM 2891 C C . THR A 1 372 ? -4.748 1.706 -24.824 1.00 92.38 372 THR A C 1
ATOM 2893 O O . THR A 1 372 ? -4.890 2.711 -25.520 1.00 92.38 372 THR A O 1
ATOM 2896 N N . ASN A 1 373 ? -4.489 1.797 -23.519 1.00 90.62 373 ASN A N 1
ATOM 2897 C CA . ASN A 1 373 ? -4.156 3.063 -22.866 1.00 90.62 373 ASN A CA 1
ATOM 2898 C C . ASN A 1 373 ? -2.718 3.487 -23.201 1.00 90.62 373 ASN A C 1
ATOM 2900 O O . ASN A 1 373 ? -1.820 2.648 -23.207 1.00 90.62 373 ASN A O 1
ATOM 2904 N N . ASP A 1 374 ? -2.468 4.794 -23.314 1.00 90.62 374 ASP A N 1
ATOM 2905 C CA . ASP A 1 374 ? -1.135 5.356 -23.609 1.00 90.62 374 ASP A CA 1
ATOM 2906 C C . ASP A 1 374 ? -0.047 4.877 -22.627 1.00 90.62 374 ASP A C 1
ATOM 2908 O O . ASP A 1 374 ? 1.087 4.594 -23.016 1.00 90.62 374 ASP A O 1
ATOM 2912 N N . VAL A 1 375 ? -0.413 4.696 -21.350 1.00 92.38 375 VAL A N 1
ATOM 2913 C CA . VAL A 1 375 ? 0.479 4.163 -20.305 1.00 92.38 375 VAL A CA 1
ATOM 2914 C C . VAL A 1 375 ? 1.027 2.782 -20.681 1.00 92.38 375 VAL A C 1
ATOM 2916 O O . VAL A 1 375 ? 2.174 2.473 -20.370 1.00 92.38 375 VAL A O 1
ATOM 2919 N N . THR A 1 376 ? 0.249 1.950 -21.378 1.00 94.56 376 THR A N 1
ATOM 2920 C CA . THR A 1 376 ? 0.700 0.637 -21.857 1.00 94.56 376 THR A CA 1
ATOM 2921 C C . THR A 1 376 ? 1.858 0.784 -22.846 1.00 94.56 376 THR A C 1
ATOM 2923 O O . THR A 1 376 ? 2.863 0.085 -22.713 1.00 94.56 376 THR A O 1
ATOM 2926 N N . ALA A 1 377 ? 1.766 1.724 -23.790 1.00 92.88 377 ALA A N 1
ATOM 2927 C CA . ALA A 1 377 ? 2.830 1.983 -24.759 1.00 92.88 377 ALA A CA 1
ATOM 2928 C C . ALA A 1 377 ? 4.096 2.547 -24.086 1.00 92.88 377 ALA A C 1
ATOM 2930 O O . ALA A 1 377 ? 5.209 2.103 -24.377 1.00 92.88 377 ALA A O 1
ATOM 2931 N N . GLU A 1 378 ? 3.942 3.465 -23.124 1.00 93.06 378 GLU A N 1
ATOM 2932 C CA . GLU A 1 378 ? 5.065 3.980 -22.326 1.00 93.06 378 GLU A CA 1
ATOM 2933 C C . GLU A 1 378 ? 5.785 2.857 -21.560 1.00 93.06 378 GLU A C 1
ATOM 2935 O O . GLU A 1 378 ? 7.022 2.785 -21.538 1.00 93.06 378 GLU A O 1
ATOM 2940 N N . LEU A 1 379 ? 5.013 1.948 -20.956 1.00 95.00 379 LEU A N 1
ATOM 2941 C CA . LEU A 1 379 ? 5.545 0.797 -20.234 1.00 95.00 379 LEU A CA 1
ATOM 2942 C C . LEU A 1 379 ? 6.239 -0.197 -21.155 1.00 95.00 379 LEU A C 1
ATOM 2944 O O . LEU A 1 379 ? 7.290 -0.700 -20.769 1.00 95.00 379 LEU A O 1
ATOM 2948 N N . LEU A 1 380 ? 5.717 -0.455 -22.355 1.00 95.19 380 LEU A N 1
ATOM 2949 C CA . LEU A 1 380 ? 6.381 -1.303 -23.350 1.00 95.19 380 LEU A CA 1
ATOM 2950 C C . LEU A 1 380 ? 7.720 -0.706 -23.793 1.00 95.19 380 LEU A C 1
ATOM 2952 O O . LEU A 1 380 ? 8.730 -1.412 -23.817 1.00 95.19 380 LEU A O 1
ATOM 2956 N N . GLY A 1 381 ? 7.784 0.610 -24.006 1.00 89.19 381 GLY A N 1
ATOM 2957 C CA . GLY A 1 381 ? 9.047 1.301 -24.274 1.00 89.19 381 GLY A CA 1
ATOM 2958 C C . GLY A 1 381 ? 10.069 1.119 -23.143 1.00 89.19 381 GLY A C 1
ATOM 2959 O O . GLY A 1 381 ? 11.251 0.832 -23.387 1.00 89.19 381 GLY A O 1
ATOM 2960 N N . LYS A 1 382 ? 9.627 1.223 -21.880 1.00 89.44 382 LYS A N 1
ATOM 2961 C CA . LYS A 1 382 ? 10.500 0.991 -20.719 1.00 89.44 382 LYS A CA 1
ATOM 2962 C C . LYS A 1 382 ? 10.872 -0.482 -20.548 1.00 89.44 382 LYS A C 1
ATOM 2964 O O . LYS A 1 382 ? 12.034 -0.768 -20.243 1.00 89.44 382 LYS A O 1
ATOM 2969 N N . ALA A 1 383 ? 9.936 -1.398 -20.779 1.00 90.88 383 ALA A N 1
ATOM 2970 C CA . ALA A 1 383 ? 10.160 -2.837 -20.781 1.00 90.88 383 ALA A CA 1
ATOM 2971 C C . ALA A 1 383 ? 11.228 -3.203 -21.809 1.00 90.88 383 ALA A C 1
ATOM 2973 O O . ALA A 1 383 ? 12.179 -3.885 -21.455 1.00 90.88 383 ALA A O 1
ATOM 2974 N N . GLY A 1 384 ? 11.174 -2.643 -23.020 1.00 87.31 384 GLY A N 1
ATOM 2975 C CA . GLY A 1 384 ? 12.200 -2.837 -24.045 1.00 87.31 384 GLY A CA 1
ATOM 2976 C C . GLY A 1 384 ? 13.582 -2.329 -23.632 1.00 87.31 384 GLY A C 1
ATOM 2977 O O . GLY A 1 384 ? 14.601 -2.899 -24.020 1.00 87.31 384 GLY A O 1
ATOM 2978 N N . HIS A 1 385 ? 13.675 -1.271 -22.821 1.00 81.25 385 HIS A N 1
ATOM 2979 C CA . HIS A 1 385 ? 14.957 -0.850 -22.245 1.00 81.25 385 HIS A CA 1
ATOM 2980 C C . HIS A 1 385 ? 15.493 -1.852 -21.206 1.00 81.25 385 HIS A C 1
ATOM 2982 O O . HIS A 1 385 ? 16.690 -2.134 -21.202 1.00 81.25 385 HIS A O 1
ATOM 2988 N N . LEU A 1 386 ? 14.623 -2.404 -20.354 1.00 79.69 386 LEU A N 1
ATOM 2989 C CA . LEU A 1 386 ? 14.984 -3.415 -19.349 1.00 79.69 386 LEU A CA 1
ATOM 2990 C C . LEU A 1 386 ? 15.329 -4.767 -19.992 1.00 79.69 386 LEU A C 1
ATOM 2992 O O . LEU A 1 386 ? 16.367 -5.352 -19.707 1.00 79.69 386 LEU A O 1
ATOM 2996 N N . ALA A 1 387 ? 14.500 -5.242 -20.914 1.00 81.50 387 ALA A N 1
ATOM 2997 C CA . ALA A 1 387 ? 14.678 -6.510 -21.605 1.00 81.50 387 ALA A CA 1
ATOM 2998 C C . ALA A 1 387 ? 15.997 -6.541 -22.393 1.00 81.50 387 ALA A C 1
ATOM 3000 O O . ALA A 1 387 ? 16.730 -7.524 -22.334 1.00 81.50 387 ALA A O 1
ATOM 3001 N N . ARG A 1 388 ? 16.386 -5.419 -23.024 1.00 78.69 388 ARG A N 1
ATOM 3002 C CA . ARG A 1 388 ? 17.684 -5.282 -23.710 1.00 78.69 388 ARG A CA 1
ATOM 3003 C C . ARG A 1 388 ? 18.898 -5.405 -22.789 1.00 78.69 388 ARG A C 1
ATOM 3005 O O . ARG A 1 388 ? 19.927 -5.903 -23.246 1.00 78.69 388 ARG A O 1
ATOM 3012 N N . SER A 1 389 ? 18.830 -4.930 -21.542 1.00 71.06 389 SER A N 1
ATOM 3013 C CA . SER A 1 389 ? 19.947 -5.086 -20.596 1.00 71.06 389 SER A CA 1
ATOM 3014 C C . SER A 1 389 ? 20.034 -6.509 -20.039 1.00 71.06 389 SER A C 1
ATOM 3016 O O . SER A 1 389 ? 21.128 -6.971 -19.713 1.00 71.06 389 SER A O 1
ATOM 3018 N N . LEU A 1 390 ? 18.898 -7.206 -19.986 1.00 73.50 390 LEU A N 1
ATOM 3019 C CA . LEU A 1 390 ? 18.767 -8.585 -19.520 1.00 73.50 390 LEU A CA 1
ATOM 3020 C C . LEU A 1 390 ? 18.982 -9.626 -20.634 1.00 73.50 390 LEU A C 1
ATOM 3022 O O . LEU A 1 390 ? 19.266 -10.781 -20.331 1.00 73.50 390 LEU A O 1
ATOM 3026 N N . GLY A 1 391 ? 18.884 -9.224 -21.905 1.00 77.19 391 GLY A N 1
ATOM 3027 C CA . GLY A 1 391 ? 18.966 -10.124 -23.057 1.00 77.19 391 GLY A CA 1
ATOM 3028 C C . GLY A 1 391 ? 17.738 -11.026 -23.213 1.00 77.19 391 GLY A C 1
ATOM 3029 O O . GLY A 1 391 ? 17.882 -12.157 -23.666 1.00 77.19 391 GLY A O 1
ATOM 3030 N N . VAL A 1 392 ? 16.559 -10.547 -22.809 1.00 84.88 392 VAL A N 1
ATOM 3031 C CA . VAL A 1 392 ? 15.287 -11.297 -22.844 1.00 84.88 392 VAL A CA 1
ATOM 3032 C C . VAL A 1 392 ? 14.241 -10.577 -23.691 1.00 84.88 392 VAL A C 1
ATOM 3034 O O . VAL A 1 392 ? 14.519 -9.493 -24.209 1.00 84.88 392 VAL A O 1
ATOM 3037 N N . ARG A 1 393 ? 13.056 -11.175 -23.844 1.00 92.50 393 ARG A N 1
ATOM 3038 C CA . ARG A 1 393 ? 11.964 -10.616 -24.649 1.00 92.50 393 ARG A CA 1
ATOM 3039 C C . ARG A 1 393 ? 11.042 -9.733 -23.810 1.00 92.50 393 ARG A C 1
ATOM 3041 O O . ARG A 1 393 ? 11.053 -9.786 -22.575 1.00 92.50 393 ARG A O 1
ATOM 3048 N N . VAL A 1 394 ? 10.250 -8.917 -24.492 1.00 96.19 394 VAL A N 1
ATOM 3049 C CA . VAL A 1 394 ? 9.139 -8.149 -23.934 1.00 96.19 394 VAL A CA 1
ATOM 3050 C C . VAL A 1 394 ? 7.829 -8.814 -24.331 1.00 96.19 394 VAL A C 1
ATOM 3052 O O . VAL A 1 394 ? 7.524 -8.895 -25.515 1.00 96.19 394 VAL A O 1
ATOM 3055 N N . SER A 1 395 ? 7.013 -9.217 -23.363 1.00 97.12 395 SER A N 1
ATOM 3056 C CA . SER A 1 395 ? 5.661 -9.718 -23.642 1.00 97.12 395 SER A CA 1
ATOM 3057 C C . SER A 1 395 ? 4.607 -8.751 -23.120 1.00 97.12 395 SER A C 1
ATOM 3059 O O . SER A 1 395 ? 4.712 -8.242 -22.003 1.00 97.12 395 SER A O 1
ATOM 3061 N N . ALA A 1 396 ? 3.548 -8.525 -23.889 1.00 97.44 396 ALA A N 1
ATOM 3062 C CA . ALA A 1 396 ? 2.353 -7.859 -23.382 1.00 97.44 396 ALA A CA 1
ATOM 3063 C C . ALA A 1 396 ? 1.324 -8.902 -22.924 1.00 97.44 396 ALA A C 1
ATOM 3065 O O . ALA A 1 396 ? 1.135 -9.925 -23.576 1.00 97.44 396 ALA A O 1
ATOM 3066 N N . VAL A 1 397 ? 0.618 -8.646 -21.827 1.00 97.00 397 VAL A N 1
ATOM 3067 C CA . VAL A 1 397 ? -0.505 -9.477 -21.374 1.00 97.00 397 VAL A CA 1
ATOM 3068 C C . VAL A 1 397 ? -1.786 -8.676 -21.521 1.00 97.00 397 VAL A C 1
ATOM 3070 O O . VAL A 1 397 ? -1.964 -7.659 -20.853 1.00 97.00 397 VAL A O 1
ATOM 3073 N N . LEU A 1 398 ? -2.682 -9.148 -22.381 1.00 96.50 398 LEU A N 1
ATOM 3074 C CA . LEU A 1 398 ? -3.946 -8.503 -22.703 1.00 96.50 398 LEU A CA 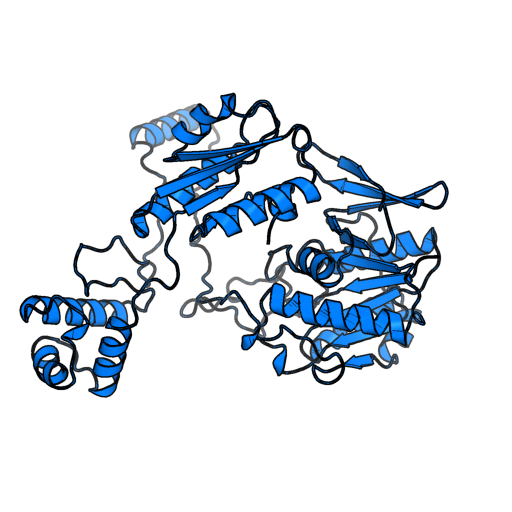1
ATOM 3075 C C . LEU A 1 398 ? -5.109 -9.327 -22.141 1.00 96.50 398 LEU A C 1
ATOM 3077 O O . LEU A 1 398 ? -5.339 -10.459 -22.564 1.00 96.50 398 LEU A O 1
ATOM 3081 N N . VAL A 1 399 ? -5.839 -8.759 -21.180 1.00 95.50 399 VAL A N 1
ATOM 3082 C CA . VAL A 1 399 ? -6.919 -9.437 -20.444 1.00 95.50 399 VAL A CA 1
ATOM 3083 C C . VAL A 1 399 ? -8.242 -8.730 -20.712 1.00 95.50 399 VAL A C 1
ATOM 3085 O O . VAL A 1 399 ? -8.400 -7.586 -20.302 1.00 95.50 399 VAL A O 1
ATOM 3088 N N . GLY A 1 400 ? -9.205 -9.400 -21.345 1.00 94.62 400 GLY A N 1
ATOM 3089 C CA . GLY A 1 400 ? -10.485 -8.769 -21.682 1.00 94.62 400 GLY A CA 1
ATOM 3090 C C . GLY A 1 400 ? -11.473 -9.704 -22.373 1.00 94.62 400 GLY A C 1
ATOM 3091 O O . GLY A 1 400 ? -11.450 -10.913 -22.171 1.00 94.62 400 GLY A O 1
ATOM 3092 N N . HIS A 1 401 ? -12.350 -9.152 -23.211 1.00 95.00 401 HIS A N 1
ATOM 3093 C CA . HIS A 1 401 ? -13.257 -9.919 -24.066 1.00 95.00 401 HIS A CA 1
ATOM 3094 C C . HIS A 1 401 ? -13.180 -9.389 -25.496 1.00 95.00 401 HIS A C 1
ATOM 3096 O O . HIS A 1 401 ? -13.402 -8.198 -25.703 1.00 95.00 401 HIS A O 1
ATOM 3102 N N . LYS A 1 402 ? -12.910 -10.264 -26.477 1.00 93.56 402 LYS A N 1
ATOM 3103 C CA . LYS A 1 402 ? -12.731 -9.890 -27.894 1.00 93.56 402 LYS A CA 1
ATOM 3104 C C . LYS A 1 402 ? -11.703 -8.764 -28.066 1.00 93.56 402 LYS A C 1
ATOM 3106 O O . LYS A 1 402 ? -11.978 -7.768 -28.721 1.00 93.56 402 LYS A O 1
ATOM 3111 N N . CYS A 1 403 ? -10.540 -8.913 -27.442 1.00 93.31 403 CYS A N 1
ATOM 3112 C CA . CYS A 1 403 ? -9.472 -7.918 -27.400 1.00 93.31 403 CYS A CA 1
ATOM 3113 C C . CYS A 1 403 ? -8.373 -8.155 -28.450 1.00 93.31 403 CYS A C 1
ATOM 3115 O O . CYS A 1 403 ? -7.450 -7.352 -28.566 1.00 93.31 403 CYS A O 1
ATOM 3117 N N . LYS A 1 404 ? -8.470 -9.219 -29.259 1.00 94.38 404 LYS A N 1
ATOM 3118 C CA . LYS A 1 404 ? -7.470 -9.556 -30.289 1.00 94.38 404 LYS A CA 1
ATOM 3119 C C . LYS A 1 404 ? -7.155 -8.425 -31.284 1.00 94.38 404 LYS A C 1
ATOM 3121 O O . LYS A 1 404 ? -6.048 -8.388 -31.812 1.00 94.38 404 LYS A O 1
ATOM 3126 N N . HIS A 1 405 ? -8.081 -7.502 -31.542 1.00 94.88 405 HIS A N 1
ATOM 3127 C CA . HIS A 1 405 ? -7.855 -6.367 -32.451 1.00 94.88 405 HIS A CA 1
ATOM 3128 C C . HIS A 1 405 ? -6.805 -5.365 -31.947 1.00 94.88 405 HIS A C 1
ATOM 3130 O O . HIS A 1 405 ? -6.271 -4.616 -32.754 1.00 94.88 405 HIS A O 1
ATOM 3136 N N . MET A 1 406 ? -6.477 -5.365 -30.651 1.00 95.50 406 MET A N 1
ATOM 3137 C CA . MET A 1 406 ? -5.459 -4.482 -30.056 1.00 95.50 406 MET A CA 1
ATOM 3138 C C . MET A 1 406 ? -4.032 -5.055 -30.122 1.00 95.50 406 MET A C 1
ATOM 3140 O O . MET A 1 406 ? -3.080 -4.415 -29.685 1.00 95.50 406 MET A O 1
ATOM 3144 N N . VAL A 1 407 ? -3.853 -6.273 -30.643 1.00 96.00 407 VAL A N 1
ATOM 3145 C CA . VAL A 1 407 ? -2.544 -6.952 -30.668 1.00 96.00 407 VAL A CA 1
ATOM 3146 C C . VAL A 1 407 ? -1.535 -6.201 -31.530 1.00 96.00 407 VAL A C 1
ATOM 3148 O O . VAL A 1 407 ? -0.399 -6.012 -31.104 1.00 96.00 407 VAL A O 1
ATOM 3151 N N . ASP A 1 408 ? -1.951 -5.746 -32.713 1.00 94.38 408 ASP A N 1
ATOM 3152 C CA . ASP A 1 408 ? -1.057 -5.065 -33.654 1.00 94.38 408 ASP A CA 1
ATOM 3153 C C . ASP A 1 408 ? -0.499 -3.762 -33.056 1.00 94.38 408 ASP A C 1
ATOM 3155 O O . ASP A 1 408 ? 0.669 -3.434 -33.259 1.00 94.38 408 ASP A O 1
ATOM 3159 N N . GLU A 1 409 ? -1.305 -3.063 -32.251 1.00 94.44 409 GLU A N 1
ATOM 3160 C CA . GLU A 1 409 ? -0.901 -1.863 -31.512 1.00 94.44 409 GLU A CA 1
ATOM 3161 C C . GLU A 1 409 ? 0.181 -2.176 -30.464 1.00 94.44 409 GLU A C 1
ATOM 3163 O O . GLU A 1 409 ? 1.192 -1.478 -30.387 1.00 94.44 409 GLU A O 1
ATOM 3168 N N . LEU A 1 410 ? 0.019 -3.261 -29.697 1.00 96.56 410 LEU A N 1
ATOM 3169 C CA . LEU A 1 410 ? 0.987 -3.688 -28.678 1.00 96.56 410 LEU A CA 1
ATOM 3170 C C . LEU A 1 410 ? 2.325 -4.120 -29.292 1.00 96.56 410 LEU A C 1
ATOM 3172 O O . LEU A 1 410 ? 3.387 -3.771 -28.772 1.00 96.56 410 LEU A O 1
ATOM 3176 N N . ILE A 1 411 ? 2.282 -4.851 -30.409 1.00 96.44 411 ILE A N 1
ATOM 3177 C CA . ILE A 1 411 ? 3.487 -5.238 -31.152 1.00 96.44 411 ILE A CA 1
ATOM 3178 C C . ILE A 1 411 ? 4.187 -3.991 -31.705 1.00 96.44 411 ILE A C 1
ATOM 3180 O O . ILE A 1 411 ? 5.394 -3.829 -31.527 1.00 96.44 411 ILE A O 1
ATOM 3184 N N . ALA A 1 412 ? 3.436 -3.062 -32.307 1.00 93.12 412 ALA A N 1
ATOM 3185 C CA . ALA A 1 412 ? 3.986 -1.803 -32.810 1.00 93.12 412 ALA A CA 1
ATOM 3186 C C . ALA A 1 412 ? 4.618 -0.941 -31.698 1.00 93.12 412 ALA A C 1
ATOM 3188 O O . ALA A 1 412 ? 5.606 -0.247 -31.945 1.00 93.12 412 ALA A O 1
ATOM 3189 N N . ALA A 1 413 ? 4.091 -1.016 -30.472 1.00 91.94 413 ALA A N 1
ATOM 3190 C CA . ALA A 1 413 ? 4.630 -0.342 -29.291 1.00 91.94 413 ALA A CA 1
ATOM 3191 C C . ALA A 1 413 ? 5.875 -1.023 -28.678 1.00 91.94 413 ALA A C 1
ATOM 3193 O O . ALA A 1 413 ? 6.490 -0.456 -27.772 1.00 91.94 413 ALA A O 1
ATOM 3194 N N . GLY A 1 414 ? 6.288 -2.196 -29.176 1.00 91.50 414 GLY A N 1
ATOM 3195 C CA . GLY A 1 414 ? 7.543 -2.854 -28.795 1.00 91.50 414 GLY A CA 1
ATOM 3196 C C . GLY A 1 414 ? 7.403 -4.159 -28.009 1.00 91.50 414 GLY A C 1
ATOM 3197 O O . GLY A 1 414 ? 8.381 -4.579 -27.390 1.00 91.50 414 GLY A O 1
ATOM 3198 N N . ALA A 1 415 ? 6.226 -4.793 -28.004 1.00 96.75 415 ALA A N 1
ATOM 3199 C CA . ALA A 1 415 ? 6.086 -6.172 -27.537 1.00 96.75 415 ALA A CA 1
ATOM 3200 C C . ALA A 1 415 ? 6.616 -7.165 -28.592 1.00 96.75 415 ALA A C 1
ATOM 3202 O O . ALA A 1 415 ? 6.298 -7.046 -29.773 1.00 96.75 415 ALA A O 1
ATOM 3203 N N . ASP A 1 416 ? 7.385 -8.166 -28.164 1.00 96.00 416 ASP A N 1
ATOM 3204 C CA . ASP A 1 416 ? 7.836 -9.284 -29.001 1.00 96.00 416 ASP A CA 1
ATOM 3205 C C . ASP A 1 416 ? 6.734 -10.347 -29.162 1.00 96.00 416 ASP A C 1
ATOM 3207 O O . ASP A 1 416 ? 6.602 -10.968 -30.218 1.00 96.00 416 ASP A O 1
ATOM 3211 N N . ASP A 1 417 ? 5.928 -10.559 -28.117 1.00 95.88 417 ASP A N 1
ATOM 3212 C CA . ASP A 1 417 ? 4.728 -11.395 -28.155 1.00 95.88 417 ASP A CA 1
ATOM 3213 C C . ASP A 1 417 ? 3.607 -10.857 -27.250 1.00 95.88 417 ASP A C 1
ATOM 3215 O O . ASP A 1 417 ? 3.817 -9.991 -26.397 1.00 95.88 417 ASP A O 1
ATOM 3219 N N . VAL A 1 418 ? 2.382 -11.343 -27.478 1.00 97.19 418 VAL A N 1
ATOM 3220 C CA . VAL A 1 418 ? 1.192 -10.939 -26.721 1.00 97.19 418 VAL A CA 1
ATOM 3221 C C . VAL A 1 418 ? 0.459 -12.169 -26.192 1.00 97.19 418 VAL A C 1
ATOM 3223 O O . VAL A 1 418 ? -0.034 -13.002 -26.956 1.00 97.19 418 VAL A O 1
ATOM 3226 N N . HIS A 1 419 ? 0.331 -12.260 -24.871 1.00 96.00 419 HIS A N 1
ATOM 3227 C CA . HIS A 1 419 ? -0.511 -13.235 -24.190 1.00 96.00 419 HIS A CA 1
ATOM 3228 C C . HIS A 1 419 ? -1.934 -12.694 -24.071 1.00 96.00 419 HIS A C 1
ATOM 3230 O O . HIS A 1 419 ? -2.193 -11.767 -23.307 1.00 96.00 419 HIS A O 1
ATOM 3236 N N . ILE A 1 420 ? -2.865 -13.291 -24.808 1.00 95.88 420 ILE A N 1
ATOM 3237 C CA . ILE A 1 420 ? -4.275 -12.897 -24.798 1.00 95.88 420 ILE A CA 1
ATOM 3238 C C . ILE A 1 420 ? -5.044 -13.830 -23.864 1.00 95.88 420 ILE A C 1
ATOM 3240 O O . ILE A 1 420 ? -4.991 -15.052 -24.025 1.00 95.88 420 ILE A O 1
ATOM 3244 N N . ILE A 1 421 ? -5.779 -13.260 -22.912 1.00 95.06 421 ILE A N 1
ATOM 3245 C CA . ILE A 1 421 ? -6.726 -13.989 -22.072 1.00 95.06 421 ILE A CA 1
ATOM 3246 C C . ILE A 1 421 ? -8.114 -13.392 -22.265 1.00 95.06 421 ILE A C 1
ATOM 3248 O O . ILE A 1 421 ? -8.384 -12.267 -21.844 1.00 95.06 421 ILE A O 1
ATOM 3252 N N . GLU A 1 422 ? -8.985 -14.174 -22.900 1.00 94.19 422 GLU A N 1
ATOM 3253 C CA . GLU A 1 422 ? -10.346 -13.774 -23.238 1.00 94.19 422 GLU A CA 1
ATOM 3254 C C . GLU A 1 422 ? -11.388 -14.586 -22.472 1.00 94.19 422 GLU A C 1
ATOM 3256 O O . GLU A 1 422 ? -11.357 -15.815 -22.479 1.00 94.19 422 GLU A O 1
ATOM 3261 N N . ASP A 1 423 ? -12.341 -13.892 -21.853 1.00 94.69 423 ASP A N 1
ATOM 3262 C CA . ASP A 1 423 ? -13.537 -14.487 -21.250 1.00 94.69 423 ASP A CA 1
ATOM 3263 C C . ASP A 1 423 ? -14.665 -13.442 -21.220 1.00 94.69 423 ASP A C 1
ATOM 3265 O O . ASP A 1 423 ? -14.409 -12.243 -21.131 1.00 94.69 423 ASP A O 1
ATOM 3269 N N . GLU A 1 424 ? -15.928 -13.860 -21.303 1.00 92.69 424 GLU A N 1
ATOM 3270 C CA . GLU A 1 424 ? -17.073 -12.940 -21.214 1.00 92.69 424 GLU A CA 1
ATOM 3271 C C . GLU A 1 424 ? -17.137 -12.213 -19.857 1.00 92.69 424 GLU A C 1
ATOM 3273 O O . GLU A 1 424 ? -17.504 -11.038 -19.793 1.00 92.69 424 GLU A O 1
ATOM 3278 N N . LEU A 1 425 ? -16.693 -12.857 -18.771 1.00 91.06 425 LEU A N 1
ATOM 3279 C CA . LEU A 1 425 ? -16.605 -12.257 -17.434 1.00 91.06 425 LEU A CA 1
ATOM 3280 C C . LEU A 1 425 ? -15.581 -11.116 -17.341 1.00 91.06 425 LEU A C 1
ATOM 3282 O O . LEU A 1 425 ? -15.615 -10.351 -16.373 1.00 91.06 425 LEU A O 1
ATOM 3286 N N . LEU A 1 426 ? -14.685 -11.013 -18.324 1.00 92.56 426 LEU A N 1
ATOM 3287 C CA . LEU A 1 426 ? -13.646 -9.990 -18.433 1.00 92.56 426 LEU A CA 1
ATOM 3288 C C . LEU A 1 426 ? -14.041 -8.864 -19.396 1.00 92.56 426 LEU A C 1
ATOM 3290 O O . LEU A 1 426 ? -13.217 -8.011 -19.702 1.00 92.56 426 LEU A O 1
ATOM 3294 N N . LYS A 1 427 ? -15.291 -8.834 -19.878 1.00 90.19 427 LYS A N 1
ATOM 3295 C CA . LYS A 1 427 ? -15.778 -7.752 -20.745 1.00 90.19 427 LYS A CA 1
ATOM 3296 C C . LYS A 1 427 ? -15.677 -6.382 -20.074 1.00 90.19 427 LYS A C 1
ATOM 3298 O O . LYS A 1 427 ? -15.248 -5.426 -20.709 1.00 90.19 427 LYS A O 1
ATOM 3303 N N . ASP A 1 428 ? -16.066 -6.306 -18.803 1.00 87.56 428 ASP A N 1
ATOM 3304 C CA . ASP A 1 428 ? -15.936 -5.098 -17.993 1.00 87.56 428 ASP A CA 1
ATOM 3305 C C . ASP A 1 428 ? -14.783 -5.265 -17.003 1.00 87.56 428 ASP A C 1
ATOM 3307 O O . ASP A 1 428 ? -14.664 -6.311 -16.352 1.00 87.56 428 ASP A O 1
ATOM 3311 N N . PHE A 1 429 ? -13.992 -4.209 -16.796 1.00 87.06 429 PHE A N 1
ATOM 3312 C CA . PHE A 1 429 ? -12.940 -4.235 -15.784 1.00 87.06 429 PHE A CA 1
ATOM 3313 C C . PHE A 1 429 ? -13.528 -4.465 -14.386 1.00 87.06 429 PHE A C 1
ATOM 3315 O O . PHE A 1 429 ? -14.211 -3.615 -13.804 1.00 87.06 429 PHE A O 1
ATOM 3322 N N . ARG A 1 430 ? -13.220 -5.631 -13.815 1.00 84.88 430 ARG A N 1
ATOM 3323 C CA . ARG A 1 430 ? -13.591 -6.009 -12.449 1.00 84.88 430 ARG A CA 1
ATOM 3324 C C . ARG A 1 430 ? -12.334 -6.449 -11.701 1.00 84.88 430 ARG A C 1
ATOM 3326 O O . ARG A 1 430 ? -11.737 -7.451 -12.094 1.00 84.88 430 ARG A O 1
ATOM 3333 N N . PRO A 1 431 ? -11.968 -5.780 -10.588 1.00 83.56 431 PRO A N 1
ATOM 3334 C CA . PRO A 1 431 ? -10.732 -6.056 -9.857 1.00 83.56 431 PRO A CA 1
ATOM 3335 C C . PRO A 1 431 ? -10.484 -7.529 -9.536 1.00 83.56 431 PRO A C 1
ATOM 3337 O O . PRO A 1 431 ? -9.394 -8.034 -9.764 1.00 83.56 431 PRO A O 1
ATOM 3340 N N . SER A 1 432 ? -11.497 -8.234 -9.022 1.00 83.44 432 SER A N 1
ATOM 3341 C CA . SER A 1 432 ? -11.338 -9.618 -8.563 1.00 83.44 432 SER A CA 1
ATOM 3342 C C . SER A 1 432 ? -11.101 -10.613 -9.716 1.00 83.44 432 SER A C 1
ATOM 3344 O O . SER A 1 432 ? -10.100 -11.327 -9.647 1.00 83.44 432 SER A O 1
ATOM 3346 N N . PRO A 1 433 ? -11.922 -10.646 -10.790 1.00 89.19 433 PRO A N 1
ATOM 3347 C CA . PRO A 1 433 ? -11.632 -11.455 -11.977 1.00 89.19 433 PRO A CA 1
ATOM 3348 C C . PRO A 1 433 ? -10.283 -11.132 -12.624 1.00 89.19 433 PRO A C 1
ATOM 3350 O O . PRO A 1 433 ? -9.494 -12.045 -12.854 1.00 89.19 433 PRO A O 1
ATOM 3353 N N . TYR A 1 434 ? -9.984 -9.846 -12.845 1.00 91.38 434 TYR A N 1
ATOM 3354 C CA . TYR A 1 434 ? -8.732 -9.423 -13.478 1.00 91.38 434 TYR A CA 1
ATOM 3355 C C . TYR A 1 434 ? -7.513 -9.830 -12.649 1.00 91.38 434 TYR A C 1
ATOM 3357 O O . TYR A 1 434 ? -6.604 -10.466 -13.175 1.00 91.38 434 TYR A O 1
ATOM 3365 N N . ARG A 1 435 ? -7.514 -9.542 -11.339 1.00 88.62 435 ARG A N 1
ATOM 3366 C CA . ARG A 1 435 ? -6.423 -9.930 -10.433 1.00 88.62 435 ARG A CA 1
ATOM 3367 C C . ARG A 1 435 ? -6.203 -11.439 -10.434 1.00 88.62 435 ARG A C 1
ATOM 3369 O O . ARG A 1 435 ? -5.060 -11.872 -10.505 1.00 88.62 435 ARG A O 1
ATOM 3376 N N . LYS A 1 436 ? -7.278 -12.236 -10.383 1.00 89.31 436 LYS A N 1
ATOM 3377 C CA . LYS A 1 436 ? -7.177 -13.702 -10.405 1.00 89.31 436 LYS A CA 1
ATOM 3378 C C . LYS A 1 436 ? -6.531 -14.193 -11.699 1.00 89.31 436 LYS A C 1
ATOM 3380 O O . LYS A 1 436 ? -5.599 -14.983 -11.643 1.00 89.31 436 LYS A O 1
ATOM 3385 N N . VAL A 1 437 ? -7.004 -13.713 -12.846 1.00 93.12 437 VAL A N 1
ATOM 3386 C CA . VAL A 1 437 ? -6.486 -14.125 -14.156 1.00 93.12 437 VAL A CA 1
ATOM 3387 C C . VAL A 1 437 ? -5.023 -13.727 -14.320 1.00 93.12 437 VAL A C 1
ATOM 3389 O O . VAL A 1 437 ? -4.200 -14.576 -14.648 1.00 93.12 437 VAL A O 1
ATOM 3392 N N . VAL A 1 438 ? -4.683 -12.468 -14.032 1.00 92.88 438 VAL A N 1
ATOM 3393 C CA . VAL A 1 438 ? -3.301 -11.978 -14.117 1.00 92.88 438 VAL A CA 1
ATOM 3394 C C . VAL A 1 438 ? -2.384 -12.780 -13.190 1.00 92.88 438 VAL A C 1
ATOM 3396 O O . VAL A 1 438 ? -1.323 -13.216 -13.627 1.00 92.88 438 VAL A O 1
ATOM 3399 N N . ALA A 1 439 ? -2.799 -13.042 -11.946 1.00 91.12 439 ALA A N 1
ATOM 3400 C CA . ALA A 1 439 ? -2.012 -13.828 -10.998 1.00 91.12 439 ALA A CA 1
ATOM 3401 C C . ALA A 1 439 ? -1.779 -15.271 -11.476 1.00 91.12 439 ALA A C 1
ATOM 3403 O O . ALA A 1 439 ? -0.655 -15.762 -11.391 1.00 91.12 439 ALA A O 1
ATOM 3404 N N . GLU A 1 440 ? -2.804 -15.942 -12.008 1.00 91.81 440 GLU A N 1
ATOM 3405 C CA . GLU A 1 440 ? -2.675 -17.303 -12.546 1.00 91.81 440 GLU A CA 1
ATOM 3406 C C . GLU A 1 440 ? -1.762 -17.349 -13.778 1.00 91.81 440 GLU A C 1
ATOM 3408 O O . GLU A 1 440 ? -0.955 -18.268 -13.912 1.00 91.81 440 GLU A O 1
ATOM 3413 N N . VAL A 1 441 ? -1.826 -16.347 -14.663 1.00 92.38 441 VAL A N 1
ATOM 3414 C CA . VAL A 1 441 ? -0.942 -16.286 -15.838 1.00 92.38 441 VAL A CA 1
ATOM 3415 C C . VAL A 1 441 ? 0.505 -16.022 -15.415 1.00 92.38 441 VAL A C 1
ATOM 3417 O O . VAL A 1 441 ? 1.400 -16.736 -15.863 1.00 92.38 441 VAL A O 1
ATOM 3420 N N . VAL A 1 442 ? 0.746 -15.071 -14.509 1.00 90.25 442 VAL A N 1
ATOM 3421 C CA . VAL A 1 442 ? 2.092 -14.811 -13.969 1.00 90.25 442 VAL A CA 1
ATOM 3422 C C . VAL A 1 442 ? 2.642 -16.053 -13.263 1.00 90.25 442 VAL A C 1
ATOM 3424 O O . VAL A 1 442 ? 3.791 -16.416 -13.480 1.00 90.25 442 VAL A O 1
ATOM 3427 N N . LYS A 1 443 ? 1.821 -16.767 -12.484 1.00 87.25 443 LYS A N 1
ATOM 3428 C CA . LYS A 1 443 ? 2.222 -18.020 -11.825 1.00 87.25 443 LYS A CA 1
ATOM 3429 C C . LYS A 1 443 ? 2.521 -19.148 -12.816 1.00 87.25 443 LYS A C 1
ATOM 3431 O O . LYS A 1 443 ? 3.360 -19.994 -12.536 1.00 87.25 443 LYS A O 1
ATOM 3436 N N . LYS A 1 444 ? 1.822 -19.192 -13.952 1.00 88.75 444 LYS A N 1
ATOM 3437 C CA . LYS A 1 444 ? 1.996 -20.235 -14.970 1.00 88.75 444 LYS A CA 1
ATOM 3438 C C . LYS A 1 444 ? 3.276 -20.060 -15.787 1.00 88.75 444 LYS A C 1
ATOM 3440 O O . LYS A 1 444 ? 3.893 -21.061 -16.135 1.00 88.75 444 LYS A O 1
ATOM 3445 N N . TYR A 1 445 ? 3.614 -18.826 -16.152 1.00 87.25 445 TYR A N 1
ATOM 3446 C CA . TYR A 1 445 ? 4.723 -18.535 -17.069 1.00 87.25 445 TYR A CA 1
ATOM 3447 C C . TYR A 1 445 ? 5.962 -17.952 -16.377 1.00 87.25 445 TYR A C 1
ATOM 3449 O O . TYR A 1 445 ? 6.995 -17.831 -17.026 1.00 87.25 445 TYR A O 1
ATOM 3457 N N . GLU A 1 446 ? 5.856 -17.602 -15.091 1.00 84.00 446 GLU A N 1
ATOM 3458 C CA . GLU A 1 446 ? 6.948 -17.124 -14.231 1.00 84.00 446 GLU A CA 1
ATOM 3459 C C . GLU A 1 446 ? 7.845 -16.049 -14.893 1.00 84.00 446 GLU A C 1
ATOM 3461 O O . GLU A 1 446 ? 9.066 -16.208 -14.960 1.00 84.00 446 GLU A O 1
ATOM 3466 N N . PRO A 1 447 ? 7.276 -14.931 -15.399 1.00 87.81 447 PRO A N 1
ATOM 3467 C CA . PRO A 1 447 ? 8.081 -13.836 -15.937 1.00 87.81 447 PRO A CA 1
ATOM 3468 C C . PRO A 1 447 ? 9.008 -13.256 -14.865 1.00 87.81 447 PRO A C 1
ATOM 3470 O O . PRO A 1 447 ? 8.651 -13.182 -13.688 1.00 87.81 447 PRO A O 1
ATOM 3473 N N . GLN A 1 448 ? 10.190 -12.785 -15.272 1.00 80.88 448 GLN A N 1
ATOM 3474 C CA . GLN A 1 448 ? 11.169 -12.268 -14.309 1.00 80.88 448 GLN A CA 1
ATOM 3475 C C . GLN A 1 448 ? 10.834 -10.856 -13.815 1.00 80.88 448 GLN A C 1
ATOM 3477 O O . GLN A 1 448 ? 11.187 -10.486 -12.697 1.00 80.88 448 GLN A O 1
ATOM 3482 N N . ILE A 1 449 ? 10.165 -10.052 -14.645 1.00 88.00 449 ILE A N 1
ATOM 3483 C CA . ILE A 1 449 ? 9.716 -8.698 -14.312 1.00 88.00 449 ILE A CA 1
ATOM 3484 C C . ILE A 1 449 ? 8.317 -8.531 -14.886 1.00 88.00 449 ILE A C 1
ATOM 3486 O O . ILE A 1 449 ? 8.095 -8.862 -16.044 1.00 88.00 449 ILE A O 1
ATOM 3490 N N . VAL A 1 450 ? 7.394 -7.968 -14.107 1.00 92.06 450 VAL A N 1
ATOM 3491 C CA . VAL A 1 450 ? 6.068 -7.575 -14.595 1.00 92.06 450 VAL A CA 1
ATOM 3492 C C . VAL A 1 450 ? 5.850 -6.102 -14.282 1.00 92.06 450 VAL A C 1
ATOM 3494 O O . VAL A 1 450 ? 5.974 -5.677 -13.133 1.00 92.06 450 VAL A O 1
ATOM 3497 N N . LEU A 1 451 ? 5.551 -5.320 -15.312 1.00 93.75 451 LEU A N 1
ATOM 3498 C CA . LEU A 1 451 ? 5.257 -3.900 -15.220 1.00 93.75 451 LEU A CA 1
ATOM 3499 C C . LEU A 1 451 ? 3.752 -3.664 -15.296 1.00 93.75 451 LEU A C 1
ATOM 3501 O O . LEU A 1 451 ? 3.033 -4.314 -16.057 1.00 93.75 451 LEU A O 1
ATOM 3505 N N . PHE A 1 452 ? 3.304 -2.683 -14.522 1.00 92.75 452 PHE A N 1
ATOM 3506 C CA . PHE A 1 452 ? 1.906 -2.301 -14.411 1.00 92.75 452 PHE A CA 1
ATOM 3507 C C . PHE A 1 452 ? 1.767 -0.789 -14.467 1.00 92.75 452 PHE A C 1
ATOM 3509 O O . PHE A 1 452 ? 2.654 -0.055 -14.019 1.00 92.75 452 PHE A O 1
ATOM 3516 N N . GLY A 1 453 ? 0.636 -0.327 -14.997 1.00 90.12 453 GLY A N 1
ATOM 3517 C CA . GLY A 1 453 ? 0.302 1.088 -15.024 1.00 90.12 453 GLY A CA 1
ATOM 3518 C C . GLY A 1 453 ? 0.189 1.655 -13.616 1.00 90.12 453 GLY A C 1
ATOM 3519 O O . GLY A 1 453 ? -0.451 1.083 -12.735 1.00 90.12 453 GLY A O 1
ATOM 3520 N N . ALA A 1 454 ? 0.745 2.847 -13.400 1.00 86.31 454 ALA A N 1
ATOM 3521 C CA . ALA A 1 454 ? 0.535 3.601 -12.165 1.00 86.31 454 ALA A CA 1
ATOM 3522 C C . ALA A 1 454 ? -0.865 4.258 -12.105 1.00 86.31 454 ALA A C 1
ATOM 3524 O O . ALA A 1 454 ? -1.038 5.272 -11.424 1.00 86.31 454 ALA A O 1
ATOM 3525 N N . THR A 1 455 ? -1.853 3.695 -12.805 1.00 86.50 455 THR A N 1
ATOM 3526 C CA . THR A 1 455 ? -3.236 4.175 -12.909 1.00 86.50 455 THR A CA 1
ATOM 3527 C C . THR A 1 455 ? -4.110 3.568 -11.800 1.00 86.50 455 THR A C 1
ATOM 3529 O O . THR A 1 455 ? -3.691 2.625 -11.118 1.00 86.50 455 THR A O 1
ATOM 3532 N N . PRO A 1 456 ? -5.356 4.045 -11.607 1.00 81.88 456 PRO A N 1
ATOM 3533 C CA . PRO A 1 456 ? -6.296 3.392 -10.701 1.00 81.88 456 PRO A CA 1
ATOM 3534 C C . PRO A 1 456 ? -6.602 1.927 -11.050 1.00 81.88 456 PRO A C 1
ATOM 3536 O O . PRO A 1 456 ? -7.000 1.188 -10.155 1.00 81.88 456 PRO A O 1
ATOM 3539 N N . GLN A 1 457 ? -6.460 1.497 -12.312 1.00 86.31 457 GLN A N 1
ATOM 3540 C CA . GLN A 1 457 ? -6.669 0.094 -12.691 1.00 86.31 457 GLN A CA 1
ATOM 3541 C C . GLN A 1 457 ? -5.457 -0.756 -12.302 1.00 86.31 457 GLN A C 1
ATOM 3543 O O . GLN A 1 457 ? -5.613 -1.705 -11.529 1.00 86.31 457 GLN A O 1
ATOM 3548 N N . GLY A 1 458 ? -4.256 -0.377 -12.753 1.00 86.19 458 GLY A N 1
ATOM 3549 C CA . GLY A 1 458 ? -3.023 -1.109 -12.468 1.00 86.19 458 GLY A CA 1
ATOM 3550 C C . GLY A 1 458 ? -2.743 -1.248 -10.972 1.00 86.19 458 GLY A C 1
ATOM 3551 O O . GLY A 1 458 ? -2.491 -2.351 -10.488 1.00 86.19 458 GLY A O 1
ATOM 3552 N N . ARG A 1 459 ? -2.917 -0.175 -10.194 1.00 80.75 459 ARG A N 1
ATOM 3553 C CA . ARG A 1 459 ? -2.727 -0.187 -8.728 1.00 80.75 459 ARG A CA 1
ATOM 3554 C C . ARG A 1 459 ? -3.763 -1.011 -7.952 1.00 80.75 459 ARG A C 1
ATOM 3556 O O . ARG A 1 459 ? -3.583 -1.259 -6.769 1.00 80.75 459 ARG A O 1
ATOM 3563 N N . VAL A 1 460 ? -4.880 -1.396 -8.570 1.00 79.69 460 VAL A N 1
ATOM 3564 C CA . VAL A 1 460 ? -5.904 -2.237 -7.918 1.00 79.69 460 VAL A CA 1
ATOM 3565 C C . VAL A 1 460 ? -5.637 -3.723 -8.138 1.00 79.69 460 VAL A C 1
ATOM 3567 O O . VAL A 1 460 ? -6.068 -4.549 -7.333 1.00 79.69 460 VAL A O 1
ATOM 3570 N N . ILE A 1 461 ? -4.933 -4.069 -9.214 1.00 81.44 461 ILE A N 1
ATOM 3571 C CA . ILE A 1 461 ? -4.547 -5.450 -9.516 1.00 81.44 461 ILE A CA 1
ATOM 3572 C C . ILE A 1 461 ? -3.132 -5.786 -9.021 1.00 81.44 461 ILE A C 1
ATOM 3574 O O . ILE A 1 461 ? -2.730 -6.942 -9.130 1.00 81.44 461 ILE A O 1
ATOM 3578 N N . THR A 1 462 ? -2.405 -4.810 -8.451 1.00 74.81 462 THR A N 1
ATOM 3579 C CA . THR A 1 462 ? -0.992 -4.919 -8.042 1.00 74.81 462 THR A CA 1
ATOM 3580 C C . THR A 1 462 ? -0.623 -4.120 -6.796 1.00 74.81 462 THR A C 1
ATOM 3582 O O . THR A 1 462 ? -1.321 -3.171 -6.452 1.00 74.81 462 THR A O 1
ATOM 3585 N N . PRO A 1 463 ? 0.582 -4.343 -6.253 1.00 53.31 463 PRO A N 1
ATOM 3586 C CA . PRO A 1 463 ? 1.060 -5.605 -5.688 1.00 53.31 463 PRO A CA 1
ATOM 3587 C C . PRO A 1 463 ? 0.366 -5.985 -4.378 1.00 53.31 463 PRO A C 1
ATOM 3589 O O . PRO A 1 463 ? 0.254 -5.121 -3.479 1.00 53.31 463 PRO A O 1
#

Foldseek 3Di:
DAAEEQEKEWDFPPVPDDPPQADLVAQDGPPPPTDIEIFPLSLQLLVQNVVVCVQPPYAYEYEYEDAPVCLVRQLQSQLFGHPAYEYAHDPQQAAADQLQRLQLVLLVVVVCCVPPVVVDQRYEYTYAQAGPHPRQSRNQLSNCVNNVAAEAEAFAHWDADPNWIWTWGADPVGIDIDTGPDTDYYYHYHGYDDRTHGDPVSSVVSVVDDHHYDYCVRRVGDAHHNVSHPDHCPGRHDDQDQPPVDDDDDDPVVVVVVVVVCVVVPPPDVPRPRPDDQWDDWDAQPPALQQGDDRDGPVVNLVSVQLSVQCVVVVNRALVPDDLVCLVSSQVRHPDRDDSVVSVVVSVVSVPDDPPADAAAEEEWPDPQPETDPLSLVVLVVSVVVCSSVVHFYEYEYEAAPNVVHQVVNVVSHHPYYHYHHDPVRNDQDLPVVLVVVVVVCVVRVHPHYDFGPGPSRSSSHD